Protein 6PHX (pdb70)

Sequence (721 aa):
HMGVRIENNLFYVESKNLSLIIENRNGYLLLKHLGKTIKNYKGSNSVYERDHAFSGNPTATNRTFSLDTQRQIFGQHGLGDFRKPTIQVQHSVTEVTDFRFVEAKILKGQNGPQGLPSPHSMDDTETLVLMLEDSKAQLSLTLYYTTFNNDATIASYSKLDNNSNQEVVIHKDFSFMADFPAADYEIVTLQGAYAREKTVRRQQVEQGIFSISSNRGASGHAQTPALLLCEQGVTEDAGNVFAIQLMYSGNFEAFVQKKNQLNEVRVAIGINPENFSWKLAPEEEYFETPVALVTHSDQGLTGISHESQNFVLKHIMLSEFSKKERPILINNWEATYFDFQREKLLELADEAKKVGIELFVLDDGWFGNRFDDNRALGDWVVNEEKLGGSLESLISAIHERGLQFGLWLEPEMISVDSDLYRQHPDWAIQVPGYEHTYSRNQLVLNLANPQVVEYLKSVLDQLLFYHDIDYIKWNMNRNITKLGNGLTYLETQMQSHQYMLGLYELVSYLTEKHSHILFESCSGGGGRNDLGMMRYFPQVWASDNTDAIARLPIQYGSSYLYPTISMGAHVSAVPNHQMGRMTPLETRGLVAMMGNLGYELDLTNLSDEEKATIANQVNLYKELRPVVQLGQQYRLINPDTVSNEAAVQFNYGNQTIVTYVRVLSVVETMETTLKLKDLDEEGLYKLQENGEVYSGAELMYAGLTVILSQGDFLSRQYIFRKL

Secondary structure (DSSP, 8-state):
--EEEEETTEEEEEETTEEEEEEEETTEEEEEEEES--SS---TTPPPP---TT---SSSS-SS--TTTS-BSS--SSSS--SPPSEEEEBTTB-----EEEEEEEEES----TTS------TT-EEEEEEEEETTTTEEEEEEEE--SSSSEEEEEEEEEE-SSS-EEEEEEEEEEEEEPSS-EEEEEEEEETTEEEEEEEEE--SEEEEEE--SSS--SS--SEEEEEETT--SSSB-EEEEEES--SSEEEEEEE-TTS-EEEEEEE-STT--EEE-TT-EEEPPPEEEEEESBHHHHHHHHHHHHHHHHTS-TTTTTSPPPPEEE-HHHHTT---HHHHHHHHHHHHHTT--EEEE-SSSBTT-SSSSS-TT---B-TTTTTS-HHHHHHHHHHTT-EEEEEE-TTEE-SSSHHHHH-GGGB---TTSPPP-BTTBEEB-TTSHHHHHHHHHHHHHHHHSS---EEEE-----------SSSHHHHHHHHHHHHHHHHHHHHHHHHHTTTSEEEE-BTTBTT-STTGGGT-SEEE--S---TTTHHHHHHHHTTSS-GGGEEEEEE-SS-TTT-----HHHHHHHHTTSEEEEES-GGGS-HHHHHHHHHHHHHHHHHHHHHHHSEEEEEE---SS-SEEEEEEEETTEEEEEEEESS--SS-PPPEE---S--TT-EEEETTT--EEEHHHHHHT-EEP---SSSSEEEEEEEEE-

CATH classification: 2.70.98.60 (+2 more: 3.20.20.70, 2.60.40.1180)

Radius of gyration: 26.65 Å; Cα contacts (8 Å, |Δi|>4): 1867; chains: 1; bounding box: 85×48×73 Å

Structure (mmCIF, N/CA/C/O backbone):
data_6PHX
#
_entry.id   6PHX
#
_cell.length_a   91.027
_cell.length_b   127.452
_cell.length_c   151.955
_cell.angle_alpha   90.000
_cell.angle_beta   90.000
_cell.angle_gamma   90.000
#
_symmetry.space_group_name_H-M   'I 2 2 2'
#
loop_
_entity.id
_entity.type
_entity.pdbx_description
1 polymer Alpha-galactosidase
2 branched beta-D-fructofuranose-(2-1)-alpha-D-glucopyranose-(1-6)-alpha-D-galactopyranose
3 non-polymer 'L(+)-TARTARIC ACID'
4 non-polymer 1,2-ETHANEDIOL
5 non-polymer 'ACETATE ION'
6 water water
#
loop_
_atom_site.group_PDB
_atom_site.id
_atom_site.type_symbol
_atom_site.label_atom_id
_atom_site.label_alt_id
_atom_site.label_comp_id
_atom_site.label_asym_id
_atom_site.label_entity_id
_atom_site.label_seq_id
_atom_site.pdbx_PDB_ins_code
_atom_site.Cartn_x
_atom_site.Cartn_y
_atom_site.Cartn_z
_atom_site.occupancy
_atom_site.B_iso_or_equiv
_atom_site.auth_seq_id
_atom_site.auth_comp_id
_atom_site.auth_asym_id
_atom_site.auth_atom_id
_atom_site.pdbx_PDB_model_num
ATOM 1 N N . HIS A 1 20 ? 4.855 -25.103 -17.733 1.00 44.10 0 HIS A N 1
ATOM 2 C CA . HIS A 1 20 ? 4.639 -24.869 -19.183 1.00 44.52 0 HIS A CA 1
ATOM 3 C C . HIS A 1 20 ? 4.462 -26.196 -19.927 1.00 42.31 0 HIS A C 1
ATOM 4 O O . HIS A 1 20 ? 5.226 -27.154 -19.744 1.00 35.20 0 HIS A O 1
ATOM 11 N N . MET A 1 21 ? 3.455 -26.221 -20.805 1.00 34.48 1 MET A N 1
ATOM 12 C CA . MET A 1 21 ? 3.012 -27.467 -21.407 1.00 35.59 1 MET A CA 1
ATOM 13 C C . MET A 1 21 ? 2.977 -27.329 -22.922 1.00 33.19 1 MET A C 1
ATOM 14 O O . MET A 1 21 ? 3.009 -26.214 -23.442 1.00 33.79 1 MET A O 1
ATOM 19 N N . GLY A 1 22 ? 2.948 -28.476 -23.609 1.00 30.38 2 GLY A N 1
ATOM 20 C CA . GLY A 1 22 ? 3.133 -28.519 -25.047 1.00 27.92 2 GLY A CA 1
ATOM 21 C C . GLY A 1 22 ? 4.352 -29.359 -25.411 1.00 28.63 2 GLY A C 1
ATOM 22 O O . GLY A 1 22 ? 4.778 -30.217 -24.627 1.00 28.45 2 GLY A O 1
ATOM 23 N N . VAL A 1 23 ? 4.901 -29.113 -26.604 1.00 25.07 3 VAL A N 1
ATOM 24 C CA . VAL A 1 23 ? 5.960 -29.955 -27.142 1.00 24.96 3 VAL A CA 1
ATOM 25 C C . VAL A 1 23 ? 7.227 -29.122 -27.326 1.00 30.12 3 VAL A C 1
ATOM 26 O O . VAL A 1 23 ? 7.178 -27.977 -27.785 1.00 28.92 3 VAL A O 1
ATOM 30 N N . ARG A 1 24 ? 8.370 -29.725 -26.990 1.00 26.45 4 ARG A N 1
ATOM 31 C CA . ARG A 1 24 ? 9.634 -29.024 -27.110 1.00 30.26 4 ARG A CA 1
ATOM 32 C C . ARG A 1 24 ? 10.662 -29.959 -27.747 1.00 28.72 4 ARG A C 1
ATOM 33 O O . ARG A 1 24 ? 10.680 -31.158 -27.462 1.00 30.71 4 ARG A O 1
ATOM 41 N N . ILE A 1 25 ? 11.495 -29.400 -28.635 1.00 30.79 5 ILE A N 1
ATOM 42 C CA . ILE A 1 25 ? 12.600 -30.103 -29.279 1.00 29.94 5 ILE A CA 1
ATOM 43 C C . ILE A 1 25 ? 13.892 -29.408 -28.852 1.00 35.42 5 ILE A C 1
ATOM 44 O O . ILE A 1 25 ? 14.054 -28.209 -29.066 1.00 33.80 5 ILE A O 1
ATOM 49 N N . GLU A 1 26 ? 14.768 -30.142 -28.157 1.00 33.64 6 GLU A N 1
ATOM 50 C CA . GLU A 1 26 ? 15.961 -29.542 -27.578 1.00 37.19 6 GLU A CA 1
ATOM 51 C C . GLU A 1 26 ? 17.136 -30.477 -27.826 1.00 38.07 6 GLU A C 1
ATOM 52 O O . GLU A 1 26 ? 17.280 -31.474 -27.123 1.00 33.37 6 GLU A O 1
ATOM 58 N N . ASN A 1 27 ? 17.962 -30.133 -28.824 1.00 40.26 7 ASN A N 1
ATOM 59 C CA . ASN A 1 27 ? 19.056 -30.979 -29.277 1.00 40.62 7 ASN A CA 1
ATOM 60 C C . ASN A 1 27 ? 18.466 -32.331 -29.657 1.00 38.41 7 ASN A C 1
ATOM 61 O O . ASN A 1 27 ? 17.644 -32.388 -30.561 1.00 41.00 7 ASN A O 1
ATOM 66 N N . ASN A 1 28 ? 18.844 -33.402 -28.952 1.00 35.72 8 ASN A N 1
ATOM 67 C CA . ASN A 1 28 ? 18.362 -34.710 -29.377 1.00 35.03 8 ASN A CA 1
ATOM 68 C C . ASN A 1 28 ? 17.288 -35.239 -28.435 1.00 30.11 8 ASN A C 1
ATOM 69 O O . ASN A 1 28 ? 17.022 -36.439 -28.426 1.00 32.28 8 ASN A O 1
ATOM 74 N N . LEU A 1 29 ? 16.689 -34.341 -27.650 1.00 28.97 9 LEU A N 1
ATOM 75 C CA . LEU A 1 29 ? 15.577 -34.692 -26.779 1.00 29.07 9 LEU A CA 1
ATOM 76 C C . LEU A 1 29 ? 14.293 -34.103 -27.337 1.00 28.33 9 LEU A C 1
ATOM 77 O O . LEU A 1 29 ? 14.286 -32.951 -27.783 1.00 29.42 9 LEU A O 1
ATOM 82 N N . PHE A 1 30 ? 13.220 -34.898 -27.267 1.00 26.01 10 PHE A N 1
ATOM 83 C CA . PHE A 1 30 ? 11.875 -34.392 -27.522 1.00 27.35 10 PHE A CA 1
ATOM 84 C C . PHE A 1 30 ? 11.094 -34.500 -26.215 1.00 26.78 10 PHE A C 1
ATOM 85 O O . PHE A 1 30 ? 11.175 -35.515 -25.521 1.00 24.86 10 PHE A O 1
ATOM 93 N N . TYR A 1 31 ? 10.425 -33.408 -25.838 1.00 27.36 11 TYR A N 1
ATOM 94 C CA . TYR A 1 31 ? 9.624 -33.378 -24.627 1.00 27.39 11 TYR A CA 1
ATOM 95 C C . TYR A 1 31 ? 8.164 -33.215 -25.036 1.00 27.97 11 TYR A C 1
ATOM 96 O O . TYR A 1 31 ? 7.817 -32.239 -25.707 1.00 27.26 11 TYR A O 1
ATOM 105 N N . VAL A 1 32 ? 7.335 -34.189 -24.644 1.00 25.38 12 VAL A N 1
ATOM 106 C CA . VAL A 1 32 ? 5.895 -34.110 -24.788 1.00 23.92 12 VAL A CA 1
ATOM 107 C C . VAL A 1 32 ? 5.307 -33.814 -23.415 1.00 25.32 12 VAL A C 1
ATOM 108 O O . VAL A 1 32 ? 5.320 -34.696 -22.565 1.00 22.21 12 VAL A O 1
ATOM 112 N N . GLU A 1 33 ? 4.779 -32.597 -23.217 1.00 25.43 13 GLU A N 1
ATOM 113 C CA . GLU A 1 33 ? 4.485 -32.111 -21.878 1.00 26.14 13 GLU A CA 1
ATOM 114 C C . GLU A 1 33 ? 2.999 -31.801 -21.709 1.00 27.83 13 GLU A C 1
ATOM 115 O O . GLU A 1 33 ? 2.540 -30.717 -22.073 1.00 25.87 13 GLU A O 1
ATOM 121 N N . SER A 1 34 ? 2.256 -32.774 -21.154 1.00 26.25 14 SER A N 1
ATOM 122 C CA . SER A 1 34 ? 0.901 -32.551 -20.663 1.00 27.13 14 SER A CA 1
ATOM 123 C C . SER A 1 34 ? 0.960 -32.088 -19.211 1.00 28.51 14 SER A C 1
ATOM 124 O O . SER A 1 34 ? 2.030 -32.050 -18.593 1.00 28.10 14 SER A O 1
ATOM 127 N N . LYS A 1 35 ? -0.211 -31.763 -18.670 1.00 28.11 15 LYS A N 1
ATOM 128 C CA . LYS A 1 35 ? -0.306 -31.389 -17.267 1.00 31.23 15 LYS A CA 1
ATOM 129 C C . LYS A 1 35 ? 0.183 -32.533 -16.376 1.00 32.17 15 LYS A C 1
ATOM 130 O O . LYS A 1 35 ? -0.426 -33.597 -16.342 1.00 33.31 15 LYS A O 1
ATOM 136 N N . ASN A 1 36 ? 1.296 -32.300 -15.661 1.00 30.82 16 ASN A N 1
ATOM 137 C CA . ASN A 1 36 ? 1.844 -33.237 -14.694 1.00 32.33 16 ASN A CA 1
ATOM 138 C C . ASN A 1 36 ? 2.267 -34.561 -15.328 1.00 31.56 16 ASN A C 1
ATOM 139 O O . ASN A 1 36 ? 2.436 -35.537 -14.605 1.00 31.21 16 ASN A O 1
ATOM 144 N N . LEU A 1 37 ? 2.442 -34.605 -16.654 1.00 29.59 17 LEU A N 1
ATOM 145 C CA . LEU A 1 37 ? 2.888 -35.837 -17.294 1.00 29.28 17 LEU A CA 1
ATOM 146 C C . LEU A 1 37 ? 3.741 -35.500 -18.513 1.00 30.44 17 LEU A C 1
ATOM 147 O O . LEU A 1 37 ? 3.307 -34.760 -19.408 1.00 30.02 17 LEU A O 1
ATOM 152 N N . SER A 1 38 ? 4.947 -36.075 -18.533 1.00 27.97 18 SER A N 1
ATOM 153 C CA . SER A 1 38 ? 5.906 -35.852 -19.598 1.00 28.16 18 SER A CA 1
ATOM 154 C C . SER A 1 38 ? 6.328 -37.186 -20.196 1.00 28.59 18 SER A C 1
ATOM 155 O O . SER A 1 38 ? 6.474 -38.163 -19.468 1.00 28.14 18 SER A O 1
ATOM 158 N N . LEU A 1 39 ? 6.511 -37.179 -21.523 1.00 28.08 19 LEU A N 1
ATOM 159 C CA . LEU A 1 39 ? 7.227 -38.213 -22.257 1.00 25.07 19 LEU A CA 1
ATOM 160 C C . LEU A 1 39 ? 8.434 -37.544 -22.906 1.00 25.22 19 LEU A C 1
ATOM 161 O O . LEU A 1 39 ? 8.292 -36.577 -23.663 1.00 23.97 19 LEU A O 1
ATOM 166 N N . ILE A 1 40 ? 9.616 -38.075 -22.589 1.00 26.06 20 ILE A N 1
ATOM 167 C CA . ILE A 1 40 ? 10.880 -37.502 -23.016 1.00 25.70 20 ILE A CA 1
ATOM 168 C C . ILE A 1 40 ? 11.576 -38.591 -23.822 1.00 26.48 20 ILE A C 1
ATOM 169 O O . ILE A 1 40 ? 11.780 -39.685 -23.304 1.00 23.52 20 ILE A O 1
ATOM 174 N N . ILE A 1 41 ? 11.855 -38.282 -25.099 1.00 24.40 21 ILE A N 1
ATOM 175 C CA . ILE A 1 41 ? 12.357 -39.241 -26.073 1.00 25.93 21 ILE A CA 1
ATOM 176 C C . ILE A 1 41 ? 13.695 -38.693 -26.564 1.00 26.68 21 ILE A C 1
ATOM 177 O O . ILE A 1 41 ? 13.848 -37.478 -26.712 1.00 25.17 21 ILE A O 1
ATOM 182 N N . GLU A 1 42 ? 14.662 -39.600 -26.767 1.00 26.24 22 GLU A N 1
ATOM 183 C CA . GLU A 1 42 ? 15.964 -39.230 -27.276 1.00 26.90 22 GLU A CA 1
ATOM 184 C C . GLU A 1 42 ? 16.127 -39.858 -28.651 1.00 28.24 22 GLU A C 1
ATOM 185 O O . GLU A 1 42 ? 15.799 -41.033 -28.841 1.00 25.13 22 GLU A O 1
ATOM 191 N N . ASN A 1 43 ? 16.590 -39.036 -29.599 1.00 26.66 23 ASN A N 1
ATOM 192 C CA . ASN A 1 43 ? 17.026 -39.532 -30.888 1.00 29.80 23 ASN A CA 1
ATOM 193 C C . ASN A 1 43 ? 18.502 -39.883 -30.772 1.00 30.49 23 ASN A C 1
ATOM 194 O O . ASN A 1 43 ? 19.349 -39.001 -30.577 1.00 28.09 23 ASN A O 1
ATOM 199 N N . ARG A 1 44 ? 18.782 -41.187 -30.856 1.00 30.23 24 ARG A N 1
ATOM 200 C CA . ARG A 1 44 ? 20.143 -41.690 -30.810 1.00 30.17 24 ARG A CA 1
ATOM 201 C C . ARG A 1 44 ? 20.454 -42.309 -32.167 1.00 31.34 24 ARG A C 1
ATOM 202 O O . ARG A 1 44 ? 20.113 -43.467 -32.422 1.00 28.42 24 ARG A O 1
ATOM 210 N N . ASN A 1 45 ? 21.041 -41.489 -33.053 1.00 31.52 25 ASN A N 1
ATOM 211 C CA . ASN A 1 45 ? 21.472 -41.939 -34.367 1.00 31.87 25 ASN A CA 1
ATOM 212 C C . ASN A 1 45 ? 20.329 -42.602 -35.145 1.00 28.30 25 ASN A C 1
ATOM 213 O O . ASN A 1 45 ? 20.541 -43.562 -35.884 1.00 29.27 25 ASN A O 1
ATOM 218 N N . GLY A 1 46 ? 19.117 -42.055 -35.031 1.00 29.19 26 GLY A N 1
ATOM 219 C CA . GLY A 1 46 ? 17.987 -42.594 -35.781 1.00 27.17 26 GLY A CA 1
ATOM 220 C C . GLY A 1 46 ? 17.113 -43.538 -34.946 1.00 28.37 26 GLY A C 1
ATOM 221 O O . GLY A 1 46 ? 15.962 -43.782 -35.305 1.00 28.84 26 GLY A O 1
ATOM 222 N N . TYR A 1 47 ? 17.651 -44.077 -33.839 1.00 27.65 27 TYR A N 1
ATOM 223 C CA . TYR A 1 47 ? 16.846 -44.898 -32.938 1.00 27.08 27 TYR A CA 1
ATOM 224 C C . TYR A 1 47 ? 16.193 -43.992 -31.898 1.00 26.69 27 TYR A C 1
ATOM 225 O O . TYR A 1 47 ? 16.829 -43.056 -31.426 1.00 26.17 27 TYR A O 1
ATOM 234 N N . LEU A 1 48 ? 14.923 -44.264 -31.558 1.00 25.90 28 LEU A N 1
ATOM 235 C CA . LEU A 1 48 ? 14.193 -43.457 -30.586 1.00 23.77 28 LEU A CA 1
ATOM 236 C C . LEU A 1 48 ? 14.157 -44.178 -29.232 1.00 24.63 28 LEU A C 1
ATOM 237 O O . LEU A 1 48 ? 13.692 -45.312 -29.122 1.00 26.80 28 LEU A O 1
ATOM 242 N N . LEU A 1 49 ? 14.679 -43.515 -28.193 1.00 25.77 29 LEU A N 1
ATOM 243 C CA . LEU A 1 49 ? 14.801 -44.123 -26.878 1.00 25.39 29 LEU A CA 1
ATOM 244 C C . LEU A 1 49 ? 13.823 -43.436 -25.922 1.00 26.39 29 LEU A C 1
ATOM 245 O O . LEU A 1 49 ? 13.673 -42.215 -25.928 1.00 27.86 29 LEU A O 1
ATOM 250 N N . LEU A 1 50 ? 13.118 -44.234 -25.120 1.00 26.82 30 LEU A N 1
ATOM 251 C CA . LEU A 1 50 ? 12.243 -43.674 -24.106 1.00 25.05 30 LEU A CA 1
ATOM 252 C C . LEU A 1 50 ? 13.118 -43.381 -22.893 1.00 25.41 30 LEU A C 1
ATOM 253 O O . LEU A 1 50 ? 13.644 -44.315 -22.287 1.00 27.73 30 LEU A O 1
ATOM 258 N N . LYS A 1 51 ? 13.298 -42.094 -22.587 1.00 23.73 31 LYS A N 1
ATOM 259 C CA . LYS A 1 51 ? 14.139 -41.669 -21.481 1.00 26.17 31 LYS A CA 1
ATOM 260 C C . LYS A 1 51 ? 13.307 -41.564 -20.202 1.00 26.30 31 LYS A C 1
ATOM 261 O O . LYS A 1 51 ? 13.761 -41.982 -19.150 1.00 26.61 31 LYS A O 1
ATOM 267 N N . HIS A 1 52 ? 12.098 -41.006 -20.299 1.00 23.53 32 HIS A N 1
ATOM 268 C CA . HIS A 1 52 ? 11.255 -40.839 -19.122 1.00 25.96 32 HIS A CA 1
ATOM 269 C C . HIS A 1 52 ? 9.798 -40.737 -19.549 1.00 23.35 32 HIS A C 1
ATOM 270 O O . HIS A 1 52 ? 9.482 -40.020 -20.497 1.00 23.94 32 HIS A O 1
ATOM 277 N N . LEU A 1 53 ? 8.932 -41.462 -18.830 1.00 23.48 33 LEU A N 1
ATOM 278 C CA . LEU A 1 53 ? 7.489 -41.274 -18.888 1.00 22.78 33 LEU A CA 1
ATOM 279 C C . LEU A 1 53 ? 6.989 -41.218 -17.451 1.00 23.35 33 LEU A C 1
ATOM 280 O O . LEU A 1 53 ? 7.200 -42.151 -16.673 1.00 24.71 33 LEU A O 1
ATOM 285 N N . GLY A 1 54 ? 6.388 -40.091 -17.085 1.00 25.04 34 GLY A N 1
ATOM 286 C CA . GLY A 1 54 ? 5.938 -39.877 -15.722 1.00 23.34 34 GLY A CA 1
ATOM 287 C C . GLY A 1 54 ? 5.852 -38.390 -15.403 1.00 24.96 34 GLY A C 1
ATOM 288 O O . GLY A 1 54 ? 5.589 -37.571 -16.277 1.00 24.37 34 GLY A O 1
ATOM 289 N N . LYS A 1 55 ? 6.098 -38.036 -14.140 1.00 24.71 35 LYS A N 1
ATOM 290 C CA . LYS A 1 55 ? 5.886 -36.671 -13.684 1.00 25.15 35 LYS A CA 1
ATOM 291 C C . LYS A 1 55 ? 6.860 -35.723 -14.391 1.00 26.93 35 LYS A C 1
ATOM 292 O O . LYS A 1 55 ? 7.915 -36.143 -14.874 1.00 27.79 35 LYS A O 1
ATOM 298 N N . THR A 1 56 ? 6.477 -34.440 -14.458 1.00 26.48 36 THR A N 1
ATOM 299 C CA . THR A 1 56 ? 7.201 -33.427 -15.214 1.00 25.62 36 THR A CA 1
ATOM 300 C C . THR A 1 56 ? 8.669 -33.344 -14.804 1.00 24.70 36 THR A C 1
ATOM 301 O O . THR A 1 56 ? 8.988 -33.177 -13.618 1.00 25.86 36 THR A O 1
ATOM 305 N N . ILE A 1 57 ? 9.560 -33.410 -15.805 1.00 24.71 37 ILE A N 1
ATOM 306 C CA . ILE A 1 57 ? 10.965 -33.064 -15.606 1.00 26.39 37 ILE A CA 1
ATOM 307 C C . ILE A 1 57 ? 11.384 -32.083 -16.701 1.00 30.06 37 ILE A C 1
ATOM 308 O O . ILE A 1 57 ? 11.238 -32.362 -17.891 1.00 28.38 37 ILE A O 1
ATOM 313 N N . LYS A 1 58 ? 11.906 -30.930 -16.285 1.00 29.69 38 LYS A N 1
ATOM 314 C CA . LYS A 1 58 ? 12.535 -30.006 -17.213 1.00 33.47 38 LYS A CA 1
ATOM 315 C C . LYS A 1 58 ? 14.052 -30.200 -17.113 1.00 31.88 38 LYS A C 1
ATOM 316 O O . LYS A 1 58 ? 14.573 -30.614 -16.076 1.00 36.83 38 LYS A O 1
ATOM 322 N N . ASN A 1 59 ? 14.773 -29.879 -18.180 1.00 31.99 39 ASN A N 1
ATOM 323 C CA . ASN A 1 59 ? 16.231 -29.882 -18.143 1.00 35.30 39 ASN A CA 1
ATOM 324 C C . ASN A 1 59 ? 16.720 -31.293 -17.813 1.00 31.74 39 ASN A C 1
ATOM 325 O O . ASN A 1 59 ? 17.603 -31.461 -16.985 1.00 30.10 39 ASN A O 1
ATOM 330 N N . TYR A 1 60 ? 16.126 -32.291 -18.472 1.00 30.69 40 TYR A N 1
ATOM 331 C CA . TYR A 1 60 ? 16.388 -33.693 -18.191 1.00 29.51 40 TYR A CA 1
ATOM 332 C C . TYR A 1 60 ? 17.840 -34.020 -18.550 1.00 29.32 40 TYR A C 1
ATOM 333 O O . TYR A 1 60 ? 18.278 -33.660 -19.633 1.00 29.55 40 TYR A O 1
ATOM 342 N N . LYS A 1 61 ? 18.582 -34.684 -17.649 1.00 27.64 41 LYS A N 1
ATOM 343 C CA . LYS A 1 61 ? 19.991 -34.954 -17.909 1.00 30.61 41 LYS A CA 1
ATOM 344 C C . LYS A 1 61 ? 20.235 -36.420 -18.242 1.00 30.45 41 LYS A C 1
ATOM 345 O O . LYS A 1 61 ? 21.127 -36.708 -19.038 1.00 34.32 41 LYS A O 1
ATOM 351 N N . GLY A 1 62 ? 19.447 -37.331 -17.661 1.00 27.17 42 GLY A N 1
ATOM 352 C CA . GLY A 1 62 ? 19.590 -38.749 -17.967 1.00 26.03 42 GLY A CA 1
ATOM 353 C C . GLY A 1 62 ? 20.042 -39.586 -16.772 1.00 25.48 42 GLY A C 1
ATOM 354 O O . GLY A 1 62 ? 20.753 -40.569 -16.943 1.00 29.16 42 GLY A O 1
ATOM 355 N N . SER A 1 63 ? 19.620 -39.214 -15.557 1.00 25.55 43 SER A N 1
ATOM 356 C CA . SER A 1 63 ? 20.017 -39.953 -14.363 1.00 25.98 43 SER A CA 1
ATOM 357 C C . SER A 1 63 ? 19.610 -41.427 -14.463 1.00 24.07 43 SER A C 1
ATOM 358 O O . SER A 1 63 ? 20.283 -42.292 -13.911 1.00 24.95 43 SER A O 1
ATOM 361 N N . ASN A 1 64 ? 18.508 -41.707 -15.165 1.00 23.86 44 ASN A N 1
ATOM 362 C CA . ASN A 1 64 ? 17.960 -43.055 -15.246 1.00 24.79 44 ASN A CA 1
ATOM 363 C C . ASN A 1 64 ? 18.206 -43.674 -16.623 1.00 23.32 44 ASN A C 1
ATOM 364 O O . ASN A 1 64 ? 17.443 -44.534 -17.071 1.00 25.53 44 ASN A O 1
ATOM 369 N N . SER A 1 65 ? 19.271 -43.245 -17.304 1.00 23.96 45 SER A N 1
ATOM 370 C CA . SER A 1 65 ? 19.624 -43.813 -18.598 1.00 25.59 45 SER A CA 1
ATOM 371 C C . SER A 1 65 ? 19.952 -45.288 -18.426 1.00 25.32 45 SER A C 1
ATOM 372 O O . SER A 1 65 ? 20.475 -45.699 -17.393 1.00 26.33 45 SER A O 1
ATOM 375 N N . VAL A 1 66 ? 19.685 -46.061 -19.475 1.00 26.11 46 VAL A N 1
ATOM 376 C CA . VAL A 1 66 ? 20.091 -47.452 -19.512 1.00 26.72 46 VAL A CA 1
ATOM 377 C C . VAL A 1 66 ? 21.614 -47.493 -19.479 1.00 25.83 46 VAL A C 1
ATOM 378 O O . VAL A 1 66 ? 22.255 -46.759 -20.221 1.00 24.19 46 VAL A O 1
ATOM 382 N N . TYR A 1 67 ? 22.170 -48.344 -18.615 1.00 25.14 47 TYR A N 1
ATOM 383 C CA . TYR A 1 67 ? 23.598 -48.607 -18.692 1.00 27.61 47 TYR A CA 1
ATOM 384 C C . TYR A 1 67 ? 23.875 -49.606 -19.815 1.00 29.28 47 TYR A C 1
ATOM 385 O O . TYR A 1 67 ? 23.371 -50.740 -19.797 1.00 28.55 47 TYR A O 1
ATOM 394 N N . GLU A 1 68 ? 24.688 -49.156 -20.780 1.00 27.39 48 GLU A N 1
ATOM 395 C CA . GLU A 1 68 ? 25.018 -49.923 -21.971 1.00 29.55 48 GLU A CA 1
ATOM 396 C C . GLU A 1 68 ? 26.120 -50.926 -21.663 1.00 30.22 48 GLU A C 1
ATOM 397 O O . GLU A 1 68 ? 27.235 -50.566 -21.297 1.00 29.62 48 GLU A O 1
ATOM 403 N N . ARG A 1 69 ? 25.747 -52.197 -21.792 1.00 30.11 49 ARG A N 1
ATOM 404 C CA . ARG A 1 69 ? 26.542 -53.337 -21.377 1.00 31.84 49 ARG A CA 1
ATOM 405 C C . ARG A 1 69 ? 26.441 -54.398 -22.466 1.00 28.26 49 ARG A C 1
ATOM 406 O O . ARG A 1 69 ? 25.431 -54.475 -23.160 1.00 26.59 49 ARG A O 1
ATOM 414 N N . ASP A 1 70 ? 27.463 -55.253 -22.553 1.00 28.55 50 ASP A N 1
ATOM 415 C CA . ASP A 1 70 ? 27.379 -56.438 -23.385 1.00 28.35 50 ASP A CA 1
ATOM 416 C C . ASP A 1 70 ? 26.472 -57.434 -22.681 1.00 27.91 50 ASP A C 1
ATOM 417 O O . ASP A 1 70 ? 26.874 -58.027 -21.691 1.00 28.56 50 ASP A O 1
ATOM 422 N N . HIS A 1 71 ? 25.270 -57.629 -23.217 1.00 27.13 51 HIS A N 1
ATOM 423 C CA . HIS A 1 71 ? 24.334 -58.600 -22.668 1.00 26.45 51 HIS A CA 1
ATOM 424 C C . HIS A 1 71 ? 24.305 -59.819 -23.594 1.00 27.18 51 HIS A C 1
ATOM 425 O O . HIS A 1 71 ? 24.092 -59.695 -24.815 1.00 25.56 51 HIS A O 1
ATOM 432 N N . ALA A 1 72 ? 24.553 -61.007 -23.024 1.00 25.94 52 ALA A N 1
ATOM 433 C CA . ALA A 1 72 ? 24.774 -62.157 -23.894 1.00 27.55 52 ALA A CA 1
ATOM 434 C C . ALA A 1 72 ? 23.526 -62.416 -24.741 1.00 26.88 52 ALA A C 1
ATO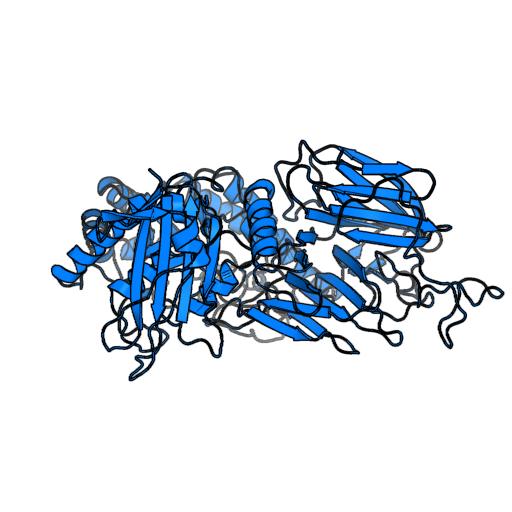M 435 O O . ALA A 1 72 ? 22.404 -62.317 -24.238 1.00 29.17 52 ALA A O 1
ATOM 437 N N . PHE A 1 73 ? 23.743 -62.700 -26.035 1.00 26.71 53 PHE A N 1
ATOM 438 C CA . PHE A 1 73 ? 22.689 -63.044 -26.991 1.00 25.73 53 PHE A CA 1
ATOM 439 C C . PHE A 1 73 ? 21.802 -61.835 -27.331 1.00 27.46 53 PHE A C 1
ATOM 440 O O . PHE A 1 73 ? 20.780 -61.971 -28.013 1.00 30.96 53 PHE A O 1
ATOM 448 N N . SER A 1 74 ? 22.198 -60.639 -26.889 1.00 26.43 54 SER A N 1
ATOM 449 C CA . SER A 1 74 ? 21.556 -59.407 -27.333 1.00 24.58 54 SER A CA 1
ATOM 450 C C . SER A 1 74 ? 22.435 -58.722 -28.379 1.00 27.35 54 SER A C 1
ATOM 451 O O . SER A 1 74 ? 23.450 -58.106 -28.050 1.00 25.58 54 SER A O 1
ATOM 454 N N . GLY A 1 75 ? 22.037 -58.868 -29.653 1.00 26.86 55 GLY A N 1
ATOM 455 C CA . GLY A 1 75 ? 22.837 -58.462 -30.795 1.00 27.17 55 GLY A CA 1
ATOM 456 C C . GLY A 1 75 ? 22.760 -56.966 -31.102 1.00 29.38 55 GLY A C 1
ATOM 457 O O . GLY A 1 75 ? 22.039 -56.210 -30.446 1.00 29.01 55 GLY A O 1
ATOM 458 N N . ASN A 1 76 ? 23.499 -56.562 -32.142 1.00 28.45 56 ASN A N 1
ATOM 459 C CA . ASN A 1 76 ? 23.904 -55.179 -32.330 1.00 26.98 56 ASN A CA 1
ATOM 460 C C . ASN A 1 76 ? 23.807 -54.787 -33.806 1.00 29.18 56 ASN A C 1
ATOM 461 O O . ASN A 1 76 ? 24.041 -55.613 -34.682 1.00 29.02 56 ASN A O 1
ATOM 466 N N . PRO A 1 77 ? 23.484 -53.509 -34.119 1.00 30.20 57 PRO A N 1
ATOM 467 C CA . PRO A 1 77 ? 23.435 -53.037 -35.505 1.00 31.90 57 PRO A CA 1
ATOM 468 C C . PRO A 1 77 ? 24.805 -52.871 -36.163 1.00 34.00 57 PRO A C 1
ATOM 469 O O . PRO A 1 77 ? 24.890 -52.786 -37.380 1.00 34.02 57 PRO A O 1
ATOM 473 N N . THR A 1 78 ? 25.875 -52.853 -35.363 1.00 33.79 58 THR A N 1
ATOM 474 C CA . THR A 1 78 ? 27.220 -52.816 -35.920 1.00 34.19 58 THR A CA 1
ATOM 475 C C . THR A 1 78 ? 28.035 -53.961 -35.315 1.00 35.32 58 THR A C 1
ATOM 476 O O . THR A 1 78 ? 27.735 -54.436 -34.219 1.00 39.16 58 THR A O 1
ATOM 480 N N . ALA A 1 79 ? 29.084 -54.380 -36.027 1.00 31.83 59 ALA A N 1
ATOM 481 C CA . ALA A 1 79 ? 29.895 -55.530 -35.654 1.00 32.02 59 ALA A CA 1
ATOM 482 C C . ALA A 1 79 ? 30.649 -55.281 -34.346 1.00 33.64 59 ALA A C 1
ATOM 483 O O . ALA A 1 79 ? 30.730 -56.180 -33.498 1.00 39.14 59 ALA A O 1
ATOM 485 N N . THR A 1 80 ? 31.180 -54.060 -34.182 1.00 32.01 60 THR A N 1
ATOM 486 C CA . THR A 1 80 ? 32.252 -53.829 -33.222 1.00 34.54 60 THR A CA 1
ATOM 487 C C . THR A 1 80 ? 31.742 -53.289 -31.886 1.00 34.58 60 THR A C 1
ATOM 488 O O . THR A 1 80 ? 32.512 -53.188 -30.939 1.00 37.92 60 THR A O 1
ATOM 492 N N . ASN A 1 81 ? 30.454 -52.952 -31.793 1.00 29.86 61 ASN A N 1
ATOM 493 C CA . ASN A 1 81 ? 29.951 -52.388 -30.548 1.00 31.68 61 ASN A CA 1
ATOM 494 C C . ASN A 1 81 ? 28.895 -53.319 -29.957 1.00 30.63 61 ASN A C 1
ATOM 495 O O . ASN A 1 81 ? 27.747 -53.312 -30.415 1.00 28.24 61 ASN A O 1
ATOM 500 N N . ARG A 1 82 ? 29.300 -54.117 -28.958 1.00 28.89 62 ARG A N 1
ATOM 501 C CA . ARG A 1 82 ? 28.442 -55.142 -28.374 1.00 29.51 62 ARG A CA 1
ATOM 502 C C . ARG A 1 82 ? 27.549 -54.589 -27.257 1.00 27.26 62 ARG A C 1
ATOM 503 O O . ARG A 1 82 ? 26.703 -55.316 -26.751 1.00 26.61 62 ARG A O 1
ATOM 511 N N . THR A 1 83 ? 27.717 -53.310 -26.885 1.00 26.80 63 THR A N 1
ATOM 512 C CA . THR A 1 83 ? 27.025 -52.744 -25.733 1.00 26.52 63 THR A CA 1
ATOM 513 C C . THR A 1 83 ? 25.758 -51.979 -26.130 1.00 28.39 63 THR A C 1
ATOM 514 O O . THR A 1 83 ? 24.907 -51.731 -25.267 1.00 26.95 63 THR A O 1
ATOM 518 N N . PHE A 1 84 ? 25.621 -51.641 -27.429 1.00 28.68 64 PHE A N 1
ATOM 519 C CA . PHE A 1 84 ? 24.377 -51.071 -27.939 1.00 27.00 64 PHE A CA 1
ATOM 520 C C . PHE A 1 84 ? 23.524 -52.157 -28.588 1.00 27.53 64 PHE A C 1
ATOM 521 O O . PHE A 1 84 ? 23.909 -52.733 -29.611 1.00 28.61 64 PHE A O 1
ATOM 529 N N . SER A 1 85 ? 22.339 -52.389 -28.010 1.00 25.11 65 SER A N 1
ATOM 530 C CA . SER A 1 85 ? 21.452 -53.424 -28.507 1.00 25.24 65 SER A CA 1
ATOM 531 C C . SER A 1 85 ? 20.001 -52.991 -28.347 1.00 25.59 65 SER A C 1
ATOM 532 O O . SER A 1 85 ? 19.616 -52.528 -27.273 1.00 25.14 65 SER A O 1
ATOM 535 N N . LEU A 1 86 ? 19.198 -53.198 -29.401 1.00 24.02 66 LEU A N 1
ATOM 536 C CA . LEU A 1 86 ? 17.780 -52.886 -29.325 1.00 24.44 66 LEU A CA 1
ATOM 537 C C . LEU A 1 86 ? 17.050 -53.913 -28.454 1.00 25.22 66 LEU A C 1
ATOM 538 O O . LEU A 1 86 ? 15.899 -53.711 -28.094 1.00 23.57 66 LEU A O 1
ATOM 543 N N . ASP A 1 87 ? 17.753 -54.990 -28.074 1.00 25.88 67 ASP A N 1
ATOM 544 C CA . ASP A 1 87 ? 17.239 -55.954 -27.114 1.00 26.39 67 ASP A CA 1
ATOM 545 C C . ASP A 1 87 ? 17.249 -55.361 -25.706 1.00 26.19 67 ASP A C 1
ATOM 546 O O . ASP A 1 87 ? 16.574 -55.908 -24.836 1.00 26.62 67 ASP A O 1
ATOM 551 N N . THR A 1 88 ? 18.048 -54.296 -25.480 1.00 24.48 68 THR A N 1
ATOM 552 C CA . THR A 1 88 ? 18.243 -53.786 -24.123 1.00 24.25 68 THR A CA 1
ATOM 553 C C . THR A 1 88 ? 17.895 -52.296 -23.961 1.00 24.66 68 THR A C 1
ATOM 554 O O . THR A 1 88 ? 17.876 -51.806 -22.836 1.00 25.45 68 THR A O 1
ATOM 558 N N . GLN A 1 89 ? 17.684 -51.560 -25.062 1.00 22.97 69 GLN A N 1
ATOM 559 C CA . GLN A 1 89 ? 17.312 -50.153 -24.988 1.00 23.30 69 GLN A CA 1
ATOM 560 C C . GLN A 1 89 ? 15.800 -50.041 -24.770 1.00 23.27 69 GLN A C 1
ATOM 561 O O . GLN A 1 89 ? 15.035 -50.857 -25.289 1.00 24.30 69 GLN A O 1
ATOM 567 N N . ARG A 1 90 ? 15.380 -49.044 -23.981 1.00 22.66 70 ARG A N 1
ATOM 568 C CA . ARG A 1 90 ? 13.967 -48.756 -23.748 1.00 24.43 70 ARG A CA 1
ATOM 569 C C . ARG A 1 90 ? 13.446 -47.907 -24.900 1.00 22.75 70 ARG A C 1
ATOM 570 O O . ARG A 1 90 ? 14.059 -46.905 -25.247 1.00 23.51 70 ARG A O 1
ATOM 578 N N . GLN A 1 91 ? 12.339 -48.339 -25.506 1.00 23.25 71 GLN A N 1
ATOM 579 C CA . GLN A 1 91 ? 11.886 -47.771 -26.766 1.00 23.09 71 GLN A CA 1
ATOM 580 C C . GLN A 1 91 ? 10.421 -47.346 -26.674 1.00 22.34 71 GLN A C 1
ATOM 581 O O . GLN A 1 91 ? 9.766 -47.576 -25.655 1.00 24.76 71 GLN A O 1
ATOM 587 N N . ILE A 1 92 ? 9.906 -46.751 -27.759 1.00 22.78 72 ILE A N 1
ATOM 588 C CA . ILE A 1 92 ? 8.520 -46.312 -27.824 1.00 24.67 72 ILE A CA 1
ATOM 589 C C . ILE A 1 92 ? 7.769 -47.023 -28.952 1.00 25.77 72 ILE A C 1
ATOM 590 O O . ILE A 1 92 ? 6.562 -46.845 -29.088 1.00 26.39 72 ILE A O 1
ATOM 595 N N . PHE A 1 93 ? 8.491 -47.764 -29.793 1.00 25.23 73 PHE A N 1
ATOM 596 C CA . PHE A 1 93 ? 7.869 -48.723 -30.695 1.00 25.17 73 PHE A CA 1
ATOM 597 C C . PHE A 1 93 ? 8.854 -49.866 -30.879 1.00 25.55 73 PHE A C 1
ATOM 598 O O . PHE A 1 93 ? 10.054 -49.636 -30.801 1.00 25.80 73 PHE A O 1
ATOM 606 N N . GLY A 1 94 ? 8.327 -51.057 -31.187 1.00 25.01 74 GLY A N 1
ATOM 607 C CA . GLY A 1 94 ? 9.084 -52.296 -31.204 1.00 25.94 74 GLY A CA 1
ATOM 608 C C . GLY A 1 94 ? 9.074 -52.936 -32.587 1.00 24.96 74 GLY A C 1
ATOM 609 O O . GLY A 1 94 ? 8.017 -53.040 -33.217 1.00 25.08 74 GLY A O 1
ATOM 610 N N . GLN A 1 95 ? 10.270 -53.314 -33.061 1.00 23.76 75 GLN A N 1
ATOM 611 C CA . GLN A 1 95 ? 10.430 -54.069 -34.291 1.00 23.34 75 GLN A CA 1
ATOM 612 C C . GLN A 1 95 ? 11.049 -55.430 -33.982 1.00 25.19 75 GLN A C 1
ATOM 613 O O . GLN A 1 95 ? 11.740 -55.610 -32.976 1.00 27.76 75 GLN A O 1
ATOM 619 N N . HIS A 1 96 ? 10.819 -56.374 -34.893 1.00 24.74 76 HIS A N 1
ATOM 620 C CA . HIS A 1 96 ? 11.403 -57.698 -34.828 1.00 25.43 76 HIS A CA 1
ATOM 621 C C . HIS A 1 96 ? 12.418 -57.865 -35.953 1.00 25.22 76 HIS A C 1
ATOM 622 O O . HIS A 1 96 ? 12.101 -57.570 -37.107 1.00 26.20 76 HIS A O 1
ATOM 629 N N . GLY A 1 97 ? 13.604 -58.392 -35.622 1.00 24.71 77 GLY A N 1
ATOM 630 C CA . GLY A 1 97 ? 14.573 -58.743 -36.656 1.00 26.96 77 GLY A CA 1
ATOM 631 C C . GLY A 1 97 ? 15.871 -57.935 -36.604 1.00 27.29 77 GLY A C 1
ATOM 632 O O . GLY A 1 97 ? 16.795 -58.221 -37.372 1.00 27.87 77 GLY A O 1
ATOM 633 N N . LEU A 1 98 ? 15.922 -56.929 -35.710 1.00 24.88 78 LEU A N 1
ATOM 634 C CA . LEU A 1 98 ? 17.051 -56.009 -35.602 1.00 25.01 78 LEU A CA 1
ATOM 635 C C . LEU A 1 98 ? 17.807 -56.271 -34.302 1.00 25.09 78 LEU A C 1
ATOM 636 O O . LEU A 1 98 ? 18.756 -55.544 -33.998 1.00 25.11 78 LEU A O 1
ATOM 641 N N . GLY A 1 99 ? 17.406 -57.326 -33.567 1.00 24.08 79 GLY A N 1
ATOM 642 C CA . GLY A 1 99 ? 18.082 -57.688 -32.327 1.00 25.84 79 GLY A CA 1
ATOM 643 C C . GLY A 1 99 ? 17.195 -57.579 -31.084 1.00 27.32 79 GLY A C 1
ATOM 644 O O . GLY A 1 99 ? 17.509 -58.168 -30.050 1.00 27.62 79 GLY A O 1
ATOM 645 N N . ASP A 1 100 ? 16.103 -56.816 -31.171 1.00 25.00 80 ASP A N 1
ATOM 646 C CA . ASP A 1 100 ? 15.126 -56.786 -30.089 1.00 24.48 80 ASP A CA 1
ATOM 647 C C . ASP A 1 100 ? 14.182 -57.977 -30.247 1.00 24.95 80 ASP A C 1
ATOM 648 O O . ASP A 1 100 ? 13.536 -58.119 -31.290 1.00 21.97 80 ASP A O 1
ATOM 653 N N . PHE A 1 101 ? 14.068 -58.798 -29.190 1.00 21.81 81 PHE A N 1
ATOM 654 C CA . PHE A 1 101 ? 13.230 -59.986 -29.237 1.00 22.10 81 PHE A CA 1
ATOM 655 C C . PHE A 1 101 ? 11.950 -59.831 -28.404 1.00 21.38 81 PHE A C 1
ATOM 656 O O . PHE A 1 101 ? 11.110 -60.724 -28.396 1.00 23.52 81 PHE A O 1
ATOM 664 N N . ARG A 1 102 ? 11.765 -58.690 -27.732 1.00 21.97 82 ARG A N 1
ATOM 665 C CA . ARG A 1 102 ? 10.483 -58.390 -27.119 1.00 22.79 82 ARG A CA 1
ATOM 666 C C . ARG A 1 102 ? 9.397 -58.281 -28.192 1.00 25.21 82 ARG A C 1
ATOM 667 O O . ARG A 1 102 ? 9.687 -57.986 -29.363 1.00 23.58 82 ARG A O 1
ATOM 675 N N . LYS A 1 103 ? 8.142 -58.474 -27.772 1.00 22.26 83 LYS A N 1
ATOM 676 C CA . LYS A 1 103 ? 7.021 -58.436 -28.701 1.00 24.15 83 LYS A CA 1
ATOM 677 C C . LYS A 1 103 ? 7.005 -57.128 -29.488 1.00 22.77 83 LYS A C 1
ATOM 678 O O . LYS A 1 103 ? 7.040 -56.038 -28.907 1.00 23.51 83 LYS A O 1
ATOM 684 N N . PRO A 1 104 ? 6.920 -57.204 -30.836 1.00 23.50 84 PRO A N 1
ATOM 685 C CA . PRO A 1 104 ? 6.925 -56.012 -31.690 1.00 25.10 84 PRO A CA 1
ATOM 686 C C . PRO A 1 104 ? 5.550 -55.366 -31.829 1.00 23.94 84 PRO A C 1
ATOM 687 O O . PRO A 1 104 ? 4.530 -56.018 -31.615 1.00 25.85 84 PRO A O 1
ATOM 691 N N . THR A 1 105 ? 5.544 -54.064 -32.128 1.00 23.69 85 THR A N 1
ATOM 692 C CA . THR A 1 105 ? 4.300 -53.326 -32.274 1.00 24.88 85 THR A CA 1
ATOM 693 C C . THR A 1 105 ? 4.115 -52.769 -33.695 1.00 25.79 85 THR A C 1
ATOM 694 O O . THR A 1 105 ? 3.066 -52.192 -33.990 1.00 26.83 85 THR A O 1
ATOM 698 N N . ILE A 1 106 ? 5.171 -52.834 -34.532 1.00 24.38 86 ILE A N 1
ATOM 699 C CA . ILE A 1 106 ? 5.074 -52.601 -35.965 1.00 24.69 86 ILE A CA 1
ATOM 700 C C . ILE A 1 106 ? 5.763 -53.745 -36.716 1.00 23.41 86 ILE A C 1
ATOM 701 O O . ILE A 1 106 ? 6.894 -54.137 -36.422 1.00 26.83 86 ILE A O 1
ATOM 706 N N . GLN A 1 107 ? 5.050 -54.317 -37.681 1.00 24.30 87 GLN A N 1
ATOM 707 C CA . GLN A 1 107 ? 5.608 -55.376 -38.505 1.00 25.87 87 GLN A CA 1
ATOM 708 C C . GLN A 1 107 ? 4.947 -55.320 -39.877 1.00 26.45 87 GLN A C 1
ATOM 709 O O . GLN A 1 107 ? 3.726 -55.473 -39.986 1.00 27.51 87 GLN A O 1
ATOM 715 N N . VAL A 1 108 ? 5.764 -55.086 -40.915 1.00 28.04 88 VAL A N 1
ATOM 716 C CA . VAL A 1 108 ? 5.230 -54.881 -42.255 1.00 26.06 88 VAL A CA 1
ATOM 717 C C . VAL A 1 108 ? 5.917 -55.837 -43.222 1.00 27.94 88 VAL A C 1
ATOM 718 O O . VAL A 1 108 ? 7.147 -55.894 -43.268 1.00 26.99 88 VAL A O 1
ATOM 722 N N . GLN A 1 109 ? 5.106 -56.576 -43.993 1.00 26.25 89 GLN A N 1
ATOM 723 C CA . GLN A 1 109 ? 5.634 -57.446 -45.033 1.00 26.94 89 GLN A CA 1
ATOM 724 C C . GLN A 1 109 ? 5.831 -56.617 -46.298 1.00 27.92 89 GLN A C 1
ATOM 725 O O . GLN A 1 109 ? 4.944 -55.854 -46.674 1.00 26.07 89 GLN A O 1
ATOM 731 N N . HIS A 1 110 ? 7.004 -56.784 -46.923 1.00 29.17 90 HIS A N 1
ATOM 732 C CA . HIS A 1 110 ? 7.375 -56.092 -48.146 1.00 28.86 90 HIS A CA 1
ATOM 733 C C . HIS A 1 110 ? 8.404 -56.946 -48.875 1.00 30.13 90 HIS A C 1
ATOM 734 O O . HIS A 1 110 ? 9.397 -57.360 -48.277 1.00 31.48 90 HIS A O 1
ATOM 741 N N . SER A 1 111 ? 8.146 -57.222 -50.158 1.00 30.54 91 SER A N 1
ATOM 742 C CA . SER A 1 111 ? 9.008 -58.121 -50.909 1.00 30.86 91 SER A CA 1
ATOM 743 C C . SER A 1 111 ? 9.091 -59.451 -50.153 1.00 31.19 91 SER A C 1
ATOM 744 O O . SER A 1 111 ? 8.060 -59.995 -49.750 1.00 28.25 91 SER A O 1
ATOM 747 N N . VAL A 1 112 ? 10.310 -59.945 -49.898 1.00 28.01 92 VAL A N 1
ATOM 748 C CA . VAL A 1 112 ? 10.504 -61.294 -49.376 1.00 27.65 92 VAL A CA 1
ATOM 749 C C . VAL A 1 112 ? 10.638 -61.302 -47.844 1.00 30.46 92 VAL A C 1
ATOM 750 O O . VAL A 1 112 ? 10.988 -62.334 -47.273 1.00 29.14 92 VAL A O 1
ATOM 754 N N . THR A 1 113 ? 10.339 -60.177 -47.166 1.00 29.35 93 THR A N 1
ATOM 755 C CA . THR A 1 113 ? 10.630 -60.064 -45.742 1.00 28.18 93 THR A CA 1
ATOM 756 C C . THR A 1 113 ? 9.522 -59.334 -44.981 1.00 28.24 93 THR A C 1
ATOM 757 O O . THR A 1 113 ? 8.712 -58.616 -45.565 1.00 27.72 93 THR A O 1
ATOM 761 N N . GLU A 1 114 ? 9.522 -59.489 -43.651 1.00 27.51 94 GLU A N 1
ATOM 762 C CA . GLU A 1 114 ? 8.744 -58.595 -42.807 1.00 26.75 94 GLU A CA 1
ATOM 763 C C . GLU A 1 114 ? 9.658 -57.899 -41.799 1.00 27.05 94 GLU A C 1
ATOM 764 O O . GLU A 1 114 ? 9.186 -57.339 -40.806 1.00 26.20 94 GLU A O 1
ATOM 770 N N . VAL A 1 115 ? 10.963 -57.860 -42.121 1.00 25.14 95 VAL A N 1
ATOM 771 C CA . VAL A 1 115 ? 11.901 -56.979 -41.439 1.00 27.47 95 VAL A CA 1
ATOM 772 C C . VAL A 1 115 ? 11.789 -55.548 -41.991 1.00 27.56 95 VAL A C 1
ATOM 773 O O . VAL A 1 115 ? 11.929 -55.321 -43.195 1.00 29.52 95 VAL A O 1
ATOM 777 N N . THR A 1 116 ? 11.509 -54.582 -41.108 1.00 27.33 96 THR A N 1
ATOM 778 C CA . THR A 1 116 ? 11.738 -53.177 -41.409 1.00 25.83 96 THR A CA 1
ATOM 779 C C . THR A 1 116 ? 12.816 -52.639 -40.480 1.00 27.33 96 THR A C 1
ATOM 780 O O . THR A 1 116 ? 13.131 -53.268 -39.473 1.00 25.51 96 THR A O 1
ATOM 784 N N . ASP A 1 117 ? 13.395 -51.486 -40.853 1.00 27.31 97 ASP A N 1
ATOM 785 C CA . ASP A 1 117 ? 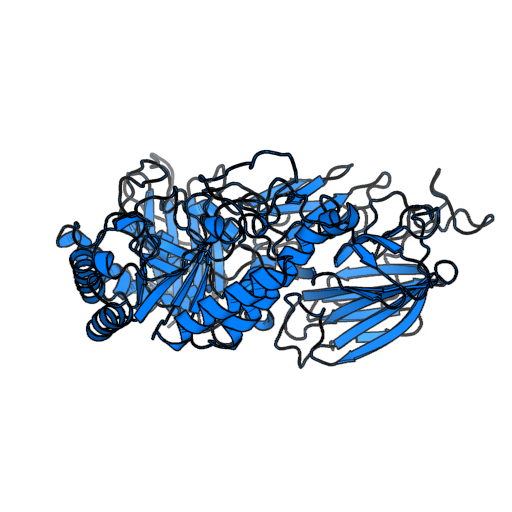14.279 -50.767 -39.956 1.00 29.76 97 ASP A CA 1
ATOM 786 C C . ASP A 1 117 ? 13.969 -49.281 -40.089 1.00 30.52 97 ASP A C 1
ATOM 787 O O . ASP A 1 117 ? 14.714 -48.562 -40.757 1.00 30.35 97 ASP A O 1
ATOM 792 N N . PHE A 1 118 ? 12.901 -48.837 -39.417 1.00 27.25 98 PHE A N 1
ATOM 793 C CA . PHE A 1 118 ? 12.519 -47.434 -39.431 1.00 27.95 98 PHE A CA 1
ATOM 794 C C . PHE A 1 118 ? 13.487 -46.604 -38.598 1.00 29.19 98 PHE A C 1
ATOM 795 O O . PHE A 1 118 ? 13.693 -46.905 -37.421 1.00 28.70 98 PHE A O 1
ATOM 803 N N . ARG A 1 119 ? 14.001 -45.525 -39.208 1.00 26.99 99 ARG A N 1
ATOM 804 C CA . ARG A 1 119 ? 14.950 -44.633 -38.566 1.00 26.03 99 ARG A CA 1
ATOM 805 C C . ARG A 1 119 ? 14.370 -43.229 -38.551 1.00 27.30 99 ARG A C 1
ATOM 806 O O . ARG A 1 119 ? 13.744 -42.783 -39.518 1.00 25.49 99 ARG A O 1
ATOM 814 N N . PHE A 1 120 ? 14.549 -42.563 -37.410 1.00 27.49 100 PHE A N 1
ATOM 815 C CA . PHE A 1 120 ? 14.092 -41.197 -37.271 1.00 27.85 100 PHE A CA 1
ATOM 816 C C . PHE A 1 120 ? 14.805 -40.315 -38.297 1.00 29.46 100 PHE A C 1
ATOM 817 O O . PHE A 1 120 ? 16.023 -40.385 -38.427 1.00 29.25 100 PHE A O 1
ATOM 825 N N . VAL A 1 121 ? 14.025 -39.458 -38.968 1.00 29.55 101 VAL A N 1
ATOM 826 C CA . VAL A 1 121 ? 14.532 -38.575 -40.003 1.00 32.19 101 VAL A CA 1
ATOM 827 C C . VAL A 1 121 ? 14.232 -37.118 -39.643 1.00 31.52 101 VAL A C 1
ATOM 828 O O . VAL A 1 121 ? 15.094 -36.256 -39.831 1.00 30.57 101 VAL A O 1
ATOM 832 N N . GLU A 1 122 ? 13.022 -36.825 -39.148 1.00 28.39 102 GLU A N 1
ATOM 833 C CA . GLU A 1 122 ? 12.621 -35.430 -38.960 1.00 28.51 102 GLU A CA 1
ATOM 834 C C . GLU A 1 122 ? 11.492 -35.314 -37.932 1.00 27.95 102 GLU A C 1
ATOM 835 O O . GLU A 1 122 ? 10.631 -36.190 -37.856 1.00 27.70 102 GLU A O 1
ATOM 841 N N . ALA A 1 123 ? 11.502 -34.228 -37.148 1.00 24.55 103 ALA A N 1
ATOM 842 C CA . ALA A 1 123 ? 10.434 -33.931 -36.207 1.00 27.30 103 ALA A CA 1
ATOM 843 C C . ALA A 1 123 ? 9.745 -32.615 -36.577 1.00 30.51 103 ALA A C 1
ATOM 844 O O . ALA A 1 123 ? 10.410 -31.656 -36.965 1.00 30.45 103 ALA A O 1
ATOM 846 N N . LYS A 1 124 ? 8.413 -32.568 -36.440 1.00 27.94 104 LYS A N 1
ATOM 847 C CA . LYS A 1 124 ? 7.692 -31.304 -36.469 1.00 31.41 104 LYS A CA 1
ATOM 848 C C . LYS A 1 124 ? 6.689 -31.256 -35.316 1.00 29.91 104 LYS A C 1
ATOM 849 O O . LYS A 1 124 ? 6.486 -32.255 -34.629 1.00 27.57 104 LYS A O 1
ATOM 855 N N . ILE A 1 125 ? 6.116 -30.069 -35.082 1.00 27.47 105 ILE A N 1
ATOM 856 C CA . ILE A 1 125 ? 5.150 -29.879 -34.010 1.00 28.24 105 ILE A CA 1
ATOM 857 C C . ILE A 1 125 ? 3.873 -29.308 -34.630 1.00 30.13 105 ILE A C 1
ATOM 858 O O . ILE A 1 125 ? 3.964 -28.338 -35.376 1.00 28.80 105 ILE A O 1
ATOM 863 N N . LEU A 1 126 ? 2.701 -29.880 -34.305 1.00 28.44 106 LEU A N 1
ATOM 864 C CA . LEU A 1 126 ? 1.414 -29.319 -34.709 1.00 31.76 106 LEU A CA 1
ATOM 865 C C . LEU A 1 126 ? 0.756 -28.649 -33.509 1.00 31.88 106 LEU A C 1
ATOM 866 O O . LEU A 1 126 ? 1.035 -29.010 -32.368 1.00 28.16 106 LEU A O 1
ATOM 871 N N . LYS A 1 127 ? -0.150 -27.701 -33.783 1.00 30.03 107 LYS A N 1
ATOM 872 C CA . LYS A 1 127 ? -0.989 -27.144 -32.738 1.00 31.12 107 LYS A CA 1
ATOM 873 C C . LYS A 1 127 ? -2.432 -27.507 -33.067 1.00 32.70 107 LYS A C 1
ATOM 874 O O . LYS A 1 127 ? -2.786 -27.575 -34.235 1.00 29.42 107 LYS A O 1
ATOM 880 N N . GLY A 1 128 ? -3.246 -27.770 -32.038 1.00 32.12 108 GLY A N 1
ATOM 881 C CA . GLY A 1 128 ? -4.685 -27.904 -32.206 1.00 29.73 108 GLY A CA 1
ATOM 882 C C . GLY A 1 128 ? -5.114 -29.237 -32.818 1.00 32.16 108 GLY A C 1
ATOM 883 O O . GLY A 1 128 ? -4.354 -30.205 -32.870 1.00 34.32 108 GLY A O 1
ATOM 884 N N . GLN A 1 129 ? -6.358 -29.245 -33.298 1.00 33.33 109 GLN A N 1
ATOM 885 C CA . GLN A 1 129 ? -7.119 -30.431 -33.645 1.00 35.48 109 GLN A CA 1
ATOM 886 C C . GLN A 1 129 ? -6.292 -31.348 -34.545 1.00 35.05 109 GLN A C 1
ATOM 887 O O . GLN A 1 129 ? -5.673 -30.903 -35.501 1.00 33.03 109 GLN A O 1
ATOM 893 N N . ASN A 1 130 ? -6.332 -32.651 -34.267 1.00 32.25 110 ASN A N 1
ATOM 894 C CA . ASN A 1 130 ? -5.436 -33.561 -34.953 1.00 35.08 110 ASN A CA 1
ATOM 895 C C . ASN A 1 130 ? -5.873 -34.986 -34.628 1.00 33.07 110 ASN A C 1
ATOM 896 O O . ASN A 1 130 ? -6.113 -35.285 -33.464 1.00 32.63 110 ASN A O 1
ATOM 901 N N . GLY A 1 131 ? -5.961 -35.866 -35.632 1.00 31.60 111 GLY A N 1
ATOM 902 C CA . GLY A 1 131 ? -6.242 -37.262 -35.329 1.00 30.37 111 GLY A CA 1
ATOM 903 C C . GLY A 1 131 ? -6.355 -38.144 -36.569 1.00 30.36 111 GLY A C 1
ATOM 904 O O . GLY A 1 131 ? -6.387 -37.653 -37.699 1.00 29.85 111 GLY A O 1
ATOM 905 N N . PRO A 1 132 ? -6.450 -39.480 -36.397 1.00 26.90 112 PRO A N 1
ATOM 906 C CA . PRO A 1 132 ? -6.581 -40.386 -37.533 1.00 27.21 112 PRO A CA 1
ATOM 907 C C . PRO A 1 132 ? -7.960 -40.207 -38.166 1.00 30.15 112 PRO A C 1
ATOM 908 O O . PRO A 1 132 ? -8.936 -39.969 -37.460 1.00 30.72 112 PRO A O 1
ATOM 912 N N . GLN A 1 133 ? -8.011 -40.285 -39.506 1.00 31.80 113 GLN A N 1
ATOM 913 C CA . GLN A 1 133 ? -9.251 -40.140 -40.255 1.00 30.47 113 GLN A CA 1
ATOM 914 C C . GLN A 1 133 ? -10.059 -41.426 -40.088 1.00 31.18 113 GLN A C 1
ATOM 915 O O . GLN A 1 133 ? -9.512 -42.522 -40.179 1.00 31.11 113 GLN A O 1
ATOM 917 N N . GLY A 1 134 ? -11.354 -41.269 -39.799 1.00 28.99 114 GLY A N 1
ATOM 918 C CA . GLY A 1 134 ? -12.317 -42.355 -39.795 1.00 28.22 114 GLY A CA 1
ATOM 919 C C . GLY A 1 134 ? -12.326 -43.144 -38.484 1.00 28.09 114 GLY A C 1
ATOM 920 O O . GLY A 1 134 ? -13.035 -44.133 -38.384 1.00 25.40 114 GLY A O 1
ATOM 921 N N . LEU A 1 135 ? -11.539 -42.701 -37.495 1.00 26.78 115 LEU A N 1
ATOM 922 C CA . LEU A 1 135 ? -11.452 -43.372 -36.205 1.00 27.19 115 LEU A CA 1
ATOM 923 C C . LEU A 1 135 ? -11.734 -42.356 -35.107 1.00 26.91 115 LEU A C 1
ATOM 924 O O . LEU A 1 135 ? -11.355 -41.195 -35.230 1.00 29.01 115 LEU A O 1
ATOM 929 N N . PRO A 1 136 ? -12.432 -42.752 -34.021 1.00 26.14 116 PRO A N 1
ATOM 930 C CA . PRO A 1 136 ? -12.773 -41.826 -32.941 1.00 24.63 116 PRO A CA 1
ATOM 931 C C . PRO A 1 136 ? -11.511 -41.276 -32.282 1.00 25.10 116 PRO A C 1
ATOM 932 O O . PRO A 1 136 ? -10.574 -42.028 -32.002 1.00 24.02 116 PRO A O 1
ATOM 936 N N . SER A 1 137 ? -11.484 -39.955 -32.060 1.00 23.85 117 SER A N 1
ATOM 937 C CA . SER A 1 137 ? -10.288 -39.339 -31.511 1.00 25.17 117 SER A CA 1
ATOM 938 C C . SER A 1 137 ? -10.679 -38.157 -30.628 1.00 26.60 117 SER A C 1
ATOM 939 O O . SER A 1 137 ? -11.824 -37.696 -30.679 1.00 28.08 117 SER A O 1
ATOM 942 N N . PRO A 1 138 ? -9.769 -37.650 -29.761 1.00 26.37 118 PRO A N 1
ATOM 943 C CA . PRO A 1 138 ? -10.112 -36.549 -28.857 1.00 26.41 118 PRO A CA 1
ATOM 944 C C . PRO A 1 138 ? -10.677 -35.302 -29.548 1.00 26.19 118 PRO A C 1
ATOM 945 O O . PRO A 1 138 ? -10.307 -34.974 -30.679 1.00 25.54 118 PRO A O 1
ATOM 949 N N . HIS A 1 139 ? -11.577 -34.608 -28.853 1.00 24.39 119 HIS A N 1
ATOM 950 C CA . HIS A 1 139 ? -12.065 -33.314 -29.307 1.00 25.32 119 HIS A CA 1
ATOM 951 C C . HIS A 1 139 ? -11.626 -32.254 -28.303 1.00 25.42 119 HIS A C 1
ATOM 952 O O . HIS A 1 139 ? -10.979 -32.585 -27.309 1.00 26.65 119 HIS A O 1
ATOM 959 N N . SER A 1 140 ? -11.997 -30.990 -28.562 1.00 26.71 120 SER A N 1
ATOM 960 C CA . SER A 1 140 ? -11.619 -29.870 -27.710 1.00 28.15 120 SER A CA 1
ATOM 961 C C . SER A 1 140 ? -10.103 -29.838 -27.566 1.00 28.08 120 SER A C 1
ATOM 962 O O . SER A 1 140 ? -9.560 -29.911 -26.454 1.00 27.16 120 SER A O 1
ATOM 965 N N . MET A 1 141 ? -9.447 -29.667 -28.716 1.00 29.52 121 MET A N 1
ATOM 966 C CA . MET A 1 141 ? -8.001 -29.788 -28.800 1.00 30.76 121 MET A CA 1
ATOM 967 C C . MET A 1 141 ? -7.285 -28.458 -29.040 1.00 32.66 121 MET A C 1
ATOM 968 O O . MET A 1 141 ? -6.103 -28.489 -29.368 1.00 30.65 121 MET A O 1
ATOM 973 N N . ASP A 1 142 ? -7.959 -27.319 -28.816 1.00 30.95 122 ASP A N 1
ATOM 974 C CA . ASP A 1 142 ? -7.357 -26.013 -29.055 1.00 33.07 122 ASP A CA 1
ATOM 975 C C . ASP A 1 142 ? -6.064 -25.818 -28.276 1.00 33.71 122 ASP A C 1
ATOM 976 O O . ASP A 1 142 ? -5.176 -25.101 -28.738 1.00 32.56 122 ASP A O 1
ATOM 981 N N . ASP A 1 143 ? -5.997 -26.390 -27.068 1.00 33.87 123 ASP A N 1
ATOM 982 C CA . ASP A 1 143 ? -4.857 -26.151 -26.185 1.00 35.05 123 ASP A CA 1
ATOM 983 C C . ASP A 1 143 ? -3.953 -27.371 -26.161 1.00 34.23 123 ASP A C 1
ATOM 984 O O . ASP A 1 143 ? -3.470 -27.776 -25.103 1.00 35.10 123 ASP A O 1
ATOM 989 N N . THR A 1 144 ? -3.740 -27.938 -27.352 1.00 29.57 124 THR A N 1
ATOM 990 C CA . THR A 1 144 ? -2.896 -29.106 -27.455 1.00 27.47 124 THR A CA 1
ATOM 991 C C . THR A 1 144 ? -1.781 -28.852 -28.467 1.00 27.98 124 THR A C 1
ATOM 992 O O . THR A 1 144 ? -1.920 -28.030 -29.385 1.00 26.41 124 THR A O 1
ATOM 996 N N . GLU A 1 145 ? -0.702 -29.623 -28.319 1.00 25.76 125 GLU A N 1
ATOM 997 C CA . GLU A 1 145 ? 0.356 -29.676 -29.311 1.00 26.72 125 GLU A CA 1
ATOM 998 C C . GLU A 1 145 ? 0.625 -31.144 -29.601 1.00 27.56 125 GLU A C 1
ATOM 999 O O . GLU A 1 145 ? 0.390 -31.994 -28.747 1.00 26.00 125 GLU A O 1
ATOM 1005 N N . THR A 1 146 ? 1.116 -31.421 -30.806 1.00 26.19 126 THR A N 1
ATOM 1006 C CA . THR A 1 146 ? 1.335 -32.789 -31.222 1.00 26.23 126 THR A CA 1
ATOM 1007 C C . THR A 1 146 ? 2.747 -32.883 -31.774 1.00 27.63 126 THR A C 1
ATOM 1008 O O . THR A 1 146 ? 3.086 -32.144 -32.704 1.00 26.84 126 THR A O 1
ATOM 1012 N N . LEU A 1 147 ? 3.550 -33.768 -31.172 1.00 25.29 127 LEU A N 1
ATOM 1013 C CA . LEU A 1 147 ? 4.873 -34.096 -31.684 1.00 25.63 127 LEU A CA 1
ATOM 1014 C C . LEU A 1 147 ? 4.729 -35.070 -32.849 1.00 26.68 127 LEU A C 1
ATOM 1015 O O . LEU A 1 147 ? 4.017 -36.066 -32.735 1.00 25.84 127 LEU A O 1
ATOM 1020 N N . VAL A 1 148 ? 5.395 -34.753 -33.973 1.00 24.62 128 VAL A N 1
ATOM 1021 C CA . VAL A 1 148 ? 5.296 -35.553 -35.179 1.00 26.38 128 VAL A CA 1
ATOM 1022 C C . VAL A 1 148 ? 6.690 -36.113 -35.457 1.00 28.88 128 VAL A C 1
ATOM 1023 O O . VAL A 1 148 ? 7.600 -35.356 -35.810 1.00 26.70 128 VAL A O 1
ATOM 1027 N N . LEU A 1 149 ? 6.866 -37.429 -35.237 1.00 26.96 129 LEU A N 1
ATOM 1028 C CA . LEU A 1 149 ? 8.172 -38.051 -35.419 1.00 26.27 129 LEU A CA 1
ATOM 1029 C C . LEU A 1 149 ? 8.161 -38.832 -36.726 1.00 28.20 129 LEU A C 1
ATOM 1030 O O . LEU A 1 149 ? 7.502 -39.874 -36.849 1.00 25.33 129 LEU A O 1
ATOM 1035 N N . MET A 1 150 ? 8.889 -38.299 -37.713 1.00 28.42 130 MET A N 1
ATOM 1036 C CA . MET A 1 150 ? 8.874 -38.918 -39.023 1.00 28.56 130 MET A CA 1
ATOM 1037 C C . MET A 1 150 ? 10.039 -39.904 -39.142 1.00 29.70 130 MET A C 1
ATOM 1038 O O . MET A 1 150 ? 11.205 -39.508 -39.061 1.00 29.46 130 MET A O 1
ATOM 1043 N N . LEU A 1 151 ? 9.693 -41.187 -39.343 1.00 29.08 131 LEU A N 1
ATOM 1044 C CA . LEU A 1 151 ? 10.640 -42.284 -39.502 1.00 29.08 131 LEU A CA 1
ATOM 1045 C C . LEU A 1 151 ? 10.565 -42.820 -40.931 1.00 27.55 131 LEU A C 1
ATOM 1046 O O . LEU A 1 151 ? 9.477 -42.882 -41.505 1.00 27.54 131 LEU A O 1
ATOM 1051 N N . GLU A 1 152 ? 11.701 -43.317 -41.444 1.00 24.43 132 GLU A N 1
ATOM 1052 C CA . GLU A 1 152 ? 11.757 -43.914 -42.772 1.00 26.26 132 GLU A CA 1
ATOM 1053 C C . GLU A 1 152 ? 12.588 -45.184 -42.757 1.00 25.10 132 GLU A C 1
ATOM 1054 O O . GLU A 1 152 ? 13.563 -45.295 -42.013 1.00 24.80 132 GLU A O 1
ATOM 1060 N N . ASP A 1 153 ? 12.158 -46.144 -43.569 1.00 26.75 133 ASP A N 1
ATOM 1061 C CA . ASP A 1 153 ? 12.984 -47.274 -43.943 1.00 25.89 133 ASP A CA 1
ATOM 1062 C C . ASP A 1 153 ? 13.367 -47.056 -45.401 1.00 28.45 133 ASP A C 1
ATOM 1063 O O . ASP A 1 153 ? 12.559 -47.273 -46.303 1.00 24.98 133 ASP A O 1
ATOM 1068 N N . SER A 1 154 ? 14.598 -46.596 -45.629 1.00 29.15 134 SER A N 1
ATOM 1069 C CA . SER A 1 154 ? 14.982 -46.203 -46.975 1.00 32.53 134 SER A CA 1
ATOM 1070 C C . SER A 1 154 ? 14.885 -47.383 -47.949 1.00 32.73 134 SER A C 1
ATOM 1071 O O . SER A 1 154 ? 14.389 -47.222 -49.059 1.00 33.19 134 SER A O 1
ATOM 1074 N N . LYS A 1 155 ? 15.296 -48.581 -47.512 1.00 32.36 135 LYS A N 1
ATOM 1075 C CA . LYS A 1 155 ? 15.335 -49.757 -48.371 1.00 32.56 135 LYS A CA 1
ATOM 1076 C C . LYS A 1 155 ? 13.926 -50.159 -48.800 1.00 33.44 135 LYS A C 1
ATOM 1077 O O . LYS A 1 155 ? 13.683 -50.421 -49.975 1.00 29.96 135 LYS A O 1
ATOM 1083 N N . ALA A 1 156 ? 13.004 -50.232 -47.834 1.00 32.62 136 ALA A N 1
ATOM 1084 C CA . ALA A 1 156 ? 11.649 -50.689 -48.100 1.00 32.09 136 ALA A CA 1
ATOM 1085 C C . ALA A 1 156 ? 10.793 -49.564 -48.679 1.00 31.65 136 ALA A C 1
ATOM 1086 O O . ALA A 1 156 ? 9.717 -49.831 -49.214 1.00 31.92 136 ALA A O 1
ATOM 1088 N N . GLN A 1 157 ? 11.270 -48.319 -48.559 1.00 31.40 137 GLN A N 1
ATOM 1089 C CA . GLN A 1 157 ? 10.576 -47.139 -49.068 1.00 31.77 137 GLN A CA 1
ATOM 1090 C C . GLN A 1 157 ? 9.209 -47.025 -48.393 1.00 31.07 137 GLN A C 1
ATOM 1091 O O . GLN A 1 157 ? 8.175 -46.776 -49.032 1.00 27.90 137 GLN A O 1
ATOM 1097 N N . LEU A 1 158 ? 9.257 -47.159 -47.068 1.00 30.14 138 LEU A N 1
ATOM 1098 C CA . LEU A 1 158 ? 8.104 -46.956 -46.212 1.00 28.75 138 LEU A CA 1
ATOM 1099 C C . LEU A 1 158 ? 8.434 -45.825 -45.248 1.00 28.79 138 LEU A C 1
ATOM 1100 O O . LEU A 1 158 ? 9.600 -45.628 -44.880 1.00 29.80 138 LEU A O 1
ATOM 1105 N N . SER A 1 159 ? 7.377 -45.101 -44.857 1.00 28.68 139 SER A N 1
ATOM 1106 C CA . SER A 1 159 ? 7.430 -44.093 -43.809 1.00 28.30 139 SER A CA 1
ATOM 1107 C C . SER A 1 159 ? 6.521 -44.534 -42.672 1.00 27.42 139 SER A C 1
ATOM 1108 O O . SER A 1 159 ? 5.422 -45.036 -42.924 1.00 27.10 139 SER A O 1
ATOM 1111 N N . LEU A 1 160 ? 6.992 -44.325 -41.438 1.00 28.30 140 LEU A N 1
ATOM 1112 C CA . LEU A 1 160 ? 6.163 -44.470 -40.243 1.00 28.61 140 LEU A CA 1
ATOM 1113 C C . LEU A 1 160 ? 6.262 -43.154 -39.479 1.00 28.60 140 LEU A C 1
ATOM 1114 O O . LEU A 1 160 ? 7.365 -42.683 -39.202 1.00 25.89 140 LEU A O 1
ATOM 1119 N N . THR A 1 161 ? 5.099 -42.557 -39.202 1.00 26.07 141 THR A N 1
ATOM 1120 C CA . THR A 1 161 ? 5.039 -41.282 -38.509 1.00 27.61 141 THR A CA 1
ATOM 1121 C C . THR A 1 161 ? 4.294 -41.485 -37.198 1.00 30.76 141 THR A C 1
ATOM 1122 O O . THR A 1 161 ? 3.149 -41.951 -37.218 1.00 29.63 141 THR A O 1
ATOM 1126 N N . LEU A 1 162 ? 4.968 -41.131 -36.090 1.00 28.80 142 LEU A N 1
ATOM 1127 C CA . LEU A 1 162 ? 4.410 -41.237 -34.749 1.00 25.65 142 LEU A CA 1
ATOM 1128 C C . LEU A 1 162 ? 3.929 -39.865 -34.310 1.00 26.17 142 LEU A C 1
ATOM 1129 O O . LEU A 1 162 ? 4.627 -38.865 -34.496 1.00 28.50 142 LEU A O 1
ATOM 1134 N N . TYR A 1 163 ? 2.749 -39.859 -33.686 1.00 26.84 143 TYR A N 1
ATOM 1135 C CA . TYR A 1 163 ? 2.119 -38.659 -33.159 1.00 26.00 143 TYR A CA 1
ATOM 1136 C C . TYR A 1 163 ? 1.932 -38.847 -31.656 1.00 26.23 143 TYR A C 1
ATOM 1137 O O . TYR A 1 163 ? 1.413 -39.889 -31.239 1.00 24.88 143 TYR A O 1
ATOM 1146 N N . TYR A 1 164 ? 2.362 -37.839 -30.876 1.00 24.19 144 TYR A N 1
ATOM 1147 C CA . TYR A 1 164 ? 2.102 -37.736 -29.449 1.00 25.11 144 TYR A CA 1
ATOM 1148 C C . TYR A 1 164 ? 1.533 -36.352 -29.146 1.00 25.84 144 TYR A C 1
ATOM 1149 O O . TYR A 1 164 ? 2.187 -35.353 -29.455 1.00 27.85 144 TYR A O 1
ATOM 1158 N N . THR A 1 165 ? 0.333 -36.312 -28.541 1.00 24.62 145 THR A N 1
ATOM 1159 C CA . THR A 1 165 ? -0.388 -35.072 -28.296 1.00 23.83 145 THR A CA 1
ATOM 1160 C C . THR A 1 165 ? -0.495 -34.784 -26.800 1.00 24.34 145 THR A C 1
ATOM 1161 O O . THR A 1 165 ? -0.852 -35.654 -26.004 1.00 24.06 145 THR A O 1
ATOM 1165 N N . THR A 1 166 ? -0.223 -33.535 -26.437 1.00 23.91 146 THR A N 1
ATOM 1166 C CA . THR A 1 166 ? -0.303 -33.046 -25.067 1.00 25.28 146 THR A CA 1
ATOM 1167 C C . THR A 1 166 ? -1.703 -32.518 -24.789 1.00 26.67 146 THR A C 1
ATOM 1168 O O . THR A 1 166 ? -2.390 -32.126 -25.720 1.00 30.35 146 THR A O 1
ATOM 1172 N N . PHE A 1 167 ? -2.090 -32.474 -23.501 1.00 27.06 147 PHE A N 1
ATOM 1173 C CA . PHE A 1 167 ? -3.326 -31.849 -23.047 1.00 27.42 147 PHE A CA 1
ATOM 1174 C C . PHE A 1 167 ? -2.984 -30.928 -21.878 1.00 28.36 147 PHE A C 1
ATOM 1175 O O . PHE A 1 167 ? -2.176 -31.280 -21.020 1.00 28.54 147 PHE A O 1
ATOM 1183 N N . ASN A 1 168 ? -3.588 -29.738 -21.842 1.00 28.75 148 ASN A N 1
ATOM 1184 C CA . ASN A 1 168 ? -3.093 -28.749 -20.902 1.00 33.04 148 ASN A CA 1
ATOM 1185 C C . ASN A 1 168 ? -3.839 -28.868 -19.575 1.00 34.73 148 ASN A C 1
ATOM 1186 O O . ASN A 1 168 ? -3.459 -28.229 -18.596 1.00 36.10 148 ASN A O 1
ATOM 1191 N N . ASN A 1 169 ? -4.884 -29.702 -19.547 1.00 32.94 149 ASN A N 1
ATOM 1192 C CA . ASN A 1 169 ? -5.825 -29.724 -18.432 1.00 33.97 149 ASN A CA 1
ATOM 1193 C C . ASN A 1 169 ? -5.950 -31.142 -17.855 1.00 35.61 149 ASN A C 1
ATOM 1194 O O . ASN A 1 169 ? -6.792 -31.390 -16.991 1.00 35.64 149 ASN A O 1
ATOM 1199 N N . ASP A 1 170 ? -5.129 -32.083 -18.341 1.00 29.98 150 ASP A N 1
ATOM 1200 C CA . ASP A 1 170 ? -5.239 -33.478 -17.937 1.00 29.88 150 ASP A CA 1
ATOM 1201 C C . ASP A 1 170 ? -3.878 -34.149 -18.068 1.00 28.16 150 ASP A C 1
ATOM 1202 O O . ASP A 1 170 ? -3.141 -33.861 -19.021 1.00 25.57 150 ASP A O 1
ATOM 1207 N N . ALA A 1 171 ? -3.577 -35.060 -17.126 1.00 24.58 151 ALA A N 1
ATOM 1208 C CA . ALA A 1 171 ? -2.349 -35.845 -17.189 1.00 23.92 151 ALA A CA 1
ATOM 1209 C C . ALA A 1 171 ? -2.534 -37.026 -18.142 1.00 23.83 151 ALA A C 1
ATOM 1210 O O . ALA A 1 171 ? -2.483 -38.181 -17.721 1.00 25.96 151 ALA A O 1
ATOM 1212 N N . THR A 1 172 ? -2.801 -36.731 -19.419 1.00 24.72 152 THR A N 1
ATOM 1213 C CA . THR A 1 172 ? -2.931 -37.721 -20.483 1.00 24.26 152 THR A CA 1
ATOM 1214 C C . THR A 1 172 ? -2.126 -37.249 -21.695 1.00 24.65 152 THR A C 1
ATOM 1215 O O . THR A 1 172 ? -2.046 -36.046 -21.961 1.00 25.56 152 THR A O 1
ATOM 1219 N N . ILE A 1 173 ? -1.483 -38.209 -22.370 1.00 23.93 153 ILE A N 1
ATOM 1220 C CA . ILE A 1 173 ? -0.893 -38.023 -23.684 1.00 25.08 153 ILE A CA 1
ATOM 1221 C C . ILE A 1 173 ? -1.611 -38.968 -24.647 1.00 23.12 153 ILE A C 1
ATOM 1222 O O . ILE A 1 173 ? -1.866 -40.105 -24.286 1.00 23.85 153 ILE A O 1
ATOM 1227 N N . ALA A 1 174 ? -1.985 -38.489 -25.843 1.00 24.34 154 ALA A N 1
ATOM 1228 C CA . ALA A 1 174 ? -2.613 -39.334 -26.853 1.00 23.71 154 ALA A CA 1
ATOM 1229 C C . ALA A 1 174 ? -1.593 -39.705 -27.931 1.00 25.61 154 ALA A C 1
ATOM 1230 O O . ALA A 1 174 ? -0.680 -38.925 -28.222 1.00 26.46 154 ALA A O 1
ATOM 1232 N N . SER A 1 175 ? -1.758 -40.893 -28.530 1.00 24.19 155 SER A N 1
ATOM 1233 C CA . SER A 1 175 ? -0.815 -41.341 -29.547 1.00 26.17 155 SER A CA 1
ATOM 1234 C C . SER A 1 175 ? -1.523 -42.137 -30.637 1.00 24.50 155 SER A C 1
ATOM 1235 O O . SER A 1 175 ? -2.573 -42.738 -30.404 1.00 27.19 155 SER A O 1
ATOM 1238 N N . TYR A 1 176 ? -0.929 -42.111 -31.837 1.00 26.67 156 TYR A N 1
ATOM 1239 C CA . TYR A 1 176 ? -1.300 -42.951 -32.964 1.00 24.57 156 TYR A CA 1
ATOM 1240 C C . TYR A 1 176 ? -0.186 -42.851 -33.998 1.00 24.40 156 TYR A C 1
ATOM 1241 O O . TYR A 1 176 ? 0.736 -42.071 -33.830 1.00 27.05 156 TYR A O 1
ATOM 1250 N N . SER A 1 177 ? -0.271 -43.647 -35.066 1.00 25.90 157 SER A N 1
ATOM 1251 C CA . SER A 1 177 ? 0.784 -43.603 -36.060 1.00 26.04 157 SER A CA 1
ATOM 1252 C C . SER A 1 177 ? 0.172 -43.640 -37.456 1.00 27.32 157 SER A C 1
ATOM 1253 O O . SER A 1 177 ? -0.977 -44.057 -37.626 1.00 26.23 157 SER A O 1
ATOM 1256 N N . LYS A 1 178 ? 0.961 -43.205 -38.451 1.00 28.57 158 LYS A N 1
ATOM 1257 C CA . LYS A 1 178 ? 0.572 -43.323 -39.847 1.00 28.13 158 LYS A CA 1
ATOM 1258 C C . LYS A 1 178 ? 1.707 -44.003 -40.601 1.00 29.78 158 LYS A C 1
ATOM 1259 O O . LYS A 1 178 ? 2.864 -43.607 -40.451 1.00 28.23 158 LYS A O 1
ATOM 1265 N N . LEU A 1 179 ? 1.352 -45.050 -41.365 1.00 27.79 159 LEU A N 1
ATOM 1266 C CA . LEU A 1 179 ? 2.301 -45.829 -42.144 1.00 29.04 159 LEU A CA 1
ATOM 1267 C C . LEU A 1 179 ? 2.019 -45.555 -43.618 1.00 27.43 159 LEU A C 1
ATOM 1268 O O . LEU A 1 179 ? 0.922 -45.845 -44.091 1.00 28.66 159 LEU A O 1
ATOM 1273 N N . ASP A 1 180 ? 3.013 -45.027 -44.337 1.00 27.82 160 ASP A N 1
ATOM 1274 C CA . ASP A 1 180 ? 2.842 -44.717 -45.748 1.00 29.77 160 ASP A CA 1
ATOM 1275 C C . ASP A 1 180 ? 3.641 -45.715 -46.585 1.00 30.77 160 ASP A C 1
ATOM 1276 O O . ASP A 1 180 ? 4.804 -45.964 -46.272 1.00 29.40 160 ASP A O 1
ATOM 1281 N N . ASN A 1 181 ? 3.035 -46.211 -47.680 1.00 29.19 161 ASN A N 1
ATOM 1282 C CA . ASN A 1 181 ? 3.749 -47.026 -48.655 1.00 29.76 161 ASN A CA 1
ATOM 1283 C C . ASN A 1 181 ? 4.282 -46.144 -49.791 1.00 30.70 161 ASN A C 1
ATOM 1284 O O . ASN A 1 181 ? 3.525 -45.664 -50.641 1.00 29.38 161 ASN A O 1
ATOM 1289 N N . ASN A 1 182 ? 5.598 -45.941 -49.819 1.00 31.14 162 ASN A N 1
ATOM 1290 C CA . ASN A 1 182 ? 6.182 -45.039 -50.800 1.00 32.12 162 ASN A CA 1
ATOM 1291 C C . ASN A 1 182 ? 6.904 -45.862 -51.856 1.00 32.14 162 ASN A C 1
ATOM 1292 O O . ASN A 1 182 ? 7.622 -45.299 -52.673 1.00 36.79 162 ASN A O 1
ATOM 1297 N N . SER A 1 183 ? 6.707 -47.184 -51.828 1.00 31.77 163 SER A N 1
ATOM 1298 C CA . SER A 1 183 ? 7.341 -48.093 -52.774 1.00 32.59 163 SER A CA 1
ATOM 1299 C C . SER A 1 183 ? 6.409 -48.298 -53.968 1.00 34.06 163 SER A C 1
ATOM 1300 O O . SER A 1 183 ? 5.285 -47.789 -54.008 1.00 32.93 163 SER A O 1
ATOM 1303 N N . ASN A 1 184 ? 6.845 -49.079 -54.950 1.00 36.74 164 ASN A N 1
ATOM 1304 C CA . ASN A 1 184 ? 5.881 -49.333 -56.007 1.00 42.63 164 ASN A CA 1
ATOM 1305 C C . ASN A 1 184 ? 5.503 -50.809 -56.036 1.00 42.46 164 ASN A C 1
ATOM 1306 O O . ASN A 1 184 ? 5.237 -51.359 -57.102 1.00 37.97 164 ASN A O 1
ATOM 1311 N N . GLN A 1 185 ? 5.453 -51.424 -54.847 1.00 36.81 165 GLN A N 1
ATOM 1312 C CA . GLN A 1 185 ? 4.834 -52.728 -54.687 1.00 34.12 165 GLN A CA 1
ATOM 1313 C C . GLN A 1 185 ? 3.835 -52.647 -53.532 1.00 34.83 165 GLN A C 1
ATOM 1314 O O . GLN A 1 185 ? 3.896 -51.749 -52.688 1.00 37.37 165 GLN A O 1
ATOM 1316 N N . GLU A 1 186 ? 2.877 -53.567 -53.551 1.00 35.14 166 GLU A N 1
ATOM 1317 C CA . GLU A 1 186 ? 1.964 -53.795 -52.445 1.00 35.03 166 GLU A CA 1
ATOM 1318 C C . GLU A 1 186 ? 2.755 -54.200 -51.198 1.00 33.05 166 GLU A C 1
ATOM 1319 O O . GLU A 1 186 ? 3.688 -54.996 -51.278 1.00 31.09 166 GLU A O 1
ATOM 1325 N N . VAL A 1 187 ? 2.368 -53.652 -50.044 1.00 30.11 167 VAL A N 1
ATOM 1326 C CA . VAL A 1 187 ? 2.924 -54.120 -48.787 1.00 30.21 167 VAL A CA 1
ATOM 1327 C C . VAL A 1 187 ? 1.770 -54.503 -47.860 1.00 29.10 167 VAL A C 1
ATOM 1328 O O . VAL A 1 187 ? 0.629 -54.111 -48.105 1.00 29.95 167 VAL A O 1
ATOM 1332 N N . VAL A 1 188 ? 2.070 -55.295 -46.819 1.00 27.12 168 VAL A N 1
ATOM 1333 C CA . VAL A 1 188 ? 1.016 -55.797 -45.943 1.00 26.91 168 VAL A CA 1
ATOM 1334 C C . VAL A 1 188 ? 1.421 -55.511 -44.503 1.00 26.89 168 VAL A C 1
ATOM 1335 O O . VAL A 1 188 ? 2.467 -55.970 -44.061 1.00 26.81 168 VAL A O 1
ATOM 1339 N N . ILE A 1 189 ? 0.582 -54.756 -43.782 1.00 28.32 169 ILE A N 1
ATOM 1340 C CA . ILE A 1 189 ? 0.782 -54.569 -42.346 1.00 27.35 169 ILE A CA 1
ATOM 1341 C C . ILE A 1 189 ? 0.262 -55.798 -41.605 1.00 26.78 169 ILE A C 1
ATOM 1342 O O . ILE A 1 189 ? -0.878 -56.230 -41.806 1.00 25.01 169 ILE A O 1
ATOM 1347 N N . HIS A 1 190 ? 1.102 -56.329 -40.714 1.00 26.10 170 HIS A N 1
ATOM 1348 C CA . HIS A 1 190 ? 0.743 -57.503 -39.925 1.00 26.11 170 HIS A CA 1
ATOM 1349 C C . HIS A 1 190 ? 0.488 -57.115 -38.465 1.00 25.73 170 HIS A C 1
ATOM 1350 O O . HIS A 1 190 ? -0.406 -57.664 -37.825 1.00 24.76 170 HIS A O 1
ATOM 1357 N N . LYS A 1 191 ? 1.294 -56.182 -37.939 1.00 26.25 171 LYS A N 1
ATOM 1358 C CA . LYS A 1 191 ? 1.124 -55.667 -36.585 1.00 24.22 171 LYS A CA 1
ATOM 1359 C C . LYS A 1 191 ? 1.267 -54.148 -36.596 1.00 27.26 171 LYS A C 1
ATOM 1360 O O . LYS A 1 191 ? 2.160 -53.628 -37.257 1.00 27.20 171 LYS A O 1
ATOM 1366 N N . ASP A 1 192 ? 0.399 -53.445 -35.848 1.00 25.29 172 ASP A N 1
ATOM 1367 C CA . ASP A 1 192 ? 0.482 -51.996 -35.770 1.00 25.73 172 ASP A CA 1
ATOM 1368 C C . ASP A 1 192 ? -0.313 -51.522 -34.558 1.00 25.51 172 ASP A C 1
ATOM 1369 O O . ASP A 1 192 ? -1.510 -51.242 -34.667 1.00 26.35 172 ASP A O 1
ATOM 1374 N N . PHE A 1 193 ? 0.373 -51.444 -33.414 1.00 25.15 173 PHE A N 1
ATOM 1375 C CA . PHE A 1 193 ? -0.229 -51.061 -32.148 1.00 25.56 173 PHE A CA 1
ATOM 1376 C C . PHE A 1 193 ? -0.268 -49.535 -32.079 1.00 27.16 173 PHE A C 1
ATOM 1377 O O . PHE A 1 193 ? 0.356 -48.860 -32.903 1.00 28.28 173 PHE A O 1
ATOM 1385 N N . SER A 1 194 ? -1.004 -48.999 -31.100 1.00 25.26 174 SER A N 1
ATOM 1386 C CA . SER A 1 194 ? -1.199 -47.557 -31.023 1.00 24.36 174 SER A CA 1
ATOM 1387 C C . SER A 1 194 ? -0.287 -46.896 -29.989 1.00 24.49 174 SER A C 1
ATOM 1388 O O . SER A 1 194 ? -0.093 -45.689 -30.033 1.00 25.94 174 SER A O 1
ATOM 1391 N N . PHE A 1 195 ? 0.213 -47.669 -29.020 1.00 25.96 175 PHE A N 1
ATOM 1392 C CA . PHE A 1 195 ? 1.134 -47.137 -28.020 1.00 26.71 175 PHE A CA 1
ATOM 1393 C C . PHE A 1 195 ? 1.945 -48.287 -27.430 1.00 26.61 175 PHE A C 1
ATOM 1394 O O . PHE A 1 195 ? 1.420 -49.393 -27.262 1.00 25.90 175 PHE A O 1
ATOM 1402 N N . MET A 1 196 ? 3.203 -47.982 -27.084 1.00 26.60 176 MET A N 1
ATOM 1403 C CA . MET A 1 196 ? 4.116 -48.917 -26.451 1.00 24.57 176 MET A CA 1
ATOM 1404 C C . MET A 1 196 ? 5.035 -48.141 -25.512 1.00 25.53 176 MET A C 1
ATOM 1405 O O . MET A 1 196 ? 5.462 -47.034 -25.837 1.00 26.34 176 MET A O 1
ATOM 1410 N N . ALA A 1 197 ? 5.354 -48.729 -24.352 1.00 22.42 177 ALA A N 1
ATOM 1411 C CA . ALA A 1 197 ? 6.404 -48.151 -23.525 1.00 24.44 177 ALA A CA 1
ATOM 1412 C C . ALA A 1 197 ? 7.203 -49.248 -22.825 1.00 25.92 177 ALA A C 1
ATOM 1413 O O . ALA A 1 197 ? 6.618 -50.183 -22.268 1.00 24.18 177 ALA A O 1
ATOM 1415 N N . ASP A 1 198 ? 8.540 -49.090 -22.847 1.00 27.51 178 ASP A N 1
ATOM 1416 C CA . ASP A 1 198 ? 9.451 -49.888 -22.040 1.00 25.18 178 ASP A CA 1
ATOM 1417 C C . ASP A 1 198 ? 9.719 -49.187 -20.707 1.00 24.59 178 ASP A C 1
ATOM 1418 O O . ASP A 1 198 ? 10.278 -48.083 -20.688 1.00 23.44 178 ASP A O 1
ATOM 1423 N N . PHE A 1 199 ? 9.335 -49.854 -19.601 1.00 26.14 179 PHE A N 1
ATOM 1424 C CA . PHE A 1 199 ? 9.518 -49.344 -18.245 1.00 24.68 179 PHE A CA 1
ATOM 1425 C C . PHE A 1 199 ? 10.683 -50.056 -17.575 1.00 25.97 179 PHE A C 1
ATOM 1426 O O . PHE A 1 199 ? 10.945 -51.228 -17.832 1.00 25.72 179 PHE A O 1
ATOM 1434 N N . PRO A 1 200 ? 11.435 -49.357 -16.695 1.00 28.12 180 PRO A N 1
ATOM 1435 C CA . PRO A 1 200 ? 12.622 -49.938 -16.076 1.00 25.63 180 PRO A CA 1
ATOM 1436 C C . PRO A 1 200 ? 12.194 -51.083 -15.163 1.00 26.86 180 PRO A C 1
ATOM 1437 O O . PRO A 1 200 ? 11.104 -51.037 -14.584 1.00 24.28 180 PRO A O 1
ATOM 1441 N N . ALA A 1 201 ? 13.055 -52.107 -15.077 1.00 25.62 181 ALA A N 1
ATOM 1442 C CA . ALA A 1 201 ? 12.917 -53.186 -14.120 1.00 25.68 181 ALA A CA 1
ATOM 1443 C C . ALA A 1 201 ? 12.620 -52.608 -12.736 1.00 25.38 181 ALA A C 1
ATOM 1444 O O . ALA A 1 201 ? 13.322 -51.724 -12.238 1.00 23.47 181 ALA A O 1
ATOM 1446 N N . ALA A 1 202 ? 11.533 -53.113 -12.151 1.00 24.52 182 ALA A N 1
ATOM 1447 C CA . ALA A 1 202 ? 11.052 -52.776 -10.821 1.00 23.93 182 ALA A CA 1
ATOM 1448 C C . ALA A 1 202 ? 9.919 -53.751 -10.551 1.00 24.76 182 ALA A C 1
ATOM 1449 O O . ALA A 1 202 ? 9.532 -54.488 -11.462 1.00 27.51 182 ALA A O 1
ATOM 1451 N N . ASP A 1 203 ? 9.374 -53.745 -9.331 1.00 25.15 183 ASP A N 1
ATOM 1452 C CA . ASP A 1 203 ? 8.207 -54.572 -9.075 1.00 27.29 183 ASP A CA 1
ATOM 1453 C C . ASP A 1 203 ? 6.986 -53.789 -9.528 1.00 26.17 183 ASP A C 1
ATOM 1454 O O . ASP A 1 203 ? 6.888 -52.595 -9.245 1.00 25.38 183 ASP A O 1
ATOM 1459 N N . TYR A 1 204 ? 6.086 -54.464 -10.257 1.00 25.38 184 TYR A N 1
ATOM 1460 C CA . TYR A 1 204 ? 4.868 -53.820 -10.724 1.00 24.93 184 TYR A CA 1
ATOM 1461 C C . TYR A 1 204 ? 3.677 -54.748 -10.516 1.00 23.57 184 TYR A C 1
ATOM 1462 O O . TYR A 1 204 ? 3.803 -55.975 -10.501 1.00 22.60 184 TYR A O 1
ATOM 1471 N N . GLU A 1 205 ? 2.511 -54.128 -10.360 1.00 22.78 185 GLU A N 1
ATOM 1472 C CA . GLU A 1 205 ? 1.268 -54.865 -10.434 1.00 22.76 185 GLU A CA 1
ATOM 1473 C C . GLU A 1 205 ? 0.481 -54.314 -11.620 1.00 25.73 185 GLU A C 1
ATOM 1474 O O . GLU A 1 205 ? 0.805 -53.240 -12.145 1.00 25.29 185 GLU A O 1
ATOM 1480 N N . ILE A 1 206 ? -0.496 -55.092 -12.090 1.00 24.11 186 ILE A N 1
ATOM 1481 C CA . ILE A 1 206 ? -1.355 -54.594 -13.154 1.00 26.03 186 ILE A CA 1
ATOM 1482 C C . ILE A 1 206 ? -2.810 -54.695 -12.714 1.00 26.11 186 ILE A C 1
ATOM 1483 O O . ILE A 1 206 ? -3.205 -55.641 -12.034 1.00 24.61 186 ILE A O 1
ATOM 1488 N N . VAL A 1 207 ? -3.593 -53.690 -13.114 1.00 25.02 187 VAL A N 1
ATOM 1489 C CA . VAL A 1 207 ? -5.034 -53.749 -12.942 1.00 22.48 187 VAL A CA 1
ATOM 1490 C C . VAL A 1 207 ? -5.677 -53.735 -14.331 1.00 23.86 187 VAL A C 1
ATOM 1491 O O . VAL A 1 207 ? -5.271 -52.944 -15.190 1.00 21.26 187 VAL A O 1
ATOM 1495 N N . THR A 1 208 ? -6.633 -54.659 -14.552 1.00 22.97 188 THR A N 1
ATOM 1496 C CA . THR A 1 208 ? -7.428 -54.698 -15.768 1.00 22.57 188 THR A CA 1
ATOM 1497 C C . THR A 1 208 ? -8.904 -54.859 -15.393 1.00 23.84 188 THR A C 1
ATOM 1498 O O . THR A 1 208 ? -9.246 -55.189 -14.255 1.00 24.17 188 THR A O 1
ATOM 1502 N N . LEU A 1 209 ? -9.778 -54.637 -16.374 1.00 23.56 189 LEU A N 1
ATOM 1503 C CA . LEU A 1 209 ? -11.205 -54.858 -16.223 1.00 23.39 189 LEU A CA 1
ATOM 1504 C C . LEU A 1 209 ? -11.563 -55.949 -17.223 1.00 23.75 189 LEU A C 1
ATOM 1505 O O . LEU A 1 209 ? -11.396 -55.797 -18.441 1.00 23.26 189 LEU A O 1
ATOM 1510 N N . GLN A 1 210 ? -12.011 -57.074 -16.673 1.00 23.83 190 GLN A N 1
ATOM 1511 C CA . GLN A 1 210 ? -12.343 -58.242 -17.464 1.00 21.39 190 GLN A CA 1
ATOM 1512 C C . GLN A 1 210 ? -13.778 -58.654 -17.144 1.00 21.58 190 GLN A C 1
ATOM 1513 O O . GLN A 1 210 ? -14.729 -57.874 -17.322 1.00 22.82 190 GLN A O 1
ATOM 1519 N N . GLY A 1 211 ? -13.943 -59.893 -16.675 1.00 19.93 191 GLY A N 1
ATOM 1520 C CA . GLY A 1 211 ? -15.280 -60.344 -16.327 1.00 20.97 191 GLY A CA 1
ATOM 1521 C C . GLY A 1 211 ? -15.950 -61.176 -17.416 1.00 22.59 191 GLY A C 1
ATOM 1522 O O . GLY A 1 211 ? -15.307 -62.034 -18.038 1.00 20.29 191 GLY A O 1
ATOM 1523 N N . ALA A 1 212 ? -17.271 -60.964 -17.563 1.00 21.51 192 ALA A N 1
ATOM 1524 C CA . ALA A 1 212 ? -18.104 -61.728 -18.481 1.00 23.48 192 ALA A CA 1
ATOM 1525 C C . ALA A 1 212 ? -19.416 -60.998 -18.705 1.00 23.75 192 ALA A C 1
ATOM 1526 O O . ALA A 1 212 ? -19.737 -60.056 -17.993 1.00 24.41 192 ALA A O 1
ATOM 1528 N N . TYR A 1 213 ? -20.189 -61.474 -19.686 1.00 24.30 193 TYR A N 1
ATOM 1529 C CA . TYR A 1 213 ? -21.575 -61.066 -19.782 1.00 24.81 193 TYR A CA 1
ATOM 1530 C C . TYR A 1 213 ? -22.228 -61.249 -18.415 1.00 24.64 193 TYR A C 1
ATOM 1531 O O . TYR A 1 213 ? -21.979 -62.267 -17.766 1.00 25.15 193 TYR A O 1
ATOM 1540 N N . ALA A 1 214 ? -23.054 -60.260 -18.012 1.00 22.90 194 ALA A N 1
ATOM 1541 C CA . ALA A 1 214 ? -23.745 -60.190 -16.727 1.00 23.35 194 ALA A CA 1
ATOM 1542 C C . ALA A 1 214 ? -22.773 -60.094 -15.540 1.00 23.74 194 ALA A C 1
ATOM 1543 O O . ALA A 1 214 ? -23.227 -60.127 -14.399 1.00 20.75 194 ALA A O 1
ATOM 1545 N N . ARG A 1 215 ? -21.459 -59.953 -15.829 1.00 22.68 195 ARG A N 1
ATOM 1546 C CA . ARG A 1 215 ? -20.395 -59.726 -14.853 1.00 23.62 195 ARG A CA 1
ATOM 1547 C C . ARG A 1 215 ? -19.356 -58.761 -15.447 1.00 24.13 195 ARG A C 1
ATOM 1548 O O . ARG A 1 215 ? -18.158 -59.006 -15.361 1.00 23.79 195 ARG A O 1
ATOM 1556 N N . GLU A 1 216 ? -19.813 -57.677 -16.087 1.00 22.16 196 GLU A N 1
ATOM 1557 C CA . GLU A 1 216 ? -18.928 -56.841 -16.887 1.00 22.53 196 GLU A CA 1
ATOM 1558 C C . GLU A 1 216 ? -17.936 -56.111 -15.981 1.00 23.35 196 GLU A C 1
ATOM 1559 O O . GLU A 1 216 ? -18.253 -55.783 -14.829 1.00 23.24 196 GLU A O 1
ATOM 1565 N N . LYS A 1 217 ? -16.730 -55.915 -16.538 1.00 22.75 197 LYS A N 1
ATOM 1566 C CA . LYS A 1 217 ? -15.702 -54.979 -16.104 1.00 22.55 197 LYS A CA 1
ATOM 1567 C C . LYS A 1 217 ? -15.190 -55.395 -14.727 1.00 24.08 197 LYS A C 1
ATOM 1568 O O . LYS A 1 217 ? -14.909 -54.536 -13.895 1.00 23.97 197 LYS A O 1
ATOM 1574 N N . THR A 1 218 ? -15.089 -56.710 -14.484 1.00 21.15 198 THR A N 1
ATOM 1575 C CA . THR A 1 218 ? -14.594 -57.187 -13.200 1.00 22.32 198 THR A CA 1
ATOM 1576 C C . THR A 1 218 ? -13.159 -56.722 -13.016 1.00 22.75 198 THR A C 1
ATOM 1577 O O . THR A 1 218 ? -12.300 -57.022 -13.842 1.00 24.83 198 THR A O 1
ATOM 1581 N N . VAL A 1 219 ? -12.917 -56.031 -11.906 1.00 23.33 199 VAL A N 1
ATOM 1582 C CA . VAL A 1 219 ? -11.610 -55.459 -11.638 1.00 23.59 199 VAL A CA 1
ATOM 1583 C C . VAL A 1 219 ? -10.659 -56.594 -11.253 1.00 26.02 199 VAL A C 1
ATOM 1584 O O . VAL A 1 219 ? -10.916 -57.272 -10.274 1.00 24.55 199 VAL A O 1
ATOM 1588 N N . ARG A 1 220 ? -9.549 -56.761 -11.996 1.00 24.48 200 ARG A N 1
ATOM 1589 C CA . ARG A 1 220 ? -8.563 -57.800 -11.731 1.00 23.48 200 ARG A CA 1
ATOM 1590 C C . ARG A 1 220 ? -7.227 -57.137 -11.394 1.00 24.41 200 ARG A C 1
ATOM 1591 O O . ARG A 1 220 ? -6.814 -56.194 -12.076 1.00 27.06 200 ARG A O 1
ATOM 1599 N N . ARG A 1 221 ? -6.561 -57.626 -10.338 1.00 22.50 201 ARG A N 1
ATOM 1600 C CA . ARG A 1 221 ? -5.245 -57.126 -9.961 1.00 22.93 201 ARG A CA 1
ATOM 1601 C C . ARG A 1 221 ? -4.290 -58.305 -9.802 1.00 23.46 201 ARG A C 1
ATOM 1602 O O . ARG A 1 221 ? -4.625 -59.300 -9.156 1.00 22.75 201 ARG A O 1
ATOM 1610 N N . GLN A 1 222 ? -3.090 -58.188 -10.370 1.00 22.52 202 GLN A N 1
ATOM 1611 C CA . GLN A 1 222 ? -2.095 -59.239 -10.199 1.00 22.38 202 GLN A CA 1
ATOM 1612 C C . GLN A 1 222 ? -0.688 -58.662 -10.298 1.00 23.16 202 GLN A C 1
ATOM 1613 O O . GLN A 1 222 ? -0.486 -57.570 -10.830 1.00 22.59 202 GLN A O 1
ATOM 1619 N N . GLN A 1 223 ? 0.274 -59.465 -9.831 1.00 22.83 203 GLN A N 1
ATOM 1620 C CA . GLN A 1 223 ? 1.698 -59.179 -9.890 1.00 24.48 203 GLN A CA 1
ATOM 1621 C C . GLN A 1 223 ? 2.174 -59.340 -11.336 1.00 22.62 203 GLN A C 1
ATOM 1622 O O . GLN A 1 223 ? 1.775 -60.274 -12.023 1.00 24.94 203 GLN A O 1
ATOM 1628 N N . VAL A 1 224 ? 3.046 -58.445 -11.797 1.00 22.74 204 VAL A N 1
ATOM 1629 C CA . VAL A 1 224 ? 3.732 -58.654 -13.065 1.00 23.30 204 VAL A CA 1
ATOM 1630 C C . VAL A 1 224 ? 4.776 -59.762 -12.886 1.00 25.32 204 VAL A C 1
ATOM 1631 O O . VAL A 1 224 ? 5.597 -59.675 -11.969 1.00 24.61 204 VAL A O 1
ATOM 1635 N N . GLU A 1 225 ? 4.720 -60.803 -13.748 1.00 24.30 205 GLU A N 1
ATOM 1636 C CA . GLU A 1 225 ? 5.604 -61.966 -13.670 1.00 26.03 205 GLU A CA 1
ATOM 1637 C C . GLU A 1 225 ? 6.390 -62.118 -14.967 1.00 25.46 205 GLU A C 1
ATOM 1638 O O . GLU A 1 225 ? 5.933 -61.700 -16.036 1.00 22.23 205 GLU A O 1
ATOM 1644 N N . GLN A 1 226 ? 7.557 -62.769 -14.864 1.00 25.96 206 GLN A N 1
ATOM 1645 C CA . GLN A 1 226 ? 8.327 -63.051 -16.061 1.00 24.07 206 GLN A CA 1
ATOM 1646 C C . GLN A 1 226 ? 7.451 -63.778 -17.087 1.00 24.95 206 GLN A C 1
ATOM 1647 O O . GLN A 1 226 ? 6.730 -64.722 -16.753 1.00 24.78 206 GLN A O 1
ATOM 1653 N N . GLY A 1 227 ? 7.557 -63.335 -18.346 1.00 23.58 207 GLY A N 1
ATOM 1654 C CA . GLY A 1 227 ? 6.753 -63.872 -19.434 1.00 21.59 207 GLY A CA 1
ATOM 1655 C C . GLY A 1 227 ? 5.799 -62.796 -19.938 1.00 21.29 207 GLY A C 1
ATOM 1656 O O . GLY A 1 227 ? 6.041 -61.616 -19.709 1.00 20.17 207 GLY A O 1
ATOM 1657 N N . ILE A 1 228 ? 4.700 -63.220 -20.567 1.00 21.67 208 ILE A N 1
ATOM 1658 C CA . ILE A 1 228 ? 3.789 -62.304 -21.233 1.00 22.22 208 ILE A CA 1
ATOM 1659 C C . ILE A 1 228 ? 2.398 -62.513 -20.649 1.00 22.19 208 ILE A C 1
ATOM 1660 O O . ILE A 1 228 ? 1.889 -63.630 -20.657 1.00 23.28 208 ILE A O 1
ATOM 1665 N N . PHE A 1 229 ? 1.779 -61.421 -20.192 1.00 22.58 209 PHE A N 1
ATOM 1666 C CA . PHE A 1 229 ? 0.364 -61.436 -19.858 1.00 22.50 209 PHE A CA 1
ATOM 1667 C C . PHE A 1 229 ? -0.383 -60.600 -20.891 1.00 23.99 209 PHE A C 1
ATOM 1668 O O . PHE A 1 229 ? 0.098 -59.539 -21.288 1.00 24.96 209 PHE A O 1
ATOM 1676 N N . SER A 1 230 ? -1.557 -61.075 -21.328 1.00 23.57 210 SER A N 1
ATOM 1677 C CA . SER A 1 230 ? -2.330 -60.267 -22.252 1.00 24.43 210 SER A CA 1
ATOM 1678 C C . SER A 1 230 ? -3.831 -60.420 -22.026 1.00 24.59 210 SER A C 1
ATOM 1679 O O . SER A 1 230 ? -4.293 -61.434 -21.533 1.00 25.94 210 SER A O 1
ATOM 1682 N N . ILE A 1 231 ? -4.579 -59.361 -22.365 1.00 24.81 211 ILE A N 1
ATOM 1683 C CA . ILE A 1 231 ? -6.011 -59.444 -22.598 1.00 23.20 211 ILE A CA 1
ATOM 1684 C C . ILE A 1 231 ? -6.247 -59.031 -24.044 1.00 24.57 211 ILE A C 1
ATOM 1685 O O . ILE A 1 231 ? -5.517 -58.202 -24.588 1.00 24.36 211 ILE A O 1
ATOM 1690 N N . SER A 1 232 ? -7.245 -59.653 -24.672 1.00 24.26 212 SER A N 1
ATOM 1691 C CA . SER A 1 232 ? -7.485 -59.390 -26.074 1.00 26.63 212 SER A CA 1
ATOM 1692 C C . SER A 1 232 ? -8.912 -59.792 -26.403 1.00 27.71 212 SER A C 1
ATOM 1693 O O . SER A 1 232 ? -9.518 -60.600 -25.689 1.00 29.16 212 SER A O 1
ATOM 1696 N N . SER A 1 233 ? -9.441 -59.161 -27.455 1.00 25.06 213 SER A N 1
ATOM 1697 C CA . SER A 1 233 ? -10.674 -59.617 -28.071 1.00 24.44 213 SER A CA 1
ATOM 1698 C C . SER A 1 233 ? -10.381 -60.015 -29.511 1.00 23.58 213 SER A C 1
ATOM 1699 O O . SER A 1 233 ? -9.692 -59.289 -30.223 1.00 22.47 213 SER A O 1
ATOM 1702 N N . ASN A 1 234 ? -10.908 -61.172 -29.913 1.00 25.41 214 ASN A N 1
ATOM 1703 C CA . ASN A 1 234 ? -10.931 -61.578 -31.310 1.00 25.99 214 ASN A CA 1
ATOM 1704 C C . ASN A 1 234 ? -12.382 -61.747 -31.758 1.00 25.53 214 ASN A C 1
ATOM 1705 O O . ASN A 1 234 ? -12.654 -62.548 -32.652 1.00 26.01 214 ASN A O 1
ATOM 1710 N N . ARG A 1 235 ? -13.305 -61.002 -31.123 1.00 25.90 215 ARG A N 1
ATOM 1711 C CA . ARG A 1 235 ? -14.738 -61.167 -31.341 1.00 24.73 215 ARG A CA 1
ATOM 1712 C C . ARG A 1 235 ? -15.275 -60.121 -32.315 1.00 24.43 215 ARG A C 1
ATOM 1713 O O . ARG A 1 235 ? -16.453 -60.156 -32.645 1.00 27.85 215 ARG A O 1
ATOM 1721 N N . GLY A 1 236 ? -14.423 -59.183 -32.747 1.00 25.42 216 GLY A N 1
ATOM 1722 C CA . GLY A 1 236 ? -14.830 -58.131 -33.670 1.00 25.55 216 GLY A CA 1
ATOM 1723 C C . GLY A 1 236 ? -15.497 -56.947 -32.963 1.00 26.89 216 GLY A C 1
ATOM 1724 O O . GLY A 1 236 ? -15.797 -55.942 -33.607 1.00 26.33 216 GLY A O 1
ATOM 1725 N N . ALA A 1 237 ? -15.757 -57.116 -31.649 1.00 25.98 217 ALA A N 1
ATOM 1726 C CA . ALA A 1 237 ? -16.133 -56.091 -30.682 1.00 24.16 217 ALA A CA 1
ATOM 1727 C C . ALA A 1 237 ? -15.200 -56.211 -29.475 1.00 23.70 217 ALA A C 1
ATOM 1728 O O . ALA A 1 237 ? -14.704 -57.293 -29.165 1.00 21.85 217 ALA A O 1
ATOM 1730 N N . SER A 1 238 ? -14.986 -55.110 -28.763 1.00 23.12 218 SER A N 1
ATOM 1731 C CA . SER A 1 238 ? -14.118 -55.161 -27.597 1.00 23.47 218 SER A CA 1
ATOM 1732 C C . SER A 1 238 ? -14.572 -56.233 -26.597 1.00 23.81 218 SER A C 1
ATOM 1733 O O . SER A 1 238 ? -13.739 -56.978 -26.091 1.00 22.23 218 SER A O 1
ATOM 1736 N N . GLY A 1 239 ? -15.893 -56.366 -26.342 1.00 24.20 219 GLY A N 1
ATOM 1737 C CA . GLY A 1 239 ? -16.363 -57.571 -25.665 1.00 24.87 219 GLY A CA 1
ATOM 1738 C C . GLY A 1 239 ? -16.700 -57.364 -24.190 1.00 25.14 219 GLY A C 1
ATOM 1739 O O . GLY A 1 239 ? -16.247 -56.410 -23.568 1.00 23.84 219 GLY A O 1
ATOM 1740 N N . HIS A 1 240 ? -17.533 -58.271 -23.653 1.00 25.20 220 HIS A N 1
ATOM 1741 C CA . HIS A 1 240 ? -17.948 -58.244 -22.260 1.00 22.80 220 HIS A CA 1
ATOM 1742 C C . HIS A 1 240 ? -16.786 -58.547 -21.311 1.00 23.10 220 HIS A C 1
ATOM 1743 O O . HIS A 1 240 ? -16.786 -58.060 -20.183 1.00 22.40 220 HIS A O 1
ATOM 1750 N N . ALA A 1 241 ? -15.832 -59.375 -21.765 1.00 22.35 221 ALA A N 1
ATOM 1751 C CA . ALA A 1 241 ? -14.889 -60.056 -20.887 1.00 22.54 221 ALA A CA 1
ATOM 1752 C C . ALA A 1 241 ? -13.525 -59.364 -20.838 1.00 22.24 221 ALA A C 1
ATOM 1753 O O . ALA A 1 241 ? -12.638 -59.789 -20.092 1.00 22.12 221 ALA A O 1
ATOM 1755 N N . GLN A 1 242 ? -13.337 -58.321 -21.657 1.00 22.21 222 GLN A N 1
ATOM 1756 C CA . GLN A 1 242 ? -12.122 -57.526 -21.562 1.00 22.71 222 GLN A CA 1
ATOM 1757 C C . GLN A 1 242 ? -12.407 -56.114 -22.062 1.00 23.96 222 GLN A C 1
ATOM 1758 O O . GLN A 1 242 ? -13.125 -55.946 -23.044 1.00 25.18 222 GLN A O 1
ATOM 1764 N N . THR A 1 243 ? -11.824 -55.123 -21.376 1.00 23.26 223 THR A N 1
ATOM 1765 C CA . THR A 1 243 ? -11.896 -53.712 -21.715 1.00 22.48 223 THR A CA 1
ATOM 1766 C C . THR A 1 243 ? -10.536 -53.282 -22.285 1.00 22.60 223 THR A C 1
ATOM 1767 O O . THR A 1 243 ? -9.500 -53.785 -21.851 1.00 22.81 223 THR A O 1
ATOM 1771 N N . PRO A 1 244 ? -10.484 -52.355 -23.277 1.00 22.33 224 PRO A N 1
ATOM 1772 C CA . PRO A 1 244 ? -9.214 -51.846 -23.803 1.00 21.87 224 PRO A CA 1
ATOM 1773 C C . PRO A 1 244 ? -8.534 -50.886 -22.813 1.00 22.26 224 PRO A C 1
ATOM 1774 O O . PRO A 1 244 ? -8.539 -49.668 -22.969 1.00 21.76 224 PRO A O 1
ATOM 1778 N N . ALA A 1 245 ? -7.970 -51.474 -21.754 1.00 22.86 225 ALA A N 1
ATOM 1779 C CA . ALA A 1 245 ? -7.298 -50.730 -20.709 1.00 22.70 225 ALA A CA 1
ATOM 1780 C C . ALA A 1 245 ? -6.309 -51.646 -20.012 1.00 25.24 225 ALA A C 1
ATOM 1781 O O . ALA A 1 245 ? -6.597 -52.822 -19.774 1.00 26.85 225 ALA A O 1
ATOM 1783 N N . LEU A 1 246 ? -5.169 -51.065 -19.636 1.00 23.90 226 LEU A N 1
ATOM 1784 C CA . LEU A 1 246 ? -4.230 -51.773 -18.789 1.00 24.67 226 LEU A CA 1
ATOM 1785 C C . LEU A 1 246 ? -3.521 -50.743 -17.913 1.00 24.60 226 LEU A C 1
ATOM 1786 O O . LEU A 1 246 ? -2.995 -49.767 -18.429 1.00 21.40 226 LEU A O 1
ATOM 1791 N N . LEU A 1 247 ? -3.500 -50.997 -16.593 1.00 24.67 227 LEU A N 1
ATOM 1792 C CA . LEU A 1 247 ? -2.938 -50.072 -15.619 1.00 23.22 227 LEU A CA 1
ATOM 1793 C C . LEU A 1 247 ? -1.678 -50.710 -15.067 1.00 23.85 227 LEU A C 1
ATOM 1794 O O . LEU A 1 247 ? -1.758 -51.781 -14.472 1.00 21.09 227 LEU A O 1
ATOM 1799 N N . LEU A 1 248 ? -0.525 -50.094 -15.344 1.00 22.90 228 LEU A N 1
ATOM 1800 C CA . LEU A 1 248 ? 0.720 -50.579 -14.763 1.00 23.18 228 LEU A CA 1
ATOM 1801 C C . LEU A 1 248 ? 0.972 -49.762 -13.511 1.00 22.76 228 LEU A C 1
ATOM 1802 O O . LEU A 1 248 ? 1.081 -48.549 -13.613 1.00 23.81 228 LEU A O 1
ATOM 1807 N N . CYS A 1 249 ? 1.055 -50.444 -12.360 1.00 23.36 229 CYS A N 1
ATOM 1808 C CA . CYS A 1 249 ? 1.025 -49.802 -11.055 1.00 23.58 229 CYS A CA 1
ATOM 1809 C C . CYS A 1 249 ? 2.317 -50.092 -10.291 1.00 25.10 229 CYS A C 1
ATOM 1810 O O . CYS A 1 249 ? 2.843 -51.208 -10.328 1.00 25.60 229 CYS A O 1
ATOM 1813 N N . GLU A 1 250 ? 2.767 -49.089 -9.535 1.00 25.27 230 GLU A N 1
ATOM 1814 C CA . GLU A 1 250 ? 3.803 -49.244 -8.525 1.00 28.56 230 GLU A CA 1
ATOM 1815 C C . GLU A 1 250 ? 3.372 -50.352 -7.561 1.00 27.67 230 GLU A C 1
ATOM 1816 O O . GLU A 1 250 ? 2.199 -50.419 -7.170 1.00 24.79 230 GLU A O 1
ATOM 1822 N N . GLN A 1 251 ? 4.327 -51.216 -7.178 1.00 28.12 231 GLN A N 1
ATOM 1823 C CA . GLN A 1 251 ? 4.058 -52.239 -6.173 1.00 28.65 231 GLN A CA 1
ATOM 1824 C C . GLN A 1 251 ? 3.380 -51.591 -4.965 1.00 25.79 231 GLN A C 1
ATOM 1825 O O . GLN A 1 251 ? 3.872 -50.587 -4.458 1.00 25.19 231 GLN A O 1
ATOM 1831 N N . GLY A 1 252 ? 2.266 -52.172 -4.505 1.00 27.11 232 GLY A N 1
ATOM 1832 C CA . GLY A 1 252 ? 1.646 -51.737 -3.257 1.00 26.77 232 GLY A CA 1
ATOM 1833 C C . GLY A 1 252 ? 0.722 -50.525 -3.417 1.00 26.65 232 GLY A C 1
ATOM 1834 O O . GLY A 1 252 ? 0.334 -49.891 -2.426 1.00 23.56 232 GLY A O 1
ATOM 1835 N N . VAL A 1 253 ? 0.327 -50.230 -4.660 1.00 26.52 233 VAL A N 1
ATOM 1836 C CA . VAL A 1 253 ? -0.595 -49.128 -4.914 1.00 25.84 233 VAL A CA 1
ATOM 1837 C C . VAL A 1 253 ? -1.873 -49.323 -4.092 1.00 25.79 233 VAL A C 1
ATOM 1838 O O . VAL A 1 253 ? -2.321 -50.454 -3.880 1.00 25.46 233 VAL A O 1
ATOM 1842 N N . THR A 1 254 ? -2.425 -48.206 -3.604 1.00 23.52 234 THR A N 1
ATOM 1843 C CA . THR A 1 254 ? -3.709 -48.209 -2.917 1.00 26.01 234 THR A CA 1
ATOM 1844 C C . THR A 1 254 ? -4.707 -47.306 -3.659 1.00 25.38 234 THR A C 1
ATOM 1845 O O . THR A 1 254 ? -4.397 -46.734 -4.697 1.00 24.86 234 THR A O 1
ATOM 1849 N N . GLU A 1 255 ? -5.939 -47.221 -3.151 1.00 24.79 235 GLU A N 1
ATOM 1850 C CA . GLU A 1 255 ? -6.893 -46.242 -3.644 1.00 25.31 235 GLU A CA 1
ATOM 1851 C C . GLU A 1 255 ? -6.325 -44.828 -3.500 1.00 25.92 235 GLU A C 1
ATOM 1852 O O . GLU A 1 255 ? -6.579 -43.986 -4.360 1.00 26.06 235 GLU A O 1
ATOM 1858 N N . ASP A 1 256 ? -5.545 -44.571 -2.436 1.00 24.32 236 ASP A N 1
ATOM 1859 C CA . ASP A 1 256 ? -5.124 -43.210 -2.131 1.00 25.48 236 ASP A CA 1
ATOM 1860 C C . ASP A 1 256 ? -3.685 -42.886 -2.547 1.00 26.98 236 ASP A C 1
ATOM 1861 O O . ASP A 1 256 ? -3.342 -41.696 -2.602 1.00 25.22 236 ASP A O 1
ATOM 1866 N N . ALA A 1 257 ? -2.836 -43.899 -2.798 1.00 23.68 237 ALA A N 1
ATOM 1867 C CA . ALA A 1 257 ? -1.420 -43.589 -2.986 1.00 26.58 237 ALA A CA 1
ATOM 1868 C C . ALA A 1 257 ? -0.725 -44.542 -3.955 1.00 25.74 237 ALA A C 1
ATOM 1869 O O . ALA A 1 257 ? -1.070 -45.727 -4.035 1.00 25.06 237 ALA A O 1
ATOM 1871 N N . GLY A 1 258 ? 0.336 -44.019 -4.593 1.00 24.56 238 GLY A N 1
ATOM 1872 C CA . GLY A 1 258 ? 1.210 -44.777 -5.485 1.00 24.48 238 GLY A CA 1
ATOM 1873 C C . GLY A 1 258 ? 1.023 -44.383 -6.952 1.00 25.52 238 GLY A C 1
ATOM 1874 O O . GLY A 1 258 ? -0.018 -43.836 -7.326 1.00 26.46 238 GLY A O 1
ATOM 1875 N N . ASN A 1 259 ? 2.025 -44.671 -7.784 1.00 24.49 239 ASN A N 1
ATOM 1876 C CA . ASN A 1 259 ? 1.967 -44.304 -9.192 1.00 25.23 239 ASN A CA 1
ATOM 1877 C C . ASN A 1 259 ? 1.197 -45.345 -10.006 1.00 24.26 239 ASN A C 1
ATOM 1878 O O . ASN A 1 259 ? 1.372 -46.561 -9.813 1.00 23.66 239 ASN A O 1
ATOM 1883 N N . VAL A 1 260 ? 0.387 -44.846 -10.951 1.00 21.40 240 VAL A N 1
ATOM 1884 C CA . VAL A 1 260 ? -0.366 -45.663 -11.889 1.00 22.87 240 VAL A CA 1
ATOM 1885 C C . VAL A 1 260 ? -0.228 -45.062 -13.285 1.00 24.28 240 VAL A C 1
ATOM 1886 O O . VAL A 1 260 ? -0.431 -43.863 -13.479 1.00 25.70 240 VAL A O 1
ATOM 1890 N N . PHE A 1 261 ? 0.076 -45.913 -14.263 1.00 26.29 241 PHE A N 1
ATOM 1891 C CA . PHE A 1 261 ? -0.008 -45.503 -15.655 1.00 25.12 241 PHE A CA 1
ATOM 1892 C C . PHE A 1 261 ? -1.094 -46.334 -16.318 1.00 25.31 241 PHE A C 1
ATOM 1893 O O . PHE A 1 261 ? -0.958 -47.553 -16.392 1.00 27.39 241 PHE A O 1
ATOM 1901 N N . ALA A 1 262 ? -2.153 -45.661 -16.787 1.00 24.75 242 ALA A N 1
ATOM 1902 C CA . ALA A 1 262 ? -3.225 -46.311 -17.519 1.00 23.78 242 ALA A CA 1
ATOM 1903 C C . ALA A 1 262 ? -3.038 -46.116 -19.028 1.00 25.43 242 ALA A C 1
ATOM 1904 O O . ALA A 1 262 ? -2.962 -44.982 -19.516 1.00 26.57 242 ALA A O 1
ATOM 1906 N N . ILE A 1 263 ? -2.988 -47.239 -19.763 1.00 24.32 243 ILE A N 1
ATOM 1907 C CA . ILE A 1 263 ? -3.003 -47.183 -21.214 1.00 23.86 243 ILE A CA 1
ATOM 1908 C C . ILE A 1 263 ? -4.355 -47.712 -21.684 1.00 23.42 243 ILE A C 1
ATOM 1909 O O . ILE A 1 263 ? -4.846 -48.736 -21.216 1.00 24.19 243 ILE A O 1
ATOM 1914 N N . GLN A 1 264 ? -4.990 -46.956 -22.576 1.00 25.24 244 GLN A N 1
ATOM 1915 C CA . GLN A 1 264 ? -6.323 -47.287 -23.053 1.00 24.96 244 GLN A CA 1
ATOM 1916 C C . GLN A 1 264 ? -6.380 -47.030 -24.558 1.00 27.03 244 GLN A C 1
ATOM 1917 O O . GLN A 1 264 ? -5.525 -46.301 -25.078 1.00 24.99 244 GLN A O 1
ATOM 1923 N N . LEU A 1 265 ? -7.401 -47.615 -25.227 1.00 26.44 245 LEU A N 1
ATOM 1924 C CA . LEU A 1 265 ? -7.565 -47.516 -26.677 1.00 24.59 245 LEU A CA 1
ATOM 1925 C C . LEU A 1 265 ? -8.975 -47.032 -27.022 1.00 24.34 245 LEU A C 1
ATOM 1926 O O . LEU A 1 265 ? -9.969 -47.584 -26.535 1.00 21.19 245 LEU A O 1
ATOM 1931 N N . MET A 1 266 ? -9.031 -46.014 -27.894 1.00 22.73 246 MET A N 1
ATOM 1932 C CA . MET A 1 266 ? -10.276 -45.499 -28.445 1.00 24.93 246 MET A CA 1
ATOM 1933 C C . MET A 1 266 ? -10.626 -46.335 -29.673 1.00 24.85 246 MET A C 1
ATOM 1934 O O . MET A 1 266 ? -10.424 -45.907 -30.806 1.00 24.45 246 MET A O 1
ATOM 1939 N N . TYR A 1 267 ? -11.074 -47.565 -29.425 1.00 23.07 247 TYR A N 1
ATOM 1940 C CA . TYR A 1 267 ? -11.390 -48.495 -30.494 1.00 23.91 247 TYR A CA 1
ATOM 1941 C C . TYR A 1 267 ? -12.349 -49.524 -29.919 1.00 23.54 247 TYR A C 1
ATOM 1942 O O . TYR A 1 267 ? -12.245 -49.845 -28.734 1.00 23.92 247 TYR A O 1
ATOM 1951 N N . SER A 1 268 ? -13.224 -50.065 -30.771 1.00 22.65 248 SER A N 1
ATOM 1952 C CA . SER A 1 268 ? -14.351 -50.863 -30.301 1.00 23.66 248 SER A CA 1
ATOM 1953 C C . SER A 1 268 ? -14.345 -52.248 -30.932 1.00 24.43 248 SER A C 1
ATOM 1954 O O . SER A 1 268 ? -15.285 -53.004 -30.711 1.00 23.23 248 SER A O 1
ATOM 1957 N N . GLY A 1 269 ? -13.320 -52.543 -31.746 1.00 24.92 249 GLY A N 1
ATOM 1958 C CA . GLY A 1 269 ? -13.182 -53.833 -32.406 1.00 24.96 249 GLY A CA 1
ATOM 1959 C C . GLY A 1 269 ? -12.175 -54.751 -31.708 1.00 25.50 249 GLY A C 1
ATOM 1960 O O . GLY A 1 269 ? -12.111 -54.790 -30.477 1.00 27.40 249 GLY A O 1
ATOM 1961 N N . ASN A 1 270 ? -11.396 -55.501 -32.500 1.00 23.94 250 ASN A N 1
ATOM 1962 C CA . ASN A 1 270 ? -10.424 -56.428 -31.928 1.00 26.01 250 ASN A CA 1
ATOM 1963 C C . ASN A 1 270 ? -9.219 -55.660 -31.392 1.00 27.07 250 ASN A C 1
ATOM 1964 O O . ASN A 1 270 ? -8.635 -54.845 -32.105 1.00 27.18 250 ASN A O 1
ATOM 1969 N N . PHE A 1 271 ? -8.830 -55.949 -30.144 1.00 25.35 251 PHE A N 1
ATOM 1970 C CA . PHE A 1 271 ? -7.685 -55.254 -29.577 1.00 25.15 251 PHE A CA 1
ATOM 1971 C C . PHE A 1 271 ? -6.845 -56.238 -28.772 1.00 25.20 251 PHE A C 1
ATOM 1972 O O . PHE A 1 271 ? -7.286 -57.343 -28.491 1.00 26.12 251 PHE A O 1
ATOM 1980 N N . GLU A 1 272 ? -5.629 -55.804 -28.430 1.00 25.43 252 GLU A N 1
ATOM 1981 C CA . GLU A 1 272 ? -4.800 -56.475 -27.444 1.00 26.67 252 GLU A CA 1
ATOM 1982 C C . GLU A 1 272 ? -4.120 -55.430 -26.558 1.00 27.18 252 GLU A C 1
ATOM 1983 O O . GLU A 1 272 ? -3.643 -54.410 -27.053 1.00 25.53 252 GLU A O 1
ATOM 1989 N N . ALA A 1 273 ? -4.083 -55.702 -25.243 1.00 25.80 253 ALA A N 1
ATOM 1990 C CA . ALA A 1 273 ? -3.168 -55.036 -24.326 1.00 26.04 253 ALA A CA 1
ATOM 1991 C C . ALA A 1 273 ? -2.249 -56.103 -23.722 1.00 25.28 253 ALA A C 1
ATOM 1992 O O . ALA A 1 273 ? -2.728 -57.167 -23.340 1.00 23.28 253 ALA A O 1
ATOM 1994 N N . PHE A 1 274 ? -0.936 -55.841 -23.654 1.00 25.08 254 PHE A N 1
ATOM 1995 C CA . PHE A 1 274 ? -0.023 -56.833 -23.090 1.00 24.96 254 PHE A CA 1
ATOM 1996 C C . PHE A 1 274 ? 1.022 -56.193 -22.174 1.00 26.01 254 PHE A C 1
ATOM 1997 O O . PHE A 1 274 ? 1.346 -55.010 -22.296 1.00 24.06 254 PHE A O 1
ATOM 2005 N N . VAL A 1 275 ? 1.535 -57.007 -21.244 1.00 23.37 255 VAL A N 1
ATOM 2006 C CA . VAL A 1 275 ? 2.683 -56.656 -20.424 1.00 24.88 255 VAL A CA 1
ATOM 2007 C C . VAL A 1 275 ? 3.655 -57.810 -20.569 1.00 23.42 255 VAL A C 1
ATOM 2008 O O . VAL A 1 275 ? 3.299 -58.940 -20.241 1.00 23.89 255 VAL A O 1
ATOM 2012 N N . GLN A 1 276 ? 4.877 -57.496 -20.988 1.00 24.17 256 GLN A N 1
ATOM 2013 C CA . GLN A 1 276 ? 5.909 -58.512 -21.124 1.00 23.53 256 GLN A CA 1
ATOM 2014 C C . GLN A 1 276 ? 7.054 -58.146 -20.190 1.00 23.37 256 GLN A C 1
ATOM 2015 O O . GLN A 1 276 ? 7.569 -57.023 -20.240 1.00 23.02 256 GLN A O 1
ATOM 2021 N N A LYS A 1 277 ? 7.419 -59.107 -19.335 0.50 23.21 257 LYS A N 1
ATOM 2022 N N B LYS A 1 277 ? 7.435 -59.106 -19.339 0.50 23.49 257 LYS A N 1
ATOM 2023 C CA A LYS A 1 277 ? 8.612 -59.008 -18.514 0.50 21.96 257 LYS A CA 1
ATOM 2024 C CA B LYS A 1 277 ? 8.622 -58.965 -18.515 0.50 22.36 257 LYS A CA 1
ATOM 2025 C C A LYS A 1 277 ? 9.666 -59.930 -19.115 0.50 22.79 257 LYS A C 1
ATOM 2026 C C B LYS A 1 277 ? 9.690 -59.916 -19.046 0.50 23.12 257 LYS A C 1
ATOM 2027 O O A LYS A 1 277 ? 9.485 -61.145 -19.128 0.50 22.22 257 LYS A O 1
ATOM 2028 O O B LYS A 1 277 ? 9.548 -61.132 -18.944 0.50 22.50 257 LYS A O 1
ATOM 2039 N N . ASN A 1 278 ? 10.756 -59.331 -19.610 1.00 22.54 258 ASN A N 1
ATOM 2040 C CA . ASN A 1 278 ? 11.766 -60.059 -20.364 1.00 23.35 258 ASN A CA 1
ATOM 2041 C C . ASN A 1 278 ? 12.838 -60.639 -19.431 1.00 23.55 258 ASN A C 1
ATOM 2042 O O . ASN A 1 278 ? 12.707 -60.599 -18.209 1.00 24.61 258 ASN A O 1
ATOM 2047 N N . GLN A 1 279 ? 13.919 -61.139 -20.034 1.00 24.08 259 GLN A N 1
ATOM 2048 C CA . GLN A 1 279 ? 14.956 -61.899 -19.346 1.00 26.09 259 GLN A CA 1
ATOM 2049 C C . GLN A 1 279 ? 15.774 -61.026 -18.391 1.00 25.05 259 GLN A C 1
ATOM 2050 O O . GLN A 1 279 ? 16.470 -61.581 -17.545 1.00 24.90 259 GLN A O 1
ATOM 2056 N N . LEU A 1 280 ? 15.726 -59.692 -18.560 1.00 23.48 260 LEU A N 1
ATOM 2057 C CA . LEU A 1 280 ? 16.499 -58.781 -17.718 1.00 25.16 260 LEU A CA 1
ATOM 2058 C C . LEU A 1 280 ? 15.625 -58.161 -16.636 1.00 23.65 260 LEU A C 1
ATOM 2059 O O . LEU A 1 280 ? 16.125 -57.329 -15.883 1.00 22.58 260 LEU A O 1
ATOM 2064 N N . ASN A 1 281 ? 14.334 -58.539 -16.597 1.00 23.85 261 ASN A N 1
ATOM 2065 C CA . ASN A 1 281 ? 13.342 -57.994 -15.675 1.00 23.30 261 ASN A CA 1
ATOM 2066 C C . ASN A 1 281 ? 12.725 -56.691 -16.191 1.00 23.87 261 ASN A C 1
ATOM 2067 O O . ASN A 1 281 ? 11.884 -56.110 -15.514 1.00 23.29 261 ASN A O 1
ATOM 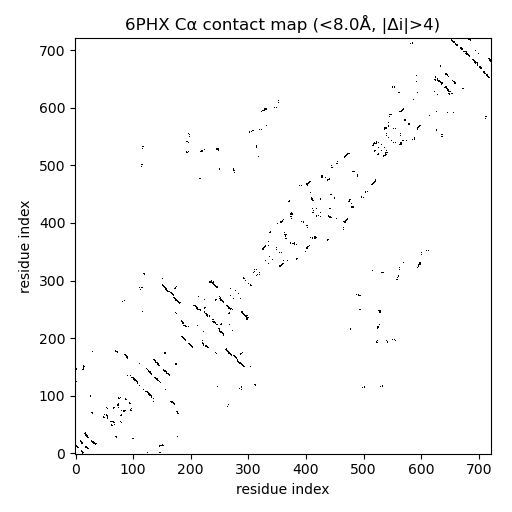2072 N N . GLU A 1 282 ? 13.132 -56.240 -17.379 1.00 22.46 262 GLU A N 1
ATOM 2073 C CA . GLU A 1 282 ? 12.520 -55.080 -18.014 1.00 23.29 262 GLU A CA 1
ATOM 2074 C C . GLU A 1 282 ? 11.063 -55.394 -18.358 1.00 24.68 262 GLU A C 1
ATOM 2075 O O . GLU A 1 282 ? 10.716 -56.567 -18.547 1.00 22.55 262 GLU A O 1
ATOM 2081 N N . VAL A 1 283 ? 10.249 -54.328 -18.504 1.00 23.46 263 VAL A N 1
ATOM 2082 C CA . VAL A 1 283 ? 8.808 -54.462 -18.685 1.00 22.77 263 VAL A CA 1
ATOM 2083 C C . VAL A 1 283 ? 8.335 -53.669 -19.904 1.00 22.77 263 VAL A C 1
ATOM 2084 O O . VAL A 1 283 ? 8.507 -52.452 -19.966 1.00 23.68 263 VAL A O 1
ATOM 2088 N N . ARG A 1 284 ? 7.692 -54.364 -20.860 1.00 22.91 264 ARG A N 1
ATOM 2089 C CA . ARG A 1 284 ? 7.068 -53.676 -21.985 1.00 23.01 264 ARG A CA 1
ATOM 2090 C C . ARG A 1 284 ? 5.543 -53.685 -21.862 1.00 22.20 264 ARG A C 1
ATOM 2091 O O . ARG A 1 284 ? 4.939 -54.715 -21.595 1.00 22.26 264 ARG A O 1
ATOM 2099 N N . VAL A 1 285 ? 4.901 -52.554 -22.140 1.00 23.01 265 VAL A N 1
ATOM 2100 C CA . VAL A 1 285 ? 3.444 -52.568 -22.222 1.00 22.39 265 VAL A CA 1
ATOM 2101 C C . VAL A 1 285 ? 3.035 -52.019 -23.586 1.00 22.63 265 VAL A C 1
ATOM 2102 O O . VAL A 1 285 ? 3.727 -51.169 -24.126 1.00 25.03 265 VAL A O 1
ATOM 2106 N N . ALA A 1 286 ? 1.918 -52.498 -24.148 1.00 23.56 266 ALA A N 1
ATOM 2107 C CA . ALA A 1 286 ? 1.403 -51.927 -25.392 1.00 22.60 266 ALA A CA 1
ATOM 2108 C C . ALA A 1 286 ? -0.101 -52.180 -25.489 1.00 23.52 266 ALA A C 1
ATOM 2109 O O . ALA A 1 286 ? -0.607 -53.124 -24.881 1.00 22.32 266 ALA A O 1
ATOM 2111 N N . ILE A 1 287 ? -0.789 -51.346 -26.288 1.00 21.97 267 ILE A N 1
ATOM 2112 C CA . ILE A 1 287 ? -2.183 -51.569 -26.637 1.00 21.86 267 ILE A CA 1
ATOM 2113 C C . ILE A 1 287 ? -2.422 -51.160 -28.097 1.00 23.77 267 ILE A C 1
ATOM 2114 O O . ILE A 1 287 ? -1.748 -50.269 -28.633 1.00 22.31 267 ILE A O 1
ATOM 2119 N N . GLY A 1 288 ? -3.351 -51.864 -28.754 1.00 23.60 268 GLY A N 1
ATOM 2120 C CA . GLY A 1 288 ? -3.703 -51.545 -30.125 1.00 24.82 268 GLY A CA 1
ATOM 2121 C C . GLY A 1 288 ? -4.669 -52.563 -30.736 1.00 25.87 268 GLY A C 1
ATOM 2122 O O . GLY A 1 288 ? -5.187 -53.442 -30.052 1.00 26.17 268 GLY A O 1
ATOM 2123 N N . ILE A 1 289 ? -4.841 -52.466 -32.061 1.00 24.63 269 ILE A N 1
ATOM 2124 C CA . ILE A 1 289 ? -5.534 -53.465 -32.848 1.00 24.53 269 ILE A CA 1
ATOM 2125 C C . ILE A 1 289 ? -4.873 -54.827 -32.623 1.00 25.04 269 ILE A C 1
ATOM 2126 O O . ILE A 1 289 ? -3.646 -54.957 -32.642 1.00 24.86 269 ILE A O 1
ATOM 2131 N N . ASN A 1 290 ? -5.711 -55.838 -32.406 1.00 22.46 270 ASN A N 1
ATOM 2132 C CA . ASN A 1 290 ? -5.265 -57.201 -32.224 1.00 23.94 270 ASN A CA 1
ATOM 2133 C C . ASN A 1 290 ? -4.606 -57.657 -33.522 1.00 25.45 270 ASN A C 1
ATOM 2134 O O . ASN A 1 290 ? -5.201 -57.535 -34.594 1.00 25.21 270 ASN A O 1
ATOM 2139 N N . PRO A 1 291 ? -3.368 -58.202 -33.486 1.00 24.81 271 PRO A N 1
ATOM 2140 C CA . PRO A 1 291 ? -2.834 -58.916 -34.643 1.00 23.80 271 PRO A CA 1
ATOM 2141 C C . PRO A 1 291 ? -3.745 -60.034 -35.152 1.00 26.15 271 PRO A C 1
ATOM 2142 O O . PRO A 1 291 ? -3.753 -60.296 -36.351 1.00 25.14 271 PRO A O 1
ATOM 2146 N N . GLU A 1 292 ? -4.511 -60.687 -34.264 1.00 24.44 272 GLU A N 1
ATOM 2147 C CA . GLU A 1 292 ? -5.440 -61.728 -34.697 1.00 26.17 272 GLU A CA 1
ATOM 2148 C C . GLU A 1 292 ? -6.563 -61.114 -35.540 1.00 26.41 272 GLU A C 1
ATOM 2149 O O . GLU A 1 292 ? -7.119 -60.076 -35.166 1.00 25.80 272 GLU A O 1
ATOM 2155 N N . ASN A 1 293 ? -6.887 -61.766 -36.668 1.00 23.77 273 ASN A N 1
ATOM 2156 C CA . ASN A 1 293 ? -7.958 -61.318 -37.549 1.00 25.79 273 ASN A CA 1
ATOM 2157 C C . ASN A 1 293 ? -7.628 -60.001 -38.258 1.00 28.44 273 ASN A C 1
ATOM 2158 O O . ASN A 1 293 ? -8.537 -59.337 -38.777 1.00 26.07 273 ASN A O 1
ATOM 2163 N N . PHE A 1 294 ? -6.334 -59.655 -38.320 1.00 26.15 274 PHE A N 1
ATOM 2164 C CA . PHE A 1 294 ? -5.906 -58.400 -38.921 1.00 27.18 274 PHE A CA 1
ATOM 2165 C C . PHE A 1 294 ? -4.690 -58.571 -39.834 1.00 27.76 274 PHE A C 1
ATOM 2166 O O . PHE A 1 294 ? -3.660 -59.119 -39.442 1.00 23.89 274 PHE A O 1
ATOM 2174 N N . SER A 1 295 ? -4.834 -58.050 -41.055 1.00 29.43 275 SER A N 1
ATOM 2175 C CA . SER A 1 295 ? -3.745 -57.752 -41.976 1.00 28.88 275 SER A CA 1
ATOM 2176 C C . SER A 1 295 ? -4.201 -56.532 -42.759 1.00 31.15 275 SER A C 1
ATOM 2177 O O . SER A 1 295 ? -5.402 -56.358 -42.934 1.00 27.82 275 SER A O 1
ATOM 2180 N N . TRP A 1 296 ? -3.270 -55.713 -43.257 1.00 30.56 276 TRP A N 1
ATOM 2181 C CA . TRP A 1 296 ? -3.737 -54.573 -44.026 1.00 30.46 276 TRP A CA 1
ATOM 2182 C C . TRP A 1 296 ? -2.844 -54.338 -45.239 1.00 30.58 276 TRP A C 1
ATOM 2183 O O . TRP A 1 296 ? -1.698 -53.931 -45.082 1.00 28.83 276 TRP A O 1
ATOM 2194 N N . LYS A 1 297 ? -3.418 -54.538 -46.434 1.00 31.91 277 LYS A N 1
ATOM 2195 C CA . LYS A 1 297 ? -2.769 -54.280 -47.713 1.00 33.76 277 LYS A CA 1
ATOM 2196 C C . LYS A 1 297 ? -2.667 -52.772 -47.965 1.00 32.43 277 LYS A C 1
ATOM 2197 O O . LYS A 1 297 ? -3.627 -52.024 -47.763 1.00 31.50 277 LYS A O 1
ATOM 2203 N N . LEU A 1 298 ? -1.485 -52.329 -48.411 1.00 29.02 278 LEU A N 1
ATOM 2204 C CA . LEU A 1 298 ? -1.306 -50.952 -48.835 1.00 30.43 278 LEU A CA 1
ATOM 2205 C C . LEU A 1 298 ? -0.743 -50.983 -50.249 1.00 32.81 278 LEU A C 1
ATOM 2206 O O . LEU A 1 298 ? 0.343 -51.509 -50.487 1.00 33.68 278 LEU A O 1
ATOM 2211 N N . ALA A 1 299 ? -1.508 -50.433 -51.189 1.00 33.37 279 ALA A N 1
ATOM 2212 C CA . ALA A 1 299 ? -0.993 -50.289 -52.534 1.00 33.39 279 ALA A CA 1
ATOM 2213 C C . ALA A 1 299 ? -0.094 -49.057 -52.544 1.00 33.51 279 ALA A C 1
ATOM 2214 O O . ALA A 1 299 ? -0.138 -48.255 -51.602 1.00 30.37 279 ALA A O 1
ATOM 2216 N N . PRO A 1 300 ? 0.763 -48.872 -53.581 1.00 33.15 280 PRO A N 1
ATOM 2217 C CA . PRO A 1 300 ? 1.627 -47.696 -53.648 1.00 31.08 280 PRO A CA 1
ATOM 2218 C C . PRO A 1 300 ? 0.848 -46.424 -53.341 1.00 31.31 280 PRO A C 1
ATOM 2219 O O . PRO A 1 300 ? -0.246 -46.223 -53.859 1.00 29.80 280 PRO A O 1
ATOM 2223 N N A GLU A 1 301 ? 1.435 -45.568 -52.499 0.50 30.38 281 GLU A N 1
ATOM 2224 N N B GLU A 1 301 ? 1.423 -45.618 -52.443 0.50 31.16 281 GLU A N 1
ATOM 2225 C CA A GLU A 1 301 ? 0.891 -44.266 -52.133 0.50 31.59 281 GLU A CA 1
ATOM 2226 C CA B GLU A 1 301 ? 0.943 -44.294 -52.075 0.50 32.67 281 GLU A CA 1
ATOM 2227 C C A GLU A 1 301 ? -0.139 -44.374 -51.005 0.50 30.41 281 GLU A C 1
ATOM 2228 C C B GLU A 1 301 ? -0.287 -44.371 -51.169 0.50 31.84 281 GLU A C 1
ATOM 2229 O O A GLU A 1 301 ? -0.476 -43.361 -50.403 0.50 29.42 281 GLU A O 1
ATOM 2230 O O B GLU A 1 301 ? -0.893 -43.342 -50.879 0.50 32.20 281 GLU A O 1
ATOM 2241 N N . GLU A 1 302 ? -0.650 -45.581 -50.720 1.00 30.56 282 GLU A N 1
ATOM 2242 C CA . GLU A 1 302 ? -1.692 -45.712 -49.699 1.00 29.21 282 GLU A CA 1
ATOM 2243 C C . GLU A 1 302 ? -1.086 -45.607 -48.297 1.00 29.53 282 GLU A C 1
ATOM 2244 O O . GLU A 1 302 ? 0.106 -45.816 -48.112 1.00 27.06 282 GLU A O 1
ATOM 2250 N N . TYR A 1 303 ? -1.910 -45.263 -47.306 1.00 31.64 283 TYR A N 1
ATOM 2251 C CA . TYR A 1 303 ? -1.414 -45.186 -45.940 1.00 31.90 283 TYR A CA 1
ATOM 2252 C C . TYR A 1 303 ? -2.420 -45.839 -44.993 1.00 33.10 283 TYR A C 1
ATOM 2253 O O . TYR A 1 303 ? -3.580 -46.076 -45.374 1.00 29.09 283 TYR A O 1
ATOM 2262 N N . PHE A 1 304 ? -1.946 -46.136 -43.772 1.00 28.16 284 PHE A N 1
ATOM 2263 C CA . PHE A 1 304 ? -2.792 -46.682 -42.716 1.00 27.37 284 PHE A CA 1
ATOM 2264 C C . PHE A 1 304 ? -2.547 -45.919 -41.413 1.00 27.82 284 PHE A C 1
ATOM 2265 O O . PHE A 1 304 ? -1.404 -45.757 -40.986 1.00 27.19 284 PHE A O 1
ATOM 2273 N N . GLU A 1 305 ? -3.630 -45.454 -40.778 1.00 28.25 285 GLU A N 1
ATOM 2274 C CA . GLU A 1 305 ? -3.527 -44.821 -39.468 1.00 27.27 285 GLU A CA 1
ATOM 2275 C C . GLU A 1 305 ? -4.185 -45.702 -38.410 1.00 28.71 285 GLU A C 1
ATOM 2276 O O . GLU A 1 305 ? -5.232 -46.312 -38.654 1.00 26.67 285 GLU A O 1
ATOM 2282 N N . THR A 1 306 ? -3.526 -45.781 -37.244 1.00 26.71 286 THR A N 1
ATOM 2283 C CA . THR A 1 306 ? -3.991 -46.614 -36.148 1.00 25.90 286 THR A CA 1
ATOM 2284 C C . THR A 1 306 ? -5.002 -45.820 -35.323 1.00 25.12 286 THR A C 1
ATOM 2285 O O . THR A 1 306 ? -5.040 -44.592 -35.381 1.00 23.83 286 THR A O 1
ATOM 2289 N N . PRO A 1 307 ? -5.858 -46.505 -34.533 1.00 23.56 287 PRO A N 1
ATOM 2290 C CA . PRO A 1 307 ? -6.684 -45.816 -33.542 1.00 26.16 287 PRO A CA 1
ATOM 2291 C C . PRO A 1 307 ? -5.824 -45.128 -32.476 1.00 26.31 287 PRO A C 1
ATOM 2292 O O . PRO A 1 307 ? -4.639 -45.451 -32.298 1.00 26.23 287 PRO A O 1
ATOM 2296 N N . VAL A 1 308 ? -6.453 -44.183 -31.772 1.00 23.93 288 VAL A N 1
ATOM 2297 C CA . VAL A 1 308 ? -5.799 -43.367 -30.767 1.00 23.34 288 VAL A CA 1
ATOM 2298 C C . VAL A 1 308 ? -5.683 -44.177 -29.478 1.00 24.74 288 VAL A C 1
ATOM 2299 O O . VAL A 1 308 ? -6.677 -44.727 -29.005 1.00 24.39 288 VAL A O 1
ATOM 2303 N N . ALA A 1 309 ? -4.460 -44.236 -28.937 1.00 24.38 289 ALA A N 1
ATOM 2304 C CA . ALA A 1 309 ? -4.215 -44.741 -27.601 1.00 23.89 289 ALA A CA 1
ATOM 2305 C C . ALA A 1 309 ? -4.038 -43.561 -26.657 1.00 25.46 289 ALA A C 1
ATOM 2306 O O . ALA A 1 309 ? -3.666 -42.468 -27.082 1.00 24.57 289 ALA A O 1
ATOM 2308 N N . LEU A 1 310 ? -4.281 -43.816 -25.366 1.00 24.25 290 LEU A N 1
ATOM 2309 C CA . LEU A 1 310 ? -4.088 -42.803 -24.347 1.00 23.68 290 LEU A CA 1
ATOM 2310 C C . LEU A 1 310 ? -3.178 -43.380 -23.270 1.00 25.21 290 LEU A C 1
ATOM 2311 O O . LEU A 1 310 ? -3.319 -44.550 -22.899 1.00 24.62 290 LEU A O 1
ATOM 2316 N N . VAL A 1 311 ? -2.238 -42.558 -22.797 1.00 24.03 291 VAL A N 1
ATOM 2317 C CA . VAL A 1 311 ? -1.517 -42.875 -21.576 1.00 23.56 291 VAL A CA 1
ATOM 2318 C C . VAL A 1 311 ? -1.801 -41.784 -20.545 1.00 24.38 291 VAL A C 1
ATOM 2319 O O . VAL A 1 311 ? -1.597 -40.592 -20.803 1.00 21.76 291 VAL A O 1
ATOM 2323 N N . THR A 1 312 ? -2.320 -42.230 -19.393 1.00 22.98 292 THR A N 1
ATOM 2324 C CA . THR A 1 312 ? -2.752 -41.378 -18.300 1.00 21.22 292 THR A CA 1
ATOM 2325 C C . THR A 1 312 ? -1.965 -41.742 -17.035 1.00 22.81 292 THR A C 1
ATOM 2326 O O . THR A 1 312 ? -1.676 -42.913 -16.788 1.00 24.93 292 THR A O 1
ATOM 2330 N N . HIS A 1 313 ? -1.682 -40.741 -16.192 1.00 21.36 293 HIS A N 1
ATOM 2331 C CA . HIS A 1 313 ? -0.830 -40.943 -15.037 1.00 21.68 293 HIS A CA 1
ATOM 2332 C C . HIS A 1 313 ? -1.453 -40.300 -13.808 1.00 23.15 293 HIS A C 1
ATOM 2333 O O . HIS A 1 313 ? -2.042 -39.219 -13.894 1.00 21.36 293 HIS A O 1
ATOM 2340 N N . SER A 1 314 ? -1.326 -41.003 -12.675 1.00 24.65 294 SER A N 1
ATOM 2341 C CA . SER A 1 314 ? -1.560 -40.381 -11.386 1.00 24.11 294 SER A CA 1
ATOM 2342 C C . SER A 1 314 ? -0.530 -40.881 -10.382 1.00 24.86 294 SER A C 1
ATOM 2343 O O . SER A 1 314 ? -0.081 -42.019 -10.468 1.00 25.88 294 SER A O 1
ATOM 2346 N N . ASP A 1 315 ? -0.158 -40.023 -9.432 1.00 26.15 295 ASP A N 1
ATOM 2347 C CA . ASP A 1 315 ? 0.596 -40.487 -8.278 1.00 28.90 295 ASP A CA 1
ATOM 2348 C C . ASP A 1 315 ? -0.315 -40.518 -7.047 1.00 29.23 295 ASP A C 1
ATOM 2349 O O . ASP A 1 315 ? 0.168 -40.552 -5.914 1.00 30.59 295 ASP A O 1
ATOM 2354 N N . GLN A 1 316 ? -1.636 -40.553 -7.269 1.00 28.15 296 GLN A N 1
ATOM 2355 C CA . GLN A 1 316 ? -2.584 -40.528 -6.159 1.00 26.43 296 GLN A CA 1
ATOM 2356 C C . GLN A 1 316 ? -3.391 -41.824 -6.134 1.00 24.03 296 GLN A C 1
ATOM 2357 O O . GLN A 1 316 ? -4.588 -41.807 -5.850 1.00 25.50 296 GLN A O 1
ATOM 2363 N N . GLY A 1 317 ? -2.734 -42.946 -6.441 1.00 22.84 297 GLY A N 1
ATOM 2364 C CA . GLY A 1 317 ? -3.351 -44.254 -6.324 1.00 23.88 297 GLY A CA 1
ATOM 2365 C C . GLY A 1 317 ? -4.457 -44.473 -7.358 1.00 25.83 297 GLY A C 1
ATOM 2366 O O . GLY A 1 317 ? -4.533 -43.774 -8.365 1.00 24.08 297 GLY A O 1
ATOM 2367 N N . LEU A 1 318 ? -5.301 -45.476 -7.095 1.00 24.57 298 LEU A N 1
ATOM 2368 C CA . LEU A 1 318 ? -6.305 -45.931 -8.039 1.00 23.30 298 LEU A CA 1
ATOM 2369 C C . LEU A 1 318 ? -7.460 -44.933 -8.132 1.00 23.04 298 LEU A C 1
ATOM 2370 O O . LEU A 1 318 ? -8.048 -44.792 -9.205 1.00 25.11 298 LEU A O 1
ATOM 2375 N N . THR A 1 319 ? -7.751 -44.206 -7.042 1.00 22.08 299 THR A N 1
ATOM 2376 C CA . THR A 1 319 ? -8.718 -43.111 -7.120 1.00 22.72 299 THR A CA 1
ATOM 2377 C C . THR A 1 319 ? -8.151 -41.959 -7.948 1.00 22.53 299 THR A C 1
ATOM 2378 O O . THR A 1 319 ? -8.870 -41.339 -8.719 1.00 21.14 299 THR A O 1
ATOM 2382 N N . GLY A 1 320 ? -6.848 -41.694 -7.809 1.00 22.10 300 GLY A N 1
ATOM 2383 C CA . GLY A 1 320 ? -6.196 -40.724 -8.668 1.00 21.97 300 GLY A CA 1
ATOM 2384 C C . GLY A 1 320 ? -6.362 -41.064 -10.151 1.00 24.40 300 GLY A C 1
ATOM 2385 O O . GLY A 1 320 ? -6.666 -40.186 -10.969 1.00 24.69 300 GLY A O 1
ATOM 2386 N N . ILE A 1 321 ? -6.154 -42.337 -10.514 1.00 22.31 301 ILE A N 1
ATOM 2387 C CA . ILE A 1 321 ? -6.219 -42.689 -11.927 1.00 21.86 301 ILE A CA 1
ATOM 2388 C C . ILE A 1 321 ? -7.676 -42.661 -12.396 1.00 23.30 301 ILE A C 1
ATOM 2389 O O . ILE A 1 321 ? -7.945 -42.251 -13.529 1.00 23.98 301 ILE A O 1
ATOM 2394 N N . SER A 1 322 ? -8.614 -43.052 -11.522 1.00 23.42 302 SER A N 1
ATOM 2395 C CA . SER A 1 322 ? -10.030 -42.978 -11.866 1.00 23.98 302 SER A CA 1
ATOM 2396 C C . SER A 1 322 ? -10.390 -41.545 -12.241 1.00 24.17 302 SER A C 1
ATOM 2397 O O . SER A 1 322 ? -11.025 -41.318 -13.276 1.00 26.83 302 SER A O 1
ATOM 2400 N N . HIS A 1 323 ? -9.978 -40.589 -11.399 1.00 21.60 303 HIS A N 1
ATOM 2401 C CA . HIS A 1 323 ? -10.339 -39.195 -11.624 1.00 22.99 303 HIS A CA 1
ATOM 2402 C C . HIS A 1 323 ? -9.702 -38.664 -12.909 1.00 23.98 303 HIS A C 1
ATOM 2403 O O . HIS A 1 323 ? -10.373 -37.972 -13.681 1.00 22.76 303 HIS A O 1
ATOM 2410 N N . GLU A 1 324 ? -8.412 -38.966 -13.115 1.00 22.88 304 GLU A N 1
ATOM 2411 C CA . GLU A 1 324 ? -7.702 -38.512 -14.303 1.00 25.84 304 GLU A CA 1
ATOM 2412 C C . GLU A 1 324 ? -8.372 -39.037 -15.567 1.00 25.70 304 GLU A C 1
ATOM 2413 O O . GLU A 1 324 ? -8.550 -38.294 -16.548 1.00 23.73 304 GLU A O 1
ATOM 2419 N N . SER A 1 325 ? -8.702 -40.334 -15.540 1.00 24.14 305 SER A N 1
ATOM 2420 C CA . SER A 1 325 ? -9.298 -40.986 -16.694 1.00 24.10 305 SER A CA 1
ATOM 2421 C C . SER A 1 325 ? -10.709 -40.447 -16.929 1.00 24.55 305 SER A C 1
ATOM 2422 O O . SER A 1 325 ? -11.079 -40.124 -18.071 1.00 23.42 305 SER A O 1
ATOM 2425 N N . GLN A 1 326 ? -11.484 -40.314 -15.844 1.00 24.47 306 GLN A N 1
ATOM 2426 C CA . GLN A 1 326 ? -12.845 -39.809 -15.986 1.00 24.56 306 GLN A CA 1
ATOM 2427 C C . GLN A 1 326 ? -12.850 -38.380 -16.532 1.00 24.94 306 GLN A C 1
ATOM 2428 O O . GLN A 1 326 ? -13.648 -38.050 -17.420 1.00 27.56 306 GLN A O 1
ATOM 2434 N N . ASN A 1 327 ? -11.983 -37.532 -15.977 1.00 23.79 307 ASN A N 1
ATOM 2435 C CA . ASN A 1 327 ? -11.937 -36.137 -16.398 1.00 28.32 307 ASN A CA 1
ATOM 2436 C C . ASN A 1 327 ? -11.577 -36.047 -17.876 1.00 26.26 307 ASN A C 1
ATOM 2437 O O . ASN A 1 327 ? -12.169 -35.248 -18.612 1.00 30.02 307 ASN A O 1
ATOM 2442 N N . PHE A 1 328 ? -10.590 -36.849 -18.308 1.00 26.82 308 PHE A N 1
ATOM 2443 C CA . PHE A 1 328 ? -10.158 -36.759 -19.695 1.00 26.22 308 PHE A CA 1
ATOM 2444 C C . PHE A 1 328 ? -11.295 -37.188 -20.625 1.00 28.06 308 PHE A C 1
ATOM 2445 O O . PHE A 1 328 ? -11.543 -36.567 -21.668 1.00 26.17 308 PHE A O 1
ATOM 2453 N N . VAL A 1 329 ? -11.968 -38.281 -20.246 1.00 25.73 309 VAL A N 1
ATOM 2454 C CA . VAL A 1 329 ? -13.117 -38.750 -21.002 1.00 24.99 309 VAL A CA 1
ATOM 2455 C C . VAL A 1 329 ? -14.174 -37.645 -21.064 1.00 24.17 309 VAL A C 1
ATOM 2456 O O . VAL A 1 329 ? -14.736 -37.407 -22.127 1.00 26.32 309 VAL A O 1
ATOM 2460 N N . LEU A 1 330 ? -14.474 -37.000 -19.930 1.00 24.31 310 LEU A N 1
ATOM 2461 C CA . LEU A 1 330 ? -15.566 -36.030 -19.922 1.00 27.07 310 LEU A CA 1
ATOM 2462 C C . LEU A 1 330 ? -15.234 -34.832 -20.820 1.00 30.75 310 LEU A C 1
ATOM 2463 O O . LEU A 1 330 ? -16.117 -34.289 -21.484 1.00 29.78 310 LEU A O 1
ATOM 2468 N N . LYS A 1 331 ? -13.963 -34.414 -20.812 1.00 28.30 311 LYS A N 1
ATOM 2469 C CA . LYS A 1 331 ? -13.555 -33.179 -21.468 1.00 30.62 311 LYS A CA 1
ATOM 2470 C C . LYS A 1 331 ? -13.192 -33.393 -22.936 1.00 28.68 311 LYS A C 1
ATOM 2471 O O . LYS A 1 331 ? -13.317 -32.460 -23.717 1.00 26.52 311 LYS A O 1
ATOM 2477 N N . HIS A 1 332 ? -12.710 -34.582 -23.316 1.00 25.63 312 HIS A N 1
ATOM 2478 C CA . HIS A 1 332 ? -12.087 -34.697 -24.630 1.00 25.01 312 HIS A CA 1
ATOM 2479 C C . HIS A 1 332 ? -12.618 -35.886 -25.419 1.00 24.45 312 HIS A C 1
ATOM 2480 O O . HIS A 1 332 ? -12.243 -36.053 -26.569 1.00 25.81 312 HIS A O 1
ATOM 2487 N N . ILE A 1 333 ? -13.486 -36.703 -24.819 1.00 24.72 313 ILE A N 1
ATOM 2488 C CA . ILE A 1 333 ? -14.020 -37.827 -25.574 1.00 24.39 313 ILE A CA 1
ATOM 2489 C C . ILE A 1 333 ? -15.532 -37.699 -25.669 1.00 26.36 313 ILE A C 1
ATOM 2490 O O . ILE A 1 333 ? -16.072 -37.588 -26.761 1.00 27.11 313 ILE A O 1
ATOM 2495 N N . MET A 1 334 ? -16.208 -37.742 -24.520 1.00 26.36 314 MET A N 1
ATOM 2496 C CA . MET A 1 334 ? -17.660 -37.721 -24.523 1.00 26.26 314 MET A CA 1
ATOM 2497 C C . MET A 1 334 ? -18.131 -36.427 -25.198 1.00 27.31 314 MET A C 1
ATOM 2498 O O . MET A 1 334 ? -17.514 -35.373 -25.025 1.00 25.99 314 MET A O 1
ATOM 2503 N N . LEU A 1 335 ? -19.227 -36.514 -25.968 1.00 28.76 315 LEU A N 1
ATOM 2504 C CA . LEU A 1 335 ? -19.744 -35.365 -26.712 1.00 29.22 315 LEU A CA 1
ATOM 2505 C C . LEU A 1 335 ? -20.009 -34.202 -25.759 1.00 30.17 315 LEU A C 1
ATOM 2506 O O . LEU A 1 335 ? -20.647 -34.373 -24.714 1.00 28.31 315 LEU A O 1
ATOM 2511 N N . SER A 1 336 ? -19.520 -33.016 -26.146 1.00 29.95 316 SER A N 1
ATOM 2512 C CA . SER A 1 336 ? -19.697 -31.780 -25.400 1.00 29.46 316 SER A CA 1
ATOM 2513 C C . SER A 1 336 ? -21.167 -31.508 -25.128 1.00 30.19 316 SER A C 1
ATOM 2514 O O . SER A 1 336 ? -21.484 -30.944 -24.095 1.00 34.20 316 SER A O 1
ATOM 2517 N N . GLU A 1 337 ? -22.042 -31.871 -26.073 1.00 31.46 317 GLU A N 1
ATOM 2518 C CA . GLU A 1 337 ? -23.470 -31.600 -25.959 1.00 33.84 317 GLU A CA 1
ATOM 2519 C C . GLU A 1 337 ? -24.071 -32.308 -24.740 1.00 32.43 317 GLU A C 1
ATOM 2520 O O . GLU A 1 337 ? -25.152 -31.937 -24.279 1.00 29.88 317 GLU A O 1
ATOM 2526 N N . PHE A 1 338 ? -23.379 -33.330 -24.215 1.00 29.60 318 PHE A N 1
ATOM 2527 C CA . PHE A 1 338 ? -24.004 -34.198 -23.220 1.00 30.10 318 PHE A CA 1
ATOM 2528 C C . PHE A 1 338 ? -23.120 -34.434 -21.995 1.00 29.73 318 PHE A C 1
ATOM 2529 O O . PHE A 1 338 ? -23.648 -34.825 -20.949 1.00 30.16 318 PHE A O 1
ATOM 2537 N N . SER A 1 339 ? -21.808 -34.147 -22.110 1.00 30.60 319 SER A N 1
ATOM 2538 C CA . SER A 1 339 ? -20.827 -34.474 -21.072 1.00 30.71 319 SER A CA 1
ATOM 2539 C C . SER A 1 339 ? -21.148 -33.823 -19.727 1.00 30.04 319 SER A C 1
ATOM 2540 O O . SER A 1 339 ? -20.758 -34.356 -18.691 1.00 28.70 319 SER A O 1
ATOM 2543 N N . LYS A 1 340 ? -21.834 -32.666 -19.733 1.00 31.46 320 LYS A N 1
ATOM 2544 C CA . LYS A 1 340 ? -22.208 -32.043 -18.473 1.00 32.80 320 LYS A CA 1
ATOM 2545 C C . LYS A 1 340 ? -23.712 -31.822 -18.404 1.00 31.03 320 LYS A C 1
ATOM 2546 O O . LYS A 1 340 ? -24.160 -30.948 -17.667 1.00 31.31 320 LYS A O 1
ATOM 2552 N N . LYS A 1 341 ? -24.487 -32.608 -19.156 1.00 30.20 321 LYS A N 1
ATOM 2553 C CA . LYS A 1 341 ? -25.929 -32.440 -19.194 1.00 30.12 321 LYS A CA 1
ATOM 2554 C C . LYS A 1 341 ? -26.585 -33.564 -18.392 1.00 29.67 321 LYS A C 1
ATOM 2555 O O . LYS A 1 341 ? -26.346 -34.733 -18.669 1.00 27.88 321 LYS A O 1
ATOM 2561 N N . GLU A 1 342 ? -27.457 -33.210 -17.438 1.00 28.48 322 GLU A N 1
ATOM 2562 C CA . GLU A 1 342 ? -28.150 -34.215 -16.649 1.00 27.58 322 GLU A CA 1
ATOM 2563 C C . GLU A 1 342 ? -28.949 -35.120 -17.588 1.00 27.74 322 GLU A C 1
ATOM 2564 O O . GLU A 1 342 ? -29.538 -34.634 -18.553 1.00 24.49 322 GLU A O 1
ATOM 2570 N N . ARG A 1 343 ? -28.917 -36.439 -17.335 1.00 23.65 323 ARG A N 1
ATOM 2571 C CA . ARG A 1 343 ? -29.538 -37.385 -18.248 1.00 22.72 323 ARG A CA 1
ATOM 2572 C C . ARG A 1 343 ? -30.939 -37.711 -17.748 1.00 24.23 323 ARG A C 1
ATOM 2573 O O . ARG A 1 343 ? -31.179 -37.763 -16.546 1.00 25.13 323 ARG A O 1
ATOM 2581 N N . PRO A 1 344 ? -31.925 -37.909 -18.648 1.00 26.39 324 PRO A N 1
ATOM 2582 C CA . PRO A 1 344 ? -33.290 -38.179 -18.213 1.00 24.96 324 PRO A CA 1
ATOM 2583 C C . PRO A 1 344 ? -33.471 -39.530 -17.514 1.00 25.86 324 PRO A C 1
ATOM 2584 O O . PRO A 1 344 ? -32.878 -40.537 -17.893 1.00 24.66 324 PRO A O 1
ATOM 2588 N N . ILE A 1 345 ? -34.300 -39.526 -16.463 1.00 24.65 325 ILE A N 1
ATOM 2589 C CA . ILE A 1 345 ? -34.714 -40.752 -15.807 1.00 25.25 325 ILE A CA 1
ATOM 2590 C C . ILE A 1 345 ? -35.701 -41.436 -16.741 1.00 26.22 325 ILE A C 1
ATOM 2591 O O . ILE A 1 345 ? -36.694 -40.835 -17.170 1.00 27.94 325 ILE A O 1
ATOM 2596 N N . LEU A 1 346 ? -35.387 -42.674 -17.117 1.00 24.63 326 LEU A N 1
ATOM 2597 C CA . LEU A 1 346 ? -36.180 -43.284 -18.168 1.00 25.33 326 LEU A CA 1
ATOM 2598 C C . LEU A 1 346 ? -36.954 -44.487 -17.629 1.00 25.34 326 LEU A C 1
ATOM 2599 O O . LEU A 1 346 ? -36.715 -44.928 -16.507 1.00 25.07 326 LEU A O 1
ATOM 2604 N N . ILE A 1 347 ? -37.966 -44.910 -18.396 1.00 25.21 327 ILE A N 1
ATOM 2605 C CA . ILE A 1 347 ? -38.580 -46.223 -18.289 1.00 25.00 327 ILE A CA 1
ATOM 2606 C C . ILE A 1 347 ? -38.266 -46.943 -19.587 1.00 26.49 327 ILE A C 1
ATOM 2607 O O . ILE A 1 347 ? -38.432 -46.373 -20.654 1.00 27.10 327 ILE A O 1
ATOM 2612 N N . ASN A 1 348 ? -37.829 -48.198 -19.464 1.00 27.08 328 ASN A N 1
ATOM 2613 C CA . ASN A 1 348 ? -37.620 -49.072 -20.594 1.00 27.75 328 ASN A CA 1
ATOM 2614 C C . ASN A 1 348 ? -38.534 -50.277 -20.391 1.00 27.69 328 ASN A C 1
ATOM 2615 O O . ASN A 1 348 ? -38.626 -50.785 -19.281 1.00 28.27 328 ASN A O 1
ATOM 2620 N N . ASN A 1 349 ? -39.213 -50.716 -21.453 1.00 27.80 329 ASN A N 1
ATOM 2621 C CA . ASN A 1 349 ? -40.232 -51.748 -21.312 1.00 30.48 329 ASN A CA 1
ATOM 2622 C C . ASN A 1 349 ? -39.666 -53.170 -21.459 1.00 28.15 329 ASN A C 1
ATOM 2623 O O . ASN A 1 349 ? -40.424 -54.138 -21.349 1.00 29.86 329 ASN A O 1
ATOM 2628 N N . TRP A 1 350 ? -38.355 -53.316 -21.709 1.00 26.95 330 TRP A N 1
ATOM 2629 C CA . TRP A 1 350 ? -37.807 -54.611 -22.118 1.00 27.54 330 TRP A CA 1
ATOM 2630 C C . TRP A 1 350 ? -38.079 -55.701 -21.082 1.00 29.38 330 TRP A C 1
ATOM 2631 O O . TRP A 1 350 ? -38.763 -56.670 -21.401 1.00 28.39 330 TRP A O 1
ATOM 2642 N N . GLU A 1 351 ? -37.545 -55.548 -19.856 1.00 27.14 331 GLU A N 1
ATOM 2643 C CA . GLU A 1 351 ? -37.778 -56.572 -18.839 1.00 29.97 331 GLU A CA 1
ATOM 2644 C C . GLU A 1 351 ? -39.260 -56.556 -18.459 1.00 30.25 331 GLU A C 1
ATOM 2645 O O . GLU A 1 351 ? -39.764 -57.529 -17.913 1.00 31.36 331 GLU A O 1
ATOM 2651 N N . ALA A 1 352 ? -39.933 -55.439 -18.773 1.00 29.24 332 ALA A N 1
ATOM 2652 C CA . ALA A 1 352 ? -41.311 -55.210 -18.383 1.00 30.87 332 ALA A CA 1
ATOM 2653 C C . ALA A 1 352 ? -42.237 -56.098 -19.210 1.00 30.85 332 ALA A C 1
ATOM 2654 O O . ALA A 1 352 ? -43.140 -56.701 -18.636 1.00 29.42 332 ALA A O 1
ATOM 2656 N N . THR A 1 353 ? -41.992 -56.212 -20.528 1.00 27.66 333 THR A N 1
ATOM 2657 C CA . THR A 1 353 ? -42.946 -56.906 -21.382 1.00 29.05 333 THR A CA 1
ATOM 2658 C C . THR A 1 353 ? -42.260 -57.889 -22.332 1.00 29.93 333 THR A C 1
ATOM 2659 O O . THR A 1 353 ? -42.940 -58.698 -22.956 1.00 31.04 333 THR A O 1
ATOM 2663 N N . TYR A 1 354 ? -40.935 -57.766 -22.507 1.00 28.97 334 TYR A N 1
ATOM 2664 C CA . TYR A 1 354 ? -40.252 -58.421 -23.618 1.00 30.02 334 TYR A CA 1
ATOM 2665 C C . TYR A 1 354 ? -40.989 -58.060 -24.906 1.00 31.09 334 TYR A C 1
ATOM 2666 O O . TYR A 1 354 ? -41.389 -56.900 -25.081 1.00 29.96 334 TYR A O 1
ATOM 2675 N N . PHE A 1 355 ? -41.221 -59.064 -25.758 1.00 29.27 335 PHE A N 1
ATOM 2676 C CA . PHE A 1 355 ? -41.811 -58.832 -27.070 1.00 30.82 335 PHE A CA 1
ATOM 2677 C C . PHE A 1 355 ? -43.326 -58.644 -26.995 1.00 30.25 335 PHE A C 1
ATOM 2678 O O . PHE A 1 355 ? -43.917 -58.177 -27.964 1.00 28.43 335 PHE A O 1
ATOM 2686 N N . ASP A 1 356 ? -43.936 -58.987 -25.853 1.00 28.81 336 ASP A N 1
ATOM 2687 C CA . ASP A 1 356 ? -45.390 -59.061 -25.753 1.00 33.42 336 ASP A CA 1
ATOM 2688 C C . ASP A 1 356 ? -45.990 -57.728 -25.290 1.00 32.40 336 ASP A C 1
ATOM 2689 O O . ASP A 1 356 ? -46.203 -57.516 -24.095 1.00 31.98 336 ASP A O 1
ATOM 2694 N N . PHE A 1 357 ? -46.255 -56.832 -26.248 1.00 29.85 337 PHE A N 1
ATOM 2695 C CA . PHE A 1 357 ? -46.825 -55.528 -25.944 1.00 31.85 337 PHE A CA 1
ATOM 2696 C C . PHE A 1 357 ? -47.639 -55.069 -27.152 1.00 34.90 337 PHE A C 1
ATOM 2697 O O . PHE A 1 357 ? -47.457 -55.614 -28.241 1.00 31.42 337 PHE A O 1
ATOM 2705 N N . GLN A 1 358 ? -48.537 -54.090 -26.937 1.00 36.56 338 GLN A N 1
ATOM 2706 C CA . GLN A 1 358 ? -49.163 -53.310 -28.002 1.00 38.26 338 GLN A CA 1
ATOM 2707 C C . GLN A 1 358 ? -49.467 -51.896 -27.493 1.00 40.06 338 GLN A C 1
ATOM 2708 O O . GLN A 1 358 ? -49.052 -51.526 -26.392 1.00 41.13 338 GLN A O 1
ATOM 2714 N N . ARG A 1 359 ? -50.199 -51.104 -28.294 1.00 34.41 339 ARG A N 1
ATOM 2715 C CA . ARG A 1 359 ? -50.316 -49.688 -27.991 1.00 37.00 339 ARG A CA 1
ATOM 2716 C C . ARG A 1 359 ? -50.933 -49.490 -26.610 1.00 35.24 339 ARG A C 1
ATOM 2717 O O . ARG A 1 359 ? -50.409 -48.716 -25.819 1.00 36.68 339 ARG A O 1
ATOM 2725 N N . GLU A 1 360 ? -52.032 -50.190 -26.312 1.00 36.95 340 GLU A N 1
ATOM 2726 C CA . GLU A 1 360 ? -52.694 -49.996 -25.027 1.00 35.44 340 GLU A CA 1
ATOM 2727 C C . GLU A 1 360 ? -51.690 -50.165 -23.877 1.00 35.60 340 GLU A C 1
ATOM 2728 O O . GLU A 1 360 ? -51.548 -49.285 -23.026 1.00 34.27 340 GLU A O 1
ATOM 2730 N N . LYS A 1 361 ? -50.964 -51.289 -23.863 1.00 35.62 341 LYS A N 1
ATOM 2731 C CA . LYS A 1 361 ? -49.993 -51.569 -22.812 1.00 34.37 341 LYS A CA 1
ATOM 2732 C C . LYS A 1 361 ? -48.937 -50.456 -22.721 1.00 35.59 341 LYS A C 1
ATOM 2733 O O . LYS A 1 361 ? -48.544 -50.058 -21.621 1.00 37.76 341 LYS A O 1
ATOM 2739 N N . LEU A 1 362 ? -48.451 -49.971 -23.876 1.00 32.61 342 LEU A N 1
ATOM 2740 C CA . LEU A 1 362 ? -47.412 -48.946 -23.914 1.00 31.28 342 LEU A CA 1
ATOM 2741 C C . LEU A 1 362 ? -47.897 -47.652 -23.247 1.00 31.31 342 LEU A C 1
ATOM 2742 O O . LEU A 1 362 ? -47.194 -47.092 -22.410 1.00 31.93 342 LEU A O 1
ATOM 2747 N N . LEU A 1 363 ? -49.110 -47.187 -23.590 1.00 29.86 343 LEU A N 1
ATOM 2748 C CA . LEU A 1 363 ? -49.602 -45.918 -23.068 1.00 30.05 343 LEU A CA 1
ATOM 2749 C C . LEU A 1 363 ? -49.962 -46.014 -21.586 1.00 32.46 343 LEU A C 1
ATOM 2750 O O . LEU A 1 363 ? -49.811 -45.031 -20.852 1.00 33.66 343 LEU A O 1
ATOM 2755 N N . GLU A 1 364 ? -50.434 -47.191 -21.153 1.00 32.91 344 GLU A N 1
ATOM 2756 C CA . GLU A 1 364 ? -50.693 -47.470 -19.745 1.00 36.68 344 GLU A CA 1
ATOM 2757 C C . GLU A 1 364 ? -49.389 -47.370 -18.963 1.00 33.91 344 GLU A C 1
ATOM 2758 O O . GLU A 1 364 ? -49.320 -46.754 -17.904 1.00 34.92 344 GLU A O 1
ATOM 2764 N N . LEU A 1 365 ? -48.348 -48.008 -19.496 1.00 32.63 345 LEU A N 1
ATOM 2765 C CA . LEU A 1 365 ? -47.035 -47.900 -18.888 1.00 33.65 345 LEU A CA 1
ATOM 2766 C C . LEU A 1 365 ? -46.582 -46.437 -18.886 1.00 31.28 345 LEU A C 1
ATOM 2767 O O . LEU A 1 365 ? -46.118 -45.941 -17.858 1.00 33.59 345 LEU A O 1
ATOM 2772 N N . ALA A 1 366 ? -46.768 -45.724 -20.007 1.00 30.96 346 ALA A N 1
ATOM 2773 C CA . ALA A 1 366 ? -46.426 -44.303 -20.053 1.00 32.21 346 ALA A CA 1
ATOM 2774 C C . ALA A 1 366 ? -47.197 -43.522 -18.987 1.00 31.65 346 ALA A C 1
ATOM 2775 O O . ALA A 1 366 ? -46.624 -42.689 -18.281 1.00 29.56 346 ALA A O 1
ATOM 2777 N N . ASP A 1 367 ? -48.505 -43.788 -18.872 1.00 32.80 347 ASP A N 1
ATOM 2778 C CA . ASP A 1 367 ? -49.310 -43.093 -17.873 1.00 31.22 347 ASP A CA 1
ATOM 2779 C C . ASP A 1 367 ? -48.679 -43.241 -16.487 1.00 29.44 347 ASP A C 1
ATOM 2780 O O . ASP A 1 367 ? -48.540 -42.266 -15.743 1.00 26.99 347 ASP A O 1
ATOM 2785 N N . GLU A 1 368 ? -48.296 -44.478 -16.140 1.00 31.43 348 GLU A N 1
ATOM 2786 C CA . GLU A 1 368 ? -47.765 -44.767 -14.816 1.00 32.06 348 GLU A CA 1
ATOM 2787 C C . GLU A 1 368 ? -46.379 -44.142 -14.659 1.00 31.59 348 GLU A C 1
ATOM 2788 O O . GLU A 1 368 ? -46.026 -43.669 -13.572 1.00 29.53 348 GLU A O 1
ATOM 2794 N N . ALA A 1 369 ? -45.597 -44.142 -15.747 1.00 28.47 349 ALA A N 1
ATOM 2795 C CA . ALA A 1 369 ? -44.277 -43.543 -15.682 1.00 29.25 349 ALA A CA 1
ATOM 2796 C C . ALA A 1 369 ? -44.421 -42.048 -15.413 1.00 28.71 349 ALA A C 1
ATOM 2797 O O . ALA A 1 369 ? -43.683 -41.488 -14.616 1.00 28.46 349 ALA A O 1
ATOM 2799 N N . LYS A 1 370 ? -45.418 -41.418 -16.045 1.00 29.78 350 LYS A N 1
ATOM 2800 C CA . LYS A 1 370 ? -45.609 -39.991 -15.856 1.00 31.60 350 LYS A CA 1
ATOM 2801 C C . LYS A 1 370 ? -45.983 -39.672 -14.406 1.00 31.21 350 LYS A C 1
ATOM 2802 O O . LYS A 1 370 ? -45.519 -38.670 -13.868 1.00 29.40 350 LYS A O 1
ATOM 2808 N N . LYS A 1 371 ? -46.823 -40.516 -13.788 1.00 31.24 351 LYS A N 1
ATOM 2809 C CA . LYS A 1 371 ? -47.302 -40.279 -12.432 1.00 30.54 351 LYS A CA 1
ATOM 2810 C C . LYS A 1 371 ? -46.146 -40.354 -11.446 1.00 31.69 351 LYS A C 1
ATOM 2811 O O . LYS A 1 371 ? -46.171 -39.667 -10.427 1.00 29.36 351 LYS A O 1
ATOM 2817 N N . VAL A 1 372 ? -45.130 -41.180 -11.742 1.00 29.89 352 VAL A N 1
ATOM 2818 C CA . VAL A 1 372 ? -44.045 -41.299 -10.781 1.00 28.19 352 VAL A CA 1
ATOM 2819 C C . VAL A 1 372 ? -42.925 -40.327 -11.126 1.00 27.79 352 VAL A C 1
ATOM 2820 O O . VAL A 1 372 ? -41.896 -40.349 -10.472 1.00 31.34 352 VAL A O 1
ATOM 2824 N N . GLY A 1 373 ? -43.109 -39.512 -12.173 1.00 29.38 353 GLY A N 1
ATOM 2825 C CA . GLY A 1 373 ? -42.178 -38.424 -12.457 1.00 29.14 353 GLY A CA 1
ATOM 2826 C C . GLY A 1 373 ? -41.017 -38.809 -13.379 1.00 30.22 353 GLY A C 1
ATOM 2827 O O . GLY A 1 373 ? -40.053 -38.057 -13.515 1.00 28.78 353 GLY A O 1
ATOM 2828 N N . ILE A 1 374 ? -41.129 -39.963 -14.047 1.00 30.18 354 ILE A N 1
ATOM 2829 C CA . ILE A 1 374 ? -40.145 -40.397 -15.032 1.00 28.68 354 ILE A CA 1
ATOM 2830 C C . ILE A 1 374 ? -40.191 -39.421 -16.212 1.00 28.92 354 ILE A C 1
ATOM 2831 O O . ILE A 1 374 ? -41.223 -38.779 -16.429 1.00 26.78 354 ILE A O 1
ATOM 2836 N N . GLU A 1 375 ? -39.079 -39.291 -16.960 1.00 26.81 355 GLU A N 1
ATOM 2837 C CA . GLU A 1 375 ? -38.948 -38.169 -17.882 1.00 26.06 355 GLU A CA 1
ATOM 2838 C C . GLU A 1 375 ? -38.961 -38.636 -19.330 1.00 27.16 355 GLU A C 1
ATOM 2839 O O . GLU A 1 375 ? -39.311 -37.879 -20.228 1.00 26.33 355 GLU A O 1
ATOM 2845 N N . LEU A 1 376 ? -38.551 -39.886 -19.549 1.00 27.11 356 LEU A N 1
ATOM 2846 C CA . LEU A 1 376 ? -38.329 -40.396 -20.886 1.00 26.67 356 LEU A CA 1
ATOM 2847 C C . LEU A 1 376 ? -38.868 -41.826 -20.943 1.00 26.65 356 LEU A C 1
ATOM 2848 O O . LEU A 1 376 ? -38.660 -42.594 -20.003 1.00 25.57 356 LEU A O 1
ATOM 2853 N N . PHE A 1 377 ? -39.558 -42.147 -22.043 1.00 25.46 357 PHE A N 1
ATOM 2854 C CA . PHE A 1 377 ? -40.128 -43.464 -22.284 1.00 26.59 357 PHE A CA 1
ATOM 2855 C C . PHE A 1 377 ? -39.402 -44.096 -23.467 1.00 27.31 357 PHE A C 1
ATOM 2856 O O . PHE A 1 377 ? -39.446 -43.554 -24.578 1.00 30.11 357 PHE A O 1
ATOM 2864 N N . VAL A 1 378 ? -38.734 -45.232 -23.222 1.00 26.20 358 VAL A N 1
ATOM 2865 C CA . VAL A 1 378 ? -38.001 -45.949 -24.258 1.00 26.04 358 VAL A CA 1
ATOM 2866 C C . VAL A 1 378 ? -38.793 -47.191 -24.671 1.00 27.77 358 VAL A C 1
ATOM 2867 O O . VAL A 1 378 ? -39.078 -48.064 -23.849 1.00 25.99 358 VAL A O 1
ATOM 2871 N N . LEU A 1 379 ? -39.143 -47.229 -25.961 1.00 25.20 359 LEU A N 1
ATOM 2872 C CA . LEU A 1 379 ? -39.686 -48.393 -26.636 1.00 26.06 359 LEU A CA 1
ATOM 2873 C C . LEU A 1 379 ? -38.542 -49.292 -27.103 1.00 28.94 359 LEU A C 1
ATOM 2874 O O . LEU A 1 379 ? -37.746 -48.901 -27.962 1.00 28.81 359 LEU A O 1
ATOM 2879 N N . ASP A 1 380 ? -38.501 -50.513 -26.540 1.00 27.68 360 ASP A N 1
ATOM 2880 C CA . ASP A 1 380 ? -37.394 -51.432 -26.745 1.00 28.70 360 ASP A CA 1
ATOM 2881 C C . ASP A 1 380 ? -37.723 -52.362 -27.913 1.00 28.75 360 ASP A C 1
ATOM 2882 O O . ASP A 1 380 ? -38.515 -51.999 -28.781 1.00 27.36 360 ASP A O 1
ATOM 2887 N N . ASP A 1 381 ? -37.078 -53.545 -27.952 1.00 29.49 361 ASP A N 1
ATOM 2888 C CA . ASP A 1 381 ? -37.106 -54.463 -29.090 1.00 27.51 361 ASP A CA 1
ATOM 2889 C C . ASP A 1 381 ? -38.550 -54.897 -29.350 1.00 27.75 361 ASP A C 1
ATOM 2890 O O . ASP A 1 381 ? -39.350 -54.967 -28.420 1.00 29.64 361 ASP A O 1
ATOM 2895 N N . GLY A 1 382 ? -38.881 -55.180 -30.615 1.00 27.09 362 GLY A N 1
ATOM 2896 C CA . GLY A 1 382 ? -40.157 -55.787 -30.981 1.00 27.95 362 GLY A CA 1
ATOM 2897 C C . GLY A 1 382 ? -41.128 -54.884 -31.757 1.00 27.53 362 GLY A C 1
ATOM 2898 O O . GLY A 1 382 ? -42.247 -55.316 -32.032 1.00 31.44 362 GLY A O 1
ATOM 2899 N N . TRP A 1 383 ? -40.738 -53.641 -32.090 1.00 28.94 363 TRP A N 1
ATOM 2900 C CA . TRP A 1 383 ? -41.652 -52.689 -32.725 1.00 27.89 363 TRP A CA 1
ATOM 2901 C C . TRP A 1 383 ? -41.597 -52.748 -34.258 1.00 29.59 363 TRP A C 1
ATOM 2902 O O . TRP A 1 383 ? -42.387 -52.077 -34.937 1.00 30.94 363 TRP A O 1
ATOM 2913 N N . PHE A 1 384 ? -40.656 -53.522 -34.817 1.00 28.55 364 PHE A N 1
ATOM 2914 C CA . PHE A 1 384 ? -40.352 -53.473 -36.244 1.00 28.00 364 PHE A CA 1
ATOM 2915 C C . PHE A 1 384 ? -40.607 -54.838 -36.887 1.00 28.71 364 PHE A C 1
ATOM 2916 O O . PHE A 1 384 ? -40.656 -55.853 -36.187 1.00 31.64 364 PHE A O 1
ATOM 2924 N N . GLY A 1 385 ? -40.749 -54.857 -38.225 1.00 30.08 365 GLY A N 1
ATOM 2925 C CA . GLY A 1 385 ? -40.875 -56.098 -38.991 1.00 30.12 365 GLY A CA 1
ATOM 2926 C C . GLY A 1 385 ? -41.889 -57.043 -38.349 1.00 30.00 365 GLY A C 1
ATOM 2927 O O . GLY A 1 385 ? -42.916 -56.601 -37.842 1.00 28.93 365 GLY A O 1
ATOM 2928 N N . ASN A 1 386 ? -41.593 -58.343 -38.349 1.00 32.63 366 ASN A N 1
ATOM 2929 C CA . ASN A 1 386 ? -42.437 -59.295 -37.640 1.00 34.15 366 ASN A CA 1
ATOM 2930 C C . ASN A 1 386 ? -41.680 -59.798 -36.411 1.00 31.84 366 ASN A C 1
ATOM 2931 O O . ASN A 1 386 ? -41.587 -60.999 -36.190 1.00 29.86 366 ASN A O 1
ATOM 2936 N N . ARG A 1 387 ? -41.179 -58.855 -35.598 1.00 31.22 367 ARG A N 1
ATOM 2937 C CA . ARG A 1 387 ? -40.308 -59.170 -34.472 1.00 28.58 367 ARG A CA 1
ATOM 2938 C C . ARG A 1 387 ? -41.143 -59.511 -33.236 1.00 28.35 367 ARG A C 1
ATOM 2939 O O . ARG A 1 387 ? -41.252 -58.705 -32.317 1.00 27.26 367 ARG A O 1
ATOM 2947 N N . PHE A 1 388 ? -41.710 -60.727 -33.221 1.00 29.92 368 PHE A N 1
ATOM 2948 C CA . PHE A 1 388 ? -42.552 -61.173 -32.120 1.00 31.26 368 PHE A CA 1
ATOM 2949 C C . PHE A 1 388 ? -41.729 -62.002 -31.135 1.00 30.87 368 PHE A C 1
ATOM 2950 O O . PHE A 1 388 ? -42.203 -62.287 -30.032 1.00 30.13 368 PHE A O 1
ATOM 2958 N N . ASP A 1 389 ? -40.503 -62.357 -31.551 1.00 29.68 369 ASP A N 1
ATOM 2959 C CA . ASP A 1 389 ? -39.513 -63.033 -30.717 1.00 30.71 369 ASP A CA 1
ATOM 2960 C C . ASP A 1 389 ? -38.123 -62.657 -31.233 1.00 32.74 369 ASP A C 1
ATOM 2961 O O . ASP A 1 389 ? -37.982 -61.708 -32.011 1.00 31.80 369 ASP A O 1
ATOM 2966 N N . ASP A 1 390 ? -37.093 -63.404 -30.820 1.00 29.84 370 ASP A N 1
ATOM 2967 C CA . ASP A 1 390 ? -35.741 -63.012 -31.186 1.00 30.01 370 ASP A CA 1
ATOM 2968 C C . ASP A 1 390 ? -35.174 -63.955 -32.245 1.00 29.23 370 ASP A C 1
ATOM 2969 O O . ASP A 1 390 ? -33.961 -64.160 -32.294 1.00 29.82 370 ASP A O 1
ATOM 2974 N N . ASN A 1 391 ? -36.066 -64.491 -33.094 1.00 27.29 371 ASN A N 1
ATOM 2975 C CA . ASN A 1 391 ? -35.714 -65.470 -34.106 1.00 27.20 371 ASN A CA 1
ATOM 2976 C C . ASN A 1 391 ? -35.916 -64.912 -35.514 1.00 28.64 371 ASN A C 1
ATOM 2977 O O . ASN A 1 391 ? -35.736 -65.636 -36.498 1.00 28.12 371 ASN A O 1
ATOM 2982 N N . ARG A 1 392 ? -36.279 -63.628 -35.626 1.00 27.05 372 ARG A N 1
ATOM 2983 C CA . ARG A 1 392 ? -36.517 -63.105 -36.967 1.00 28.04 372 ARG A CA 1
ATOM 2984 C C . ARG A 1 392 ? -36.457 -61.582 -36.965 1.00 25.76 372 ARG A C 1
ATOM 2985 O O . ARG A 1 392 ? -36.332 -60.982 -35.902 1.00 26.73 372 ARG A O 1
ATOM 2993 N N . ALA A 1 393 ? -36.523 -61.001 -38.180 1.00 26.68 373 ALA A N 1
ATOM 2994 C CA . ALA A 1 393 ? -36.899 -59.613 -38.455 1.00 27.37 373 ALA A CA 1
ATOM 2995 C C . ALA A 1 393 ? -35.767 -58.579 -38.320 1.00 28.72 373 ALA A C 1
ATOM 2996 O O . ALA A 1 393 ? -35.967 -57.433 -38.744 1.00 28.74 373 ALA A O 1
ATOM 2998 N N . LEU A 1 394 ? -34.587 -58.936 -37.754 1.00 27.89 374 LEU A N 1
ATOM 2999 C CA . LEU A 1 394 ? -33.497 -57.961 -37.710 1.00 25.94 374 LEU A CA 1
ATOM 3000 C C . LEU A 1 394 ? -33.088 -57.609 -39.139 1.00 26.73 374 LEU A C 1
ATOM 3001 O O . LEU A 1 394 ? -32.896 -58.489 -39.979 1.00 27.22 374 LEU A O 1
ATOM 3006 N N . GLY A 1 395 ? -32.952 -56.314 -39.420 1.00 25.21 375 GLY A N 1
ATOM 3007 C CA . GLY A 1 395 ? -32.687 -55.910 -40.791 1.00 27.19 375 GLY A CA 1
ATOM 3008 C C . GLY A 1 395 ? -33.897 -55.226 -41.427 1.00 29.83 375 GLY A C 1
ATOM 3009 O O . GLY A 1 395 ? -33.723 -54.425 -42.340 1.00 28.62 375 GLY A O 1
ATOM 3010 N N . ASP A 1 396 ? -35.099 -55.519 -40.901 1.00 30.07 376 ASP A N 1
ATOM 3011 C CA . ASP A 1 396 ? -36.361 -54.994 -41.401 1.00 31.77 376 ASP A CA 1
ATOM 3012 C C . ASP A 1 396 ? -36.845 -53.852 -40.506 1.00 32.06 376 ASP A C 1
ATOM 3013 O O . ASP A 1 396 ? -37.733 -54.046 -39.669 1.00 34.63 376 ASP A O 1
ATOM 3018 N N . TRP A 1 397 ? -36.305 -52.646 -40.739 1.00 32.39 377 T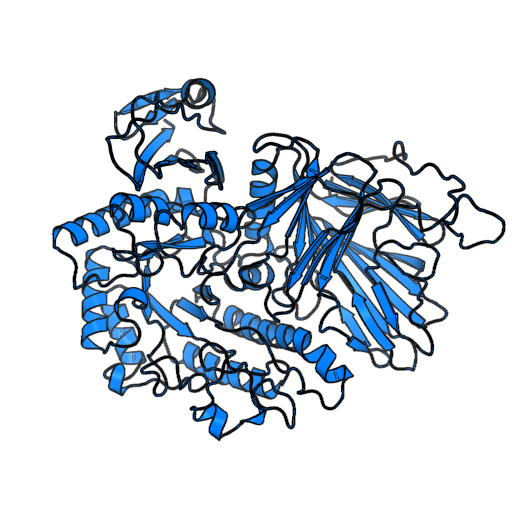RP A N 1
ATOM 3019 C CA . TRP A 1 397 ? -36.549 -51.502 -39.866 1.00 33.44 377 TRP A CA 1
ATOM 3020 C C . TRP A 1 397 ? -37.839 -50.773 -40.253 1.00 35.44 377 TRP A C 1
ATOM 3021 O O . TRP A 1 397 ? -37.873 -49.550 -40.314 1.00 39.49 377 TRP A O 1
ATOM 3032 N N . VAL A 1 398 ? -38.905 -51.550 -40.489 1.00 34.79 378 VAL A N 1
ATOM 3033 C CA . VAL A 1 398 ? -40.217 -51.067 -40.899 1.00 34.61 378 VAL A CA 1
ATOM 3034 C C . VAL A 1 398 ? -41.118 -51.107 -39.667 1.00 33.45 378 VAL A C 1
ATOM 3035 O O . VAL A 1 398 ? -41.199 -52.148 -39.014 1.00 33.84 378 VAL A O 1
ATOM 3039 N N . VAL A 1 399 ? -41.831 -50.008 -39.377 1.00 31.53 379 VAL A N 1
ATOM 3040 C CA . VAL A 1 399 ? -42.686 -49.953 -38.198 1.00 30.66 379 VAL A CA 1
ATOM 3041 C C . VAL A 1 399 ? -43.824 -50.971 -38.304 1.00 32.09 379 VAL A C 1
ATOM 3042 O O . VAL A 1 399 ? -44.476 -51.086 -39.345 1.00 33.49 379 VAL A O 1
ATOM 3046 N N . ASN A 1 400 ? -44.063 -51.722 -37.215 1.00 33.46 380 ASN A N 1
ATOM 3047 C CA . ASN A 1 400 ? -45.176 -52.666 -37.167 1.00 30.63 380 ASN A CA 1
ATOM 3048 C C . ASN A 1 400 ? -46.396 -51.887 -36.679 1.00 33.83 380 ASN A C 1
ATOM 3049 O O . ASN A 1 400 ? -46.652 -51.816 -35.478 1.00 32.48 380 ASN A O 1
ATOM 3054 N N . GLU A 1 401 ? -47.135 -51.290 -37.625 1.00 34.66 381 GLU A N 1
ATOM 3055 C CA . GLU A 1 401 ? -48.204 -50.365 -37.278 1.00 34.17 381 GLU A CA 1
ATOM 3056 C C . GLU A 1 401 ? -49.362 -51.112 -36.627 1.00 35.31 381 GLU A C 1
ATOM 3057 O O . GLU A 1 401 ? -50.157 -50.507 -35.915 1.00 39.36 381 GLU A O 1
ATOM 3063 N N . GLU A 1 402 ? -49.467 -52.416 -36.904 1.00 34.30 382 GLU A N 1
ATOM 3064 C CA . GLU A 1 402 ? -50.481 -53.235 -36.274 1.00 35.20 382 GLU A CA 1
ATOM 3065 C C . GLU A 1 402 ? -50.195 -53.306 -34.776 1.00 35.84 382 GLU A C 1
ATOM 3066 O O . GLU A 1 402 ? -51.057 -52.995 -33.951 1.00 34.71 382 GLU A O 1
ATOM 3072 N N . LYS A 1 403 ? -48.954 -53.677 -34.430 1.00 33.55 383 LYS A N 1
ATOM 3073 C CA . LYS A 1 403 ? -48.572 -53.842 -33.039 1.00 30.51 383 LYS A CA 1
ATOM 3074 C C . LYS A 1 403 ? -48.590 -52.491 -32.323 1.00 31.34 383 LYS A C 1
ATOM 3075 O O . LYS A 1 403 ? -48.992 -52.411 -31.166 1.00 29.81 383 LYS A O 1
ATOM 3081 N N . LEU A 1 404 ? -48.155 -51.418 -33.002 1.00 30.74 384 LEU A N 1
ATOM 3082 C CA . LEU A 1 404 ? -48.122 -50.112 -32.347 1.00 30.91 384 LEU A CA 1
ATOM 3083 C C . LEU A 1 404 ? -49.479 -49.402 -32.461 1.00 34.00 384 LEU A C 1
ATOM 3084 O O . LEU A 1 404 ? -49.620 -48.257 -32.019 1.00 32.71 384 LEU A O 1
ATOM 3089 N N . GLY A 1 405 ? -50.473 -50.067 -33.078 1.00 34.58 385 GLY A N 1
ATOM 3090 C CA . GLY A 1 405 ? -51.837 -49.541 -33.125 1.00 33.90 385 GLY A CA 1
ATOM 3091 C C . GLY A 1 405 ? -51.928 -48.232 -33.908 1.00 33.66 385 GLY A C 1
ATOM 3092 O O . GLY A 1 405 ? -52.732 -47.366 -33.578 1.00 33.87 385 GLY A O 1
ATOM 3093 N N . GLY A 1 406 ? -51.128 -48.126 -34.978 1.00 33.05 386 GLY A N 1
ATOM 3094 C CA . GLY A 1 406 ? -51.070 -46.949 -35.831 1.00 34.63 386 GLY A CA 1
ATOM 3095 C C . GLY A 1 406 ? -49.613 -46.607 -36.147 1.00 33.95 386 GLY A C 1
ATOM 3096 O O . GLY A 1 406 ? -48.724 -47.402 -35.846 1.00 36.96 386 GLY A O 1
ATOM 3097 N N . SER A 1 407 A -49.371 -45.416 -36.711 1.00 30.27 387 SER A N 1
ATOM 3098 C CA . SER A 1 407 A -48.017 -45.020 -37.077 1.00 32.50 387 SER A CA 1
ATOM 3099 C C . SER A 1 407 A -47.171 -44.828 -35.817 1.00 30.61 387 SER A C 1
ATOM 3100 O O . SER A 1 407 A -47.695 -44.562 -34.735 1.00 31.23 387 SER A O 1
ATOM 3103 N N . LEU A 1 408 ? -45.853 -44.933 -35.980 1.00 31.28 388 LEU A N 1
ATOM 3104 C CA . LEU A 1 408 ? -44.926 -44.581 -34.916 1.00 30.65 388 LEU A CA 1
ATOM 3105 C C . LEU A 1 408 ? -45.102 -43.103 -34.574 1.00 34.11 388 LEU A C 1
ATOM 3106 O O . LEU A 1 408 ? -45.001 -42.715 -33.405 1.00 34.88 388 LEU A O 1
ATOM 3111 N N . GLU A 1 409 ? -45.394 -42.289 -35.598 1.00 29.80 389 GLU A N 1
ATOM 3112 C CA . GLU A 1 409 ? -45.632 -40.869 -35.398 1.00 34.12 389 GLU A CA 1
ATOM 3113 C C . GLU A 1 409 ? -46.773 -40.673 -34.400 1.00 32.79 389 GLU A C 1
ATOM 3114 O O . GLU A 1 409 ? -46.670 -39.816 -33.525 1.00 33.39 389 GLU A O 1
ATOM 3116 N N . SER A 1 410 ? -47.851 -41.461 -34.529 1.00 31.95 390 SER A N 1
ATOM 3117 C CA . SER A 1 410 ? -49.006 -41.301 -33.653 1.00 35.12 390 SER A CA 1
ATOM 3118 C C . SER A 1 410 ? -48.687 -41.768 -32.229 1.00 35.39 390 SER A C 1
ATOM 3119 O O . SER A 1 410 ? -49.096 -41.117 -31.259 1.00 32.80 390 SER A O 1
ATOM 3122 N N . LEU A 1 411 ? -47.919 -42.867 -32.107 1.00 33.43 391 LEU A N 1
ATOM 3123 C CA . LEU A 1 411 ? -47.417 -43.286 -30.800 1.00 31.21 391 LEU A CA 1
ATOM 3124 C C . LEU A 1 411 ? -46.552 -42.199 -30.154 1.00 30.91 391 LEU A C 1
ATOM 3125 O O . LEU A 1 411 ? -46.744 -41.859 -28.986 1.00 34.97 391 LEU A O 1
ATOM 3130 N N . ILE A 1 412 ? -45.591 -41.653 -30.905 1.00 31.49 392 ILE A N 1
ATOM 3131 C CA . ILE A 1 412 ? -44.713 -40.629 -30.365 1.00 30.10 392 ILE A CA 1
ATOM 3132 C C . ILE A 1 412 ? -45.537 -39.445 -29.854 1.00 32.65 392 ILE A C 1
ATOM 3133 O O . ILE A 1 412 ? -45.301 -38.955 -28.749 1.00 32.45 392 ILE A O 1
ATOM 3138 N N . SER A 1 413 ? -46.496 -38.961 -30.661 1.00 32.89 393 SER A N 1
ATOM 3139 C CA . SER A 1 413 ? -47.313 -37.829 -30.240 1.00 34.46 393 SER A CA 1
ATOM 3140 C C . SER A 1 413 ? -48.000 -38.152 -28.920 1.00 32.18 393 SER A C 1
ATOM 3141 O O . SER A 1 413 ? -48.044 -37.308 -28.030 1.00 33.41 393 SER A O 1
ATOM 3144 N N . ALA A 1 414 ? -48.551 -39.366 -28.822 1.00 31.13 394 ALA A N 1
ATOM 3145 C CA . ALA A 1 414 ? -49.209 -39.797 -27.595 1.00 33.88 394 ALA A CA 1
ATOM 3146 C C . ALA A 1 414 ? -48.265 -39.709 -26.390 1.00 35.14 394 ALA A C 1
ATOM 3147 O O . ALA A 1 414 ? -48.651 -39.222 -25.326 1.00 36.26 394 ALA A O 1
ATOM 3149 N N . ILE A 1 415 ? -47.034 -40.209 -26.558 1.00 33.93 395 ILE A N 1
ATOM 3150 C CA . ILE A 1 415 ? -46.056 -40.207 -25.483 1.00 33.60 395 ILE A CA 1
ATOM 3151 C C . ILE A 1 415 ? -45.707 -38.756 -25.148 1.00 32.22 395 ILE A C 1
ATOM 3152 O O . ILE A 1 415 ? -45.712 -38.381 -23.982 1.00 34.57 395 ILE A O 1
ATOM 3157 N N . HIS A 1 416 ? -45.465 -37.929 -26.178 1.00 34.26 396 HIS A N 1
ATOM 3158 C CA . HIS A 1 416 ? -45.156 -36.519 -25.968 1.00 34.16 396 HIS A CA 1
ATOM 3159 C C . HIS A 1 416 ? -46.287 -35.822 -25.208 1.00 36.79 396 HIS A C 1
ATOM 3160 O O . HIS A 1 416 ? -46.012 -35.030 -24.307 1.00 34.77 396 HIS A O 1
ATOM 3167 N N . GLU A 1 417 ? -47.553 -36.149 -25.548 1.00 38.04 397 GLU A N 1
ATOM 3168 C CA . GLU A 1 417 ? -48.713 -35.473 -24.979 1.00 37.04 397 GLU A CA 1
ATOM 3169 C C . GLU A 1 417 ? -48.843 -35.841 -23.502 1.00 39.13 397 GLU A C 1
ATOM 3170 O O . GLU A 1 417 ? -49.413 -35.078 -22.731 1.00 38.32 397 GLU A O 1
ATOM 3172 N N . ARG A 1 418 ? -48.288 -36.996 -23.109 1.00 38.84 398 ARG A N 1
ATOM 3173 C CA . ARG A 1 418 ? -48.300 -37.415 -21.715 1.00 38.56 398 ARG A CA 1
ATOM 3174 C C . ARG A 1 418 ? -47.127 -36.798 -20.954 1.00 40.29 398 ARG A C 1
ATOM 3175 O O . ARG A 1 418 ? -46.965 -37.059 -19.767 1.00 42.49 398 ARG A O 1
ATOM 3183 N N . GLY A 1 419 ? -46.315 -35.975 -21.632 1.00 37.38 399 GLY A N 1
ATOM 3184 C CA . GLY A 1 419 ? -45.267 -35.222 -20.954 1.00 34.66 399 GLY A CA 1
ATOM 3185 C C . GLY A 1 419 ? -43.919 -35.952 -20.921 1.00 34.06 399 GLY A C 1
ATOM 3186 O O . GLY A 1 419 ? -43.051 -35.574 -20.147 1.00 31.12 399 GLY A O 1
ATOM 3187 N N . LEU A 1 420 ? -43.730 -36.967 -21.777 1.00 31.33 400 LEU A N 1
ATOM 3188 C CA . LEU A 1 420 ? -42.537 -37.805 -21.726 1.00 31.24 400 LEU A CA 1
ATOM 3189 C C . LEU A 1 420 ? -41.754 -37.642 -23.018 1.00 28.97 400 LEU A C 1
ATOM 3190 O O . LEU A 1 420 ? -42.340 -37.573 -24.100 1.00 28.90 400 LEU A O 1
ATOM 3195 N N . GLN A 1 421 ? -40.430 -37.613 -22.892 1.00 26.80 401 GLN A N 1
ATOM 3196 C CA . GLN A 1 421 ? -39.596 -37.772 -24.072 1.00 27.91 401 GLN A CA 1
ATOM 3197 C C . GLN A 1 421 ? -39.763 -39.194 -24.584 1.00 26.25 401 GLN A C 1
ATOM 3198 O O . GLN A 1 421 ? -40.191 -40.056 -23.830 1.00 28.87 401 GLN A O 1
ATOM 3204 N N . PHE A 1 422 ? -39.422 -39.417 -25.861 1.00 27.25 402 PHE A N 1
ATOM 3205 C CA . PHE A 1 422 ? -39.593 -40.703 -26.508 1.00 26.89 402 PHE A CA 1
ATOM 3206 C C . PHE A 1 422 ? -38.242 -41.244 -26.985 1.00 26.63 402 PHE A C 1
ATOM 3207 O O . PHE A 1 422 ? -37.485 -40.550 -27.670 1.00 28.09 402 PHE A O 1
ATOM 3215 N N . GLY A 1 423 ? -37.981 -42.520 -26.683 1.00 25.88 403 GLY A N 1
ATOM 3216 C CA . GLY A 1 423 ? -36.756 -43.182 -27.114 1.00 26.47 403 GLY A CA 1
ATOM 3217 C C . GLY A 1 423 ? -37.055 -44.480 -27.851 1.00 25.91 403 GLY A C 1
ATOM 3218 O O . GLY A 1 423 ? -38.156 -44.995 -27.725 1.00 24.16 403 GLY A O 1
ATOM 3219 N N . LEU A 1 424 ? -36.077 -44.993 -28.613 1.00 25.27 404 LEU A N 1
ATOM 3220 C CA . LEU A 1 424 ? -36.334 -46.152 -29.457 1.00 27.39 404 LEU A CA 1
ATOM 3221 C C . LEU A 1 424 ? -35.084 -47.028 -29.590 1.00 26.24 404 LEU A C 1
ATOM 3222 O O . LEU A 1 424 ? -33.959 -46.535 -29.696 1.00 24.70 404 LEU A O 1
ATOM 3227 N N . TRP A 1 425 ? -35.311 -48.345 -29.573 1.00 26.02 405 TRP A N 1
ATOM 3228 C CA . TRP A 1 425 ? -34.265 -49.351 -29.682 1.00 27.94 405 TRP A CA 1
ATOM 3229 C C . TRP A 1 425 ? -34.020 -49.670 -31.155 1.00 26.46 405 TRP A C 1
ATOM 3230 O O . TRP A 1 425 ? -34.967 -49.804 -31.926 1.00 26.89 405 TRP A O 1
ATOM 3241 N N . LEU A 1 426 ? -32.738 -49.788 -31.520 1.00 25.47 406 LEU A N 1
ATOM 3242 C CA . LEU A 1 426 ? -32.282 -50.266 -32.812 1.00 25.01 406 LEU A CA 1
ATOM 3243 C C . LEU A 1 426 ? -31.189 -51.303 -32.586 1.00 26.41 406 LEU A C 1
ATOM 3244 O O . LEU A 1 426 ? -30.478 -51.247 -31.581 1.00 25.91 406 LEU A O 1
ATOM 3249 N N . GLU A 1 427 ? -31.018 -52.187 -33.573 1.00 25.91 407 GLU A N 1
ATOM 3250 C CA . GLU A 1 427 ? -29.855 -53.058 -33.643 1.00 27.39 407 GLU A CA 1
ATOM 3251 C C . GLU A 1 427 ? -29.364 -53.112 -35.094 1.00 26.64 407 GLU A C 1
ATOM 3252 O O . GLU A 1 427 ? -29.522 -54.136 -35.763 1.00 27.63 407 GLU A O 1
ATOM 3258 N N . PRO A 1 428 ? -28.783 -52.001 -35.627 1.00 25.59 408 PRO A N 1
ATOM 3259 C CA . PRO A 1 428 ? -28.540 -51.859 -37.064 1.00 25.98 408 PRO A CA 1
ATOM 3260 C C . PRO A 1 428 ? -27.525 -52.800 -37.710 1.00 27.01 408 PRO A C 1
ATOM 3261 O O . PRO A 1 428 ? -27.566 -52.982 -38.924 1.00 26.01 408 PRO A O 1
ATOM 3265 N N . GLU A 1 429 ? -26.649 -53.421 -36.904 1.00 26.49 409 GLU A N 1
ATOM 3266 C CA . GLU A 1 429 ? -25.502 -54.131 -37.457 1.00 26.54 409 GLU A CA 1
ATOM 3267 C C . GLU A 1 429 ? -25.848 -55.590 -37.740 1.00 26.37 409 GLU A C 1
ATOM 3268 O O . GLU A 1 429 ? -24.957 -56.371 -38.081 1.00 30.57 409 GLU A O 1
ATOM 3274 N N . MET A 1 430 ? -27.128 -55.956 -37.608 1.00 25.73 410 MET A N 1
ATOM 3275 C CA . MET A 1 430 ? -27.527 -57.358 -37.562 1.00 25.69 410 MET A CA 1
ATOM 3276 C C . MET A 1 430 ? -28.633 -57.651 -38.570 1.00 28.05 410 MET A C 1
ATOM 3277 O O . MET A 1 430 ? -29.361 -56.755 -38.997 1.00 29.73 410 MET A O 1
ATOM 3282 N N . ILE A 1 431 ? -28.730 -58.927 -38.956 1.00 28.31 411 ILE A N 1
ATOM 3283 C CA . ILE A 1 431 ? -29.699 -59.389 -39.940 1.00 27.52 411 ILE A CA 1
ATOM 3284 C C . ILE A 1 431 ? -30.113 -60.810 -39.563 1.00 28.12 411 ILE A C 1
ATOM 3285 O O . ILE A 1 431 ? -29.264 -61.644 -39.264 1.00 28.60 411 ILE A O 1
ATOM 3290 N N . SER A 1 432 ? -31.431 -61.054 -39.536 1.00 27.99 412 SER A N 1
ATOM 3291 C CA . SER A 1 432 ? -31.975 -62.390 -39.355 1.00 26.27 412 SER A CA 1
ATOM 3292 C C . SER A 1 432 ? -32.082 -63.104 -40.702 1.00 29.03 412 SER A C 1
ATOM 3293 O O . SER A 1 432 ? -32.418 -62.491 -41.717 1.00 29.71 412 SER A O 1
ATOM 3296 N N . VAL A 1 433 ? -31.857 -64.421 -40.684 1.00 29.44 413 VAL A N 1
ATOM 3297 C CA . VAL A 1 433 ? -32.095 -65.249 -41.855 1.00 30.92 413 VAL A CA 1
ATOM 3298 C C . VAL A 1 433 ? -33.548 -65.040 -42.288 1.00 32.61 413 VAL A C 1
ATOM 3299 O O . VAL A 1 433 ? -33.822 -64.819 -43.471 1.00 33.31 413 VAL A O 1
ATOM 3303 N N . ASP A 1 434 ? -34.462 -65.089 -41.308 1.00 31.81 414 ASP A N 1
ATOM 3304 C CA . ASP A 1 434 ? -35.883 -64.845 -41.527 1.00 32.86 414 ASP A CA 1
ATOM 3305 C C . ASP A 1 434 ? -36.135 -63.338 -41.463 1.00 29.10 414 ASP A C 1
ATOM 3306 O O . ASP A 1 434 ? -36.492 -62.802 -40.424 1.00 28.41 414 ASP A O 1
ATOM 3311 N N . SER A 1 435 ? -35.883 -62.658 -42.584 1.00 28.84 415 SER A N 1
ATOM 3312 C CA . SER A 1 435 ? -36.119 -61.233 -42.729 1.00 29.60 415 SER A CA 1
ATOM 3313 C C . SER A 1 435 ? -36.231 -60.964 -44.222 1.00 30.10 415 SER A C 1
ATOM 3314 O O . SER A 1 435 ? -35.774 -61.792 -45.009 1.00 29.21 415 SER A O 1
ATOM 3317 N N . ASP A 1 436 ? -36.855 -59.833 -44.595 1.00 31.38 416 ASP A N 1
ATOM 3318 C CA . ASP A 1 436 ? -36.956 -59.442 -45.990 1.00 31.83 416 ASP A CA 1
ATOM 3319 C C . ASP A 1 436 ? -35.583 -58.983 -46.447 1.00 35.05 416 ASP A C 1
ATOM 3320 O O . ASP A 1 436 ? -35.219 -59.183 -47.606 1.00 36.49 416 ASP A O 1
ATOM 3325 N N . LEU A 1 437 ? -34.830 -58.381 -45.512 1.00 30.97 417 LEU A N 1
ATOM 3326 C CA . LEU A 1 437 ? -33.481 -57.970 -45.838 1.00 28.36 417 LEU A CA 1
ATOM 3327 C C . LEU A 1 437 ? -32.650 -59.159 -46.307 1.00 29.78 417 LEU A C 1
ATOM 3328 O O . LEU A 1 437 ? -31.984 -59.055 -47.334 1.00 30.71 417 LEU A O 1
ATOM 3333 N N . TYR A 1 438 ? -32.683 -60.268 -45.549 1.00 29.81 418 TYR A N 1
ATOM 3334 C CA . TYR A 1 438 ? -31.885 -61.427 -45.915 1.00 32.23 418 TYR A CA 1
ATOM 3335 C C . TYR A 1 438 ? -32.433 -62.046 -47.203 1.00 32.44 418 TYR A C 1
ATOM 3336 O O . TYR A 1 438 ? -31.668 -62.462 -48.070 1.00 30.82 418 TYR A O 1
ATOM 3345 N N . ARG A 1 439 ? -33.762 -62.118 -47.328 1.00 33.17 419 ARG A N 1
ATOM 3346 C CA . ARG A 1 439 ? -34.336 -62.608 -48.572 1.00 35.36 419 ARG A CA 1
ATOM 3347 C C . ARG A 1 439 ? -33.849 -61.795 -49.775 1.00 32.99 419 ARG A C 1
ATOM 3348 O O . ARG A 1 439 ? -33.605 -62.374 -50.828 1.00 34.00 419 ARG A O 1
ATOM 3356 N N . GLN A 1 440 ? -33.652 -60.477 -49.619 1.00 33.31 420 GLN A N 1
ATOM 3357 C CA . GLN A 1 440 ? -33.252 -59.629 -50.737 1.00 30.01 420 GLN A CA 1
ATOM 3358 C C . GLN A 1 440 ? -31.730 -59.583 -50.895 1.00 35.19 420 GLN A C 1
ATOM 3359 O O . GLN A 1 440 ? -31.248 -59.471 -52.020 1.00 39.85 420 GLN A O 1
ATOM 3361 N N . HIS A 1 441 ? -30.957 -59.659 -49.795 1.00 34.73 421 HIS A N 1
ATOM 3362 C CA . HIS A 1 441 ? -29.502 -59.558 -49.909 1.00 33.49 421 HIS A CA 1
ATOM 3363 C C . HIS A 1 441 ? -28.805 -60.549 -48.971 1.00 34.85 421 HIS A C 1
ATOM 3364 O O . HIS A 1 441 ? -28.219 -60.136 -47.965 1.00 31.45 421 HIS A O 1
ATOM 3371 N N . PRO A 1 442 ? -28.813 -61.874 -49.248 1.00 33.73 422 PRO A N 1
ATOM 3372 C CA . PRO A 1 442 ? -28.132 -62.829 -48.367 1.00 34.10 422 PRO A CA 1
ATOM 3373 C C . PRO A 1 442 ? -26.615 -62.629 -48.292 1.00 32.10 422 PRO A C 1
ATOM 3374 O O . PRO A 1 442 ? -25.981 -63.103 -47.361 1.00 31.40 422 PRO A O 1
ATOM 3378 N N . ASP A 1 443 ? -26.044 -61.946 -49.287 1.00 29.19 423 ASP A N 1
ATOM 3379 C CA . ASP A 1 443 ? -24.602 -61.784 -49.398 1.00 31.91 423 ASP A CA 1
ATOM 3380 C C . ASP A 1 443 ? -24.145 -60.637 -48.496 1.00 30.68 423 ASP A C 1
ATOM 3381 O O . ASP A 1 443 ? -22.956 -60.358 -48.405 1.00 32.13 423 ASP A O 1
ATOM 3386 N N . TRP A 1 444 ? -25.091 -59.950 -47.851 1.00 30.80 424 TRP A N 1
ATOM 3387 C CA . TRP A 1 444 ? -24.745 -58.824 -47.001 1.00 29.51 424 TRP A CA 1
ATOM 3388 C C . TRP A 1 444 ? -24.300 -59.304 -45.622 1.00 29.21 424 TRP A C 1
ATOM 3389 O O . TRP A 1 444 ? -23.719 -58.524 -44.867 1.00 30.61 424 TRP A O 1
ATOM 3400 N N . ALA A 1 445 ? -24.598 -60.566 -45.293 1.00 27.06 425 ALA A N 1
ATOM 3401 C CA . ALA A 1 445 ? -24.165 -61.151 -44.033 1.00 26.50 425 ALA A CA 1
ATOM 3402 C C . ALA A 1 445 ? -22.670 -61.490 -44.087 1.00 25.78 425 ALA A C 1
ATOM 3403 O O . ALA A 1 445 ? -22.150 -61.916 -45.127 1.00 25.15 425 ALA A O 1
ATOM 3405 N N . ILE A 1 446 ? -21.984 -61.338 -42.946 1.00 26.12 426 ILE A N 1
ATOM 3406 C CA . ILE A 1 446 ? -20.640 -61.887 -42.786 1.00 26.33 426 ILE A CA 1
ATOM 3407 C C . ILE A 1 446 ? -20.727 -63.413 -42.867 1.00 28.28 426 ILE A C 1
ATOM 3408 O O . ILE A 1 446 ? -21.505 -64.038 -42.144 1.00 29.04 426 ILE A O 1
ATOM 3413 N N . GLN A 1 447 ? -19.935 -63.999 -43.778 1.00 27.42 427 GLN A N 1
ATOM 3414 C CA . GLN A 1 447 ? -20.030 -65.420 -44.081 1.00 27.54 427 GLN A CA 1
ATOM 3415 C C . GLN A 1 447 ? -18.832 -65.871 -44.917 1.00 26.07 427 GLN A C 1
ATOM 3416 O O . GLN A 1 447 ? -18.062 -65.063 -45.435 1.00 24.44 427 GLN A O 1
ATOM 3422 N N . VAL A 1 448 ? -18.690 -67.186 -45.048 1.00 26.14 428 VAL A N 1
ATOM 3423 C CA . VAL A 1 448 ? -17.639 -67.753 -45.870 1.00 27.55 428 VAL A CA 1
ATOM 3424 C C . VAL A 1 448 ? -18.331 -68.519 -46.989 1.00 28.63 428 VAL A C 1
ATOM 3425 O O . VAL A 1 448 ? -19.253 -69.271 -46.712 1.00 28.68 428 VAL A O 1
ATOM 3429 N N . PRO A 1 449 ? -17.931 -68.364 -48.271 1.00 31.59 429 PRO A N 1
ATOM 3430 C CA . PRO A 1 449 ? -18.562 -69.137 -49.344 1.00 31.60 429 PRO A CA 1
ATOM 3431 C C . PRO A 1 449 ? -18.358 -70.630 -49.073 1.00 31.71 429 PRO A C 1
ATOM 3432 O O . PRO A 1 449 ? -17.240 -71.062 -48.762 1.00 31.18 429 PRO A O 1
ATOM 3436 N N . GLY A 1 450 ? -19.459 -71.399 -49.163 1.00 30.78 430 GLY A N 1
ATOM 3437 C CA . GLY A 1 450 ? -19.438 -72.847 -48.994 1.00 29.28 430 GLY A CA 1
ATOM 3438 C C . GLY A 1 450 ? -19.447 -73.312 -47.530 1.00 32.65 430 GLY A C 1
ATOM 3439 O O . GLY A 1 450 ? -19.322 -74.507 -47.259 1.00 32.62 430 GLY A O 1
ATOM 3440 N N . TYR A 1 451 ? -19.587 -72.383 -46.569 1.00 30.25 431 TYR A N 1
ATOM 3441 C CA . TYR A 1 451 ? -19.755 -72.792 -45.182 1.00 30.25 431 TYR A CA 1
ATOM 3442 C C . TYR A 1 451 ? -21.127 -72.338 -44.697 1.00 31.01 431 TYR A C 1
ATOM 3443 O O . TYR A 1 451 ? -21.548 -71.223 -45.012 1.00 27.42 431 TYR A O 1
ATOM 3452 N N . GLU A 1 452 ? -21.791 -73.209 -43.918 1.00 32.29 432 GLU A N 1
ATOM 3453 C CA . GLU A 1 452 ? -23.041 -72.879 -43.239 1.00 31.59 432 GLU A CA 1
ATOM 3454 C C . GLU A 1 452 ? -22.807 -71.695 -42.299 1.00 32.19 432 GLU A C 1
ATOM 3455 O O . GLU A 1 452 ? -21.674 -71.460 -41.878 1.00 30.97 432 GLU A O 1
ATOM 3461 N N . HIS A 1 453 ? -23.868 -70.948 -41.953 1.00 29.59 433 HIS A N 1
ATOM 3462 C CA . HIS A 1 453 ? -23.697 -69.863 -40.997 1.00 30.43 433 HIS A CA 1
ATOM 3463 C C . HIS A 1 453 ? -23.343 -70.417 -39.622 1.00 30.19 433 HIS A C 1
ATOM 3464 O O . HIS A 1 453 ? -23.773 -71.511 -39.280 1.00 27.90 433 HIS A O 1
ATOM 3471 N N . THR A 1 454 ? -22.579 -69.654 -38.834 1.00 28.06 434 THR A N 1
ATOM 3472 C CA . THR A 1 454 ? -22.643 -69.837 -37.390 1.00 27.70 434 THR A CA 1
ATOM 3473 C C . THR A 1 454 ? -23.653 -68.844 -36.825 1.00 28.31 434 THR A C 1
ATOM 3474 O O . THR A 1 454 ? -23.610 -67.666 -37.164 1.00 29.45 434 THR A O 1
ATOM 3478 N N . TYR A 1 455 ? -24.529 -69.333 -35.941 1.00 30.25 435 TYR A N 1
ATOM 3479 C CA . TYR A 1 455 ? -25.626 -68.531 -35.415 1.00 30.42 435 TYR A CA 1
ATOM 3480 C C . TYR A 1 455 ? -25.324 -68.097 -33.981 1.00 30.91 435 TYR A C 1
ATOM 3481 O O . TYR A 1 455 ? -24.609 -68.786 -33.250 1.00 27.39 435 TYR A O 1
ATOM 3490 N N . SER A 1 456 ? -25.880 -66.942 -33.596 1.00 26.73 436 SER A N 1
ATOM 3491 C CA . SER A 1 456 ? -25.728 -66.475 -32.230 1.00 28.51 436 SER A CA 1
ATOM 3492 C C . SER A 1 456 ? -26.951 -65.627 -31.897 1.00 26.27 436 SER A C 1
ATOM 3493 O O . SER A 1 456 ? -27.219 -64.666 -32.601 1.00 27.46 436 SER A O 1
ATOM 3496 N N . ARG A 1 457 ? -27.721 -66.018 -30.868 1.00 25.91 437 ARG A N 1
ATOM 3497 C CA . ARG A 1 457 ? -29.090 -65.536 -30.683 1.00 25.90 437 ARG A CA 1
ATOM 3498 C C . ARG A 1 457 ? -29.888 -65.621 -31.996 1.00 28.52 437 ARG A C 1
ATOM 3499 O O . ARG A 1 457 ? -30.651 -64.708 -32.328 1.00 30.89 437 ARG A O 1
ATOM 3507 N N . ASN A 1 458 ? -29.662 -66.699 -32.765 1.00 27.70 438 ASN A N 1
ATOM 3508 C CA . ASN A 1 458 ? -30.353 -66.971 -34.020 1.00 27.99 438 ASN A CA 1
ATOM 3509 C C . ASN A 1 458 ? -30.315 -65.778 -34.986 1.00 30.67 438 ASN A C 1
ATOM 3510 O O . ASN A 1 458 ? -31.301 -65.515 -35.676 1.00 29.28 438 ASN A O 1
ATOM 3515 N N . GLN A 1 459 ? -29.189 -65.045 -35.037 1.00 26.71 439 GLN A N 1
ATOM 3516 C CA . GLN A 1 459 ? -29.078 -63.933 -35.968 1.00 27.93 439 GLN A CA 1
ATOM 3517 C C . GLN A 1 459 ? -27.678 -63.937 -36.580 1.00 26.84 439 GLN A C 1
ATOM 3518 O O . GLN A 1 459 ? -26.784 -64.616 -36.068 1.00 27.27 439 GLN A O 1
ATOM 3524 N N . LEU A 1 460 ? -27.502 -63.132 -37.638 1.00 26.49 440 LEU A N 1
ATOM 3525 C CA . LEU A 1 460 ? -26.213 -62.965 -38.303 1.00 26.77 440 LEU A CA 1
ATOM 3526 C C . LEU A 1 460 ? -25.744 -61.514 -38.197 1.00 27.08 440 LEU A C 1
ATOM 3527 O O . LEU A 1 460 ? -26.522 -60.623 -37.848 1.00 26.60 440 LEU A O 1
ATOM 3532 N N . VAL A 1 461 ? -24.462 -61.293 -38.518 1.00 26.52 441 VAL A N 1
ATOM 3533 C CA . VAL A 1 461 ? -23.893 -59.952 -38.513 1.00 28.31 441 VAL A CA 1
ATOM 3534 C C . VAL A 1 461 ? -23.844 -59.421 -39.950 1.00 28.80 441 VAL A C 1
ATOM 3535 O O . VAL A 1 461 ? -23.443 -60.132 -40.876 1.00 29.46 441 VAL A O 1
ATOM 3539 N N . LEU A 1 462 ? -24.242 -58.156 -40.112 1.00 27.75 442 LEU A N 1
ATOM 3540 C CA . LEU A 1 462 ? -24.150 -57.482 -41.397 1.00 27.58 442 LEU A CA 1
ATOM 3541 C C . LEU A 1 462 ? -22.694 -57.129 -41.674 1.00 28.32 442 LEU A C 1
ATOM 3542 O O . LEU A 1 462 ? -21.953 -56.755 -40.761 1.00 27.07 442 LEU A O 1
ATOM 3547 N N . ASN A 1 463 ? -22.301 -57.214 -42.945 1.00 26.91 443 ASN A N 1
ATOM 3548 C CA . ASN A 1 463 ? -20.935 -56.881 -43.311 1.00 26.18 443 ASN A CA 1
ATOM 3549 C C . ASN A 1 463 ? -20.815 -55.382 -43.560 1.00 27.07 443 ASN A C 1
ATOM 3550 O O . ASN A 1 463 ? -20.970 -54.912 -44.688 1.00 27.89 443 ASN A O 1
ATOM 3555 N N . LEU A 1 464 ? -20.474 -54.645 -42.495 1.00 27.06 444 LEU A N 1
ATOM 3556 C CA . LEU A 1 464 ? -20.340 -53.202 -42.569 1.00 25.99 444 LEU A CA 1
ATOM 3557 C C . LEU A 1 464 ? -19.021 -52.785 -43.228 1.00 27.40 444 LEU A C 1
ATOM 3558 O O . LEU A 1 464 ? -18.759 -51.590 -43.334 1.00 27.35 444 LEU A O 1
ATOM 3563 N N . ALA A 1 465 ? -18.188 -53.753 -43.648 1.00 28.78 445 ALA A N 1
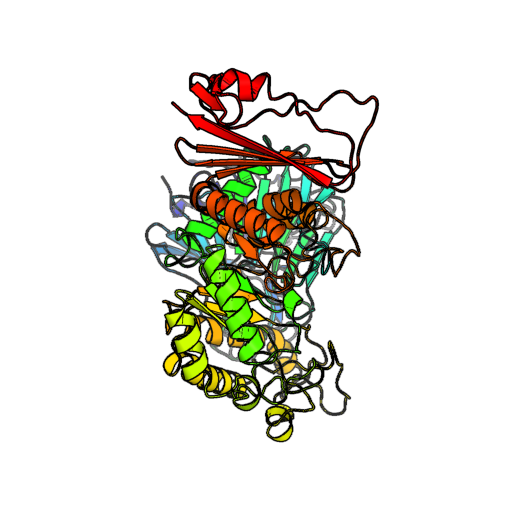ATOM 3564 C CA . ALA A 1 465 ? -17.078 -53.465 -44.559 1.00 31.53 445 ALA A CA 1
ATOM 3565 C C . ALA A 1 465 ? -17.581 -53.278 -45.997 1.00 33.12 445 ALA A C 1
ATOM 3566 O O . ALA A 1 465 ? -16.851 -52.774 -46.853 1.00 32.90 445 ALA A O 1
ATOM 3568 N N . ASN A 1 466 ? -18.827 -53.701 -46.254 1.00 31.98 446 ASN A N 1
ATOM 3569 C CA . ASN A 1 466 ? -19.465 -53.525 -47.546 1.00 29.93 446 ASN A CA 1
ATOM 3570 C C . ASN A 1 466 ? -20.084 -52.129 -47.586 1.00 30.59 446 ASN A C 1
ATOM 3571 O O . ASN A 1 466 ? -21.051 -51.859 -46.871 1.00 29.92 446 ASN A O 1
ATOM 3576 N N . PRO A 1 467 ? -19.547 -51.193 -48.406 1.00 31.54 447 PRO A N 1
ATOM 3577 C CA . PRO A 1 467 ? -20.064 -49.823 -48.458 1.00 32.16 447 PRO A CA 1
ATOM 3578 C C . PRO A 1 467 ? -21.550 -49.718 -48.808 1.00 31.36 447 PRO A C 1
ATOM 3579 O O . PRO A 1 467 ? -22.181 -48.718 -48.479 1.00 31.27 447 PRO A O 1
ATOM 3583 N N . GLN A 1 468 ? -22.097 -50.741 -49.476 1.00 32.64 448 GLN A N 1
ATOM 3584 C CA . GLN A 1 468 ? -23.517 -50.761 -49.802 1.00 35.58 448 GLN A CA 1
ATOM 3585 C C . GLN A 1 468 ? -24.337 -50.976 -48.532 1.00 33.93 448 GLN A C 1
ATOM 3586 O O . GLN A 1 468 ? -25.453 -50.452 -48.416 1.00 31.66 448 GLN A O 1
ATOM 3592 N N . VAL A 1 469 ? -23.790 -51.784 -47.601 1.00 30.22 449 VAL A N 1
ATOM 3593 C CA . VAL A 1 469 ? -24.422 -51.987 -46.301 1.00 30.48 449 VAL A CA 1
ATOM 3594 C C . VAL A 1 469 ? -24.436 -50.675 -45.517 1.00 29.46 449 VAL A C 1
ATOM 3595 O O . VAL A 1 469 ? -25.460 -50.323 -44.929 1.00 28.46 449 VAL A O 1
ATOM 3599 N N . VAL A 1 470 ? -23.302 -49.957 -45.515 1.00 29.55 450 VAL A N 1
ATOM 3600 C CA . VAL A 1 470 ? -23.231 -48.696 -44.793 1.00 30.82 450 VAL A CA 1
ATOM 3601 C C . VAL A 1 470 ? -24.196 -47.679 -45.404 1.00 31.56 450 VAL A C 1
ATOM 3602 O O . VAL A 1 470 ? -24.911 -46.976 -44.688 1.00 29.88 450 VAL A O 1
ATOM 3606 N N . GLU A 1 471 ? -24.221 -47.613 -46.733 1.00 31.86 451 GLU A N 1
ATOM 3607 C CA . GLU A 1 471 ? -25.119 -46.689 -47.407 1.00 35.19 451 GLU A CA 1
ATOM 3608 C C . GLU A 1 471 ? -26.570 -47.004 -47.044 1.00 33.11 451 GLU A C 1
ATOM 3609 O O . GLU A 1 471 ? -27.347 -46.099 -46.747 1.00 30.83 451 GLU A O 1
ATOM 3615 N N . TYR A 1 472 ? -26.921 -48.297 -47.043 1.00 33.43 452 TYR A N 1
ATOM 3616 C CA . TYR A 1 472 ? -28.284 -48.710 -46.754 1.00 33.15 452 TYR A CA 1
ATOM 3617 C C . TYR A 1 472 ? -28.692 -48.287 -45.339 1.00 32.66 452 TYR A C 1
ATOM 3618 O O . TYR A 1 472 ? -29.803 -47.790 -45.126 1.00 31.41 452 TYR A O 1
ATOM 3627 N N . LEU A 1 473 ? -27.790 -48.478 -44.370 1.00 32.53 453 LEU A N 1
ATOM 3628 C CA . LEU A 1 473 ? -28.124 -48.157 -42.989 1.00 28.77 453 LEU A CA 1
ATOM 3629 C C . LEU A 1 473 ? -28.169 -46.644 -42.777 1.00 29.95 453 LEU A C 1
ATOM 3630 O O . LEU A 1 473 ? -29.015 -46.160 -42.028 1.00 27.16 453 LEU A O 1
ATOM 3635 N N . LYS A 1 474 ? -27.277 -45.885 -43.425 1.00 27.23 454 LYS A N 1
ATOM 3636 C CA . LYS A 1 474 ? -27.397 -44.436 -43.305 1.00 32.38 454 LYS A CA 1
ATOM 3637 C C . LYS A 1 474 ? -28.779 -43.993 -43.790 1.00 30.73 454 LYS A C 1
ATOM 3638 O O . LYS A 1 474 ? -29.438 -43.169 -43.157 1.00 33.66 454 LYS A O 1
ATOM 3644 N N . SER A 1 475 ? -29.204 -44.536 -44.934 1.00 31.41 455 SER A N 1
ATOM 3645 C CA . SER A 1 475 ? -30.455 -44.118 -45.539 1.00 31.79 455 SER A CA 1
ATOM 3646 C C . SER A 1 475 ? -31.654 -44.470 -44.662 1.00 33.02 455 SER A C 1
ATOM 3647 O O . SER A 1 475 ? -32.490 -43.606 -44.360 1.00 34.47 455 SER A O 1
ATOM 3650 N N . VAL A 1 476 ? -31.730 -45.748 -44.257 1.00 31.30 456 VAL A N 1
ATOM 3651 C CA . VAL A 1 476 ? -32.864 -46.221 -43.491 1.00 32.37 456 VAL A CA 1
ATOM 3652 C C . VAL A 1 476 ? -32.951 -45.436 -42.185 1.00 32.53 456 VAL A C 1
ATOM 3653 O O . VAL A 1 476 ? -34.035 -44.998 -41.801 1.00 34.07 456 VAL A O 1
ATOM 3657 N N . LEU A 1 477 ? -31.805 -45.214 -41.530 1.00 29.40 457 LEU A N 1
ATOM 3658 C CA . LEU A 1 477 ? -31.850 -44.610 -40.209 1.00 29.11 457 LEU A CA 1
ATOM 3659 C C . LEU A 1 477 ? -32.063 -43.102 -40.303 1.00 29.66 457 LEU A C 1
ATOM 3660 O O . LEU A 1 477 ? -32.770 -42.532 -39.482 1.00 27.77 457 LEU A O 1
ATOM 3665 N N . ASP A 1 478 ? -31.495 -42.469 -41.334 1.00 29.12 458 ASP A N 1
ATOM 3666 C CA . ASP A 1 478 ? -31.724 -41.049 -41.521 1.00 30.45 458 ASP A CA 1
ATOM 3667 C C . ASP A 1 478 ? -33.216 -40.812 -41.723 1.00 31.36 458 ASP A C 1
ATOM 3668 O O . ASP A 1 478 ? -33.793 -39.879 -41.159 1.00 35.77 458 ASP A O 1
ATOM 3673 N N . GLN A 1 479 ? -33.842 -41.689 -42.506 1.00 33.64 459 GLN A N 1
ATOM 3674 C CA . GLN A 1 479 ? -35.268 -41.577 -42.753 1.00 35.64 459 GLN A CA 1
ATOM 3675 C C . GLN A 1 479 ? -36.040 -41.686 -41.443 1.00 35.07 459 GLN A C 1
ATOM 3676 O O . GLN A 1 479 ? -36.946 -40.890 -41.176 1.00 33.11 459 GLN A O 1
ATOM 3682 N N . LEU A 1 480 ? -35.699 -42.708 -40.646 1.00 33.84 460 LEU A N 1
ATOM 3683 C CA . LEU A 1 480 ? -36.400 -42.950 -39.398 1.00 30.41 460 LEU A CA 1
ATOM 3684 C C . LEU A 1 480 ? -36.300 -41.720 -38.488 1.00 28.68 460 LEU A C 1
ATOM 3685 O O . LEU A 1 480 ? -37.296 -41.293 -37.925 1.00 31.33 460 LEU A O 1
ATOM 3690 N N . LEU A 1 481 ? -35.102 -41.138 -38.372 1.00 28.90 461 LEU A N 1
ATOM 3691 C CA . LEU A 1 481 ? -34.847 -40.049 -37.449 1.00 29.63 461 LEU A CA 1
ATOM 3692 C C . LEU A 1 481 ? -35.409 -38.727 -37.974 1.00 31.03 461 LEU A C 1
ATOM 3693 O O . LEU A 1 481 ? -35.761 -37.870 -37.171 1.00 29.35 461 LEU A O 1
ATOM 3698 N N . PHE A 1 482 ? -35.453 -38.521 -39.296 1.00 29.04 462 PHE A N 1
ATOM 3699 C CA . PHE A 1 482 ? -35.922 -37.229 -39.792 1.00 30.22 462 PHE A CA 1
ATOM 3700 C C . PHE A 1 482 ? -37.447 -37.178 -39.799 1.00 33.05 462 PHE A C 1
ATOM 3701 O O . PHE A 1 482 ? -38.019 -36.107 -39.635 1.00 35.15 462 PHE A O 1
ATOM 3709 N N . TYR A 1 483 ? -38.088 -38.335 -39.984 1.00 30.72 463 TYR A N 1
ATOM 3710 C CA . TYR A 1 483 ? -39.539 -38.358 -40.103 1.00 32.50 463 TYR A CA 1
ATOM 3711 C C . TYR A 1 483 ? -40.226 -38.633 -38.768 1.00 33.69 463 TYR A C 1
ATOM 3712 O O . TYR A 1 483 ? -41.446 -38.759 -38.736 1.00 34.25 463 TYR A O 1
ATOM 3721 N N . HIS A 1 484 ? -39.449 -38.745 -37.682 1.00 32.48 464 HIS A N 1
ATOM 3722 C CA . HIS A 1 484 ? -40.013 -39.035 -36.373 1.00 32.63 464 HIS A CA 1
ATOM 3723 C C . HIS A 1 484 ? -39.348 -38.180 -35.314 1.00 31.45 464 HIS A C 1
ATOM 3724 O O . HIS A 1 484 ? -38.141 -37.962 -35.351 1.00 32.50 464 HIS A O 1
ATOM 3731 N N . ASP A 1 485 ? -40.151 -37.769 -34.340 1.00 29.88 465 ASP A N 1
ATOM 3732 C CA . ASP A 1 485 ? -39.674 -36.862 -33.315 1.00 35.01 465 ASP A CA 1
ATOM 3733 C C . ASP A 1 485 ? -39.064 -37.641 -32.144 1.00 35.28 465 ASP A C 1
ATOM 3734 O O . ASP A 1 485 ? -39.588 -37.603 -31.029 1.00 32.59 465 ASP A O 1
ATOM 3739 N N . ILE A 1 486 ? -37.928 -38.308 -32.390 1.00 31.32 466 ILE A N 1
ATOM 3740 C CA . ILE A 1 486 ? -37.337 -39.211 -31.410 1.00 28.54 466 ILE A CA 1
ATOM 3741 C C . ILE A 1 486 ? -36.298 -38.444 -30.600 1.00 28.72 466 ILE A C 1
ATOM 3742 O O . ILE A 1 486 ? -35.464 -37.750 -31.172 1.00 27.55 466 ILE A O 1
ATOM 3747 N N . ASP A 1 487 ? -36.342 -38.602 -29.266 1.00 30.16 467 ASP A N 1
ATOM 3748 C CA . ASP A 1 487 ? -35.477 -37.858 -28.354 1.00 29.44 467 ASP A CA 1
ATOM 3749 C C . ASP A 1 487 ? -34.248 -38.664 -27.925 1.00 30.77 467 ASP A C 1
ATOM 3750 O O . ASP A 1 487 ? -33.293 -38.085 -27.406 1.00 28.95 467 ASP A O 1
ATOM 3755 N N . TYR A 1 488 ? -34.286 -39.988 -28.132 1.00 26.46 468 TYR A N 1
ATOM 3756 C CA . TYR A 1 488 ? -33.283 -40.885 -27.575 1.00 26.34 468 TYR A CA 1
ATOM 3757 C C . TYR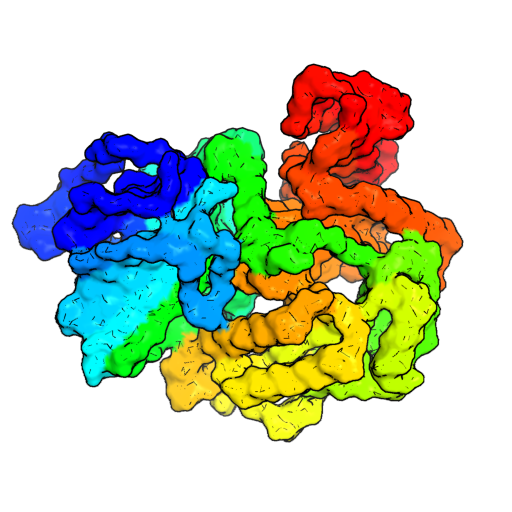 A 1 488 ? -33.237 -42.157 -28.417 1.00 26.72 468 TYR A C 1
ATOM 3758 O O . TYR A 1 488 ? -34.274 -42.633 -28.897 1.00 24.90 468 TYR A O 1
ATOM 3767 N N . ILE A 1 489 ? -32.022 -42.684 -28.598 1.00 23.88 469 ILE A N 1
ATOM 3768 C CA . ILE A 1 489 ? -31.836 -43.950 -29.297 1.00 26.07 469 ILE A CA 1
ATOM 3769 C C . ILE A 1 489 ? -31.010 -44.878 -28.404 1.00 27.27 469 ILE A C 1
ATOM 3770 O O . ILE A 1 489 ? -30.047 -44.452 -27.757 1.00 28.71 469 ILE A O 1
ATOM 3775 N N . LYS A 1 490 ? -31.423 -46.145 -28.382 1.00 26.83 470 LYS A N 1
ATOM 3776 C CA . LYS A 1 490 ? -30.671 -47.206 -27.745 1.00 24.70 470 LYS A CA 1
ATOM 3777 C C . LYS A 1 490 ? -30.170 -48.118 -28.853 1.00 24.66 470 LYS A C 1
ATOM 3778 O O . LYS A 1 490 ? -30.972 -48.732 -29.563 1.00 25.80 470 LYS A O 1
ATOM 3784 N N . TRP A 1 491 ? -28.845 -48.168 -29.011 1.00 24.94 471 TRP A N 1
ATOM 3785 C CA . TRP A 1 491 ? -28.234 -48.855 -30.136 1.00 27.10 471 TRP A CA 1
ATOM 3786 C C . TRP A 1 491 ? -27.629 -50.162 -29.633 1.00 27.72 471 TRP A C 1
ATOM 3787 O O . TRP A 1 491 ? -26.526 -50.152 -29.087 1.00 28.07 471 TRP A O 1
ATOM 3798 N N . ASN A 1 492 ? -28.355 -51.273 -29.825 1.00 26.81 472 ASN A N 1
ATOM 3799 C CA . ASN A 1 492 ? -27.896 -52.575 -29.356 1.00 26.61 472 ASN A CA 1
ATOM 3800 C C . ASN A 1 492 ? -27.073 -53.256 -30.446 1.00 26.24 472 ASN A C 1
ATOM 3801 O O . ASN A 1 492 ? -27.115 -52.837 -31.607 1.00 26.88 472 ASN A O 1
ATOM 3806 N N . MET A 1 493 ? -26.351 -54.317 -30.050 1.00 23.56 473 MET A N 1
ATOM 3807 C CA . MET A 1 493 ? -25.530 -55.137 -30.939 1.00 25.15 473 MET A CA 1
ATOM 3808 C C . MET A 1 493 ? -25.299 -56.458 -30.205 1.00 26.74 473 MET A C 1
ATOM 3809 O O . MET A 1 493 ? -24.564 -56.480 -29.205 1.00 24.14 473 MET A O 1
ATOM 3814 N N . ASN A 1 494 ? -25.944 -57.547 -30.671 1.00 25.67 474 ASN A N 1
ATOM 3815 C CA . ASN A 1 494 ? -26.147 -58.679 -29.770 1.00 25.16 474 ASN A CA 1
ATOM 3816 C C . ASN A 1 494 ? -25.466 -59.990 -30.166 1.00 25.44 474 ASN A C 1
ATOM 3817 O O . ASN A 1 494 ? -25.908 -61.052 -29.725 1.00 26.32 474 ASN A O 1
ATOM 3822 N N . ARG A 1 495 ? -24.367 -59.938 -30.921 1.00 26.27 475 ARG A N 1
ATOM 3823 C CA . ARG A 1 495 ? -23.556 -61.133 -31.114 1.00 24.57 475 ARG A CA 1
ATOM 3824 C C . ARG A 1 495 ? -22.169 -60.736 -31.605 1.00 23.36 475 ARG A C 1
ATOM 3825 O O . ARG A 1 495 ? -21.918 -59.580 -31.918 1.00 26.13 475 ARG A O 1
ATOM 3833 N N . ASN A 1 496 ? -21.260 -61.704 -31.647 1.00 24.03 476 ASN A N 1
ATOM 3834 C CA . ASN A 1 496 ? -19.894 -61.441 -32.065 1.00 23.82 476 ASN A CA 1
ATOM 3835 C C . ASN A 1 496 ? -19.685 -62.063 -33.443 1.00 26.45 476 ASN A C 1
ATOM 3836 O O . ASN A 1 496 ? -20.517 -62.838 -33.908 1.00 25.30 476 ASN A O 1
ATOM 3841 N N . ILE A 1 497 ? -18.544 -61.746 -34.068 1.00 24.60 477 ILE A N 1
ATOM 3842 C CA . ILE A 1 497 ? -18.370 -62.004 -35.482 1.00 25.71 477 ILE A CA 1
ATOM 3843 C C . ILE A 1 497 ? -17.729 -63.368 -35.682 1.00 25.73 477 ILE A C 1
ATOM 3844 O O . ILE A 1 497 ? -16.683 -63.644 -35.093 1.00 25.94 477 ILE A O 1
ATOM 3849 N N . THR A 1 498 ? -18.373 -64.187 -36.535 1.00 24.43 478 THR A N 1
ATOM 3850 C CA . THR A 1 498 ? -17.847 -65.480 -36.952 1.00 27.98 478 THR A CA 1
ATOM 3851 C C . THR A 1 498 ? -17.785 -65.541 -38.479 1.00 26.54 478 THR A C 1
ATOM 3852 O O . THR A 1 498 ? -18.294 -64.643 -39.160 1.00 27.62 478 THR A O 1
ATOM 3856 N N . LYS A 1 499 ? -17.143 -66.589 -39.011 1.00 26.74 479 LYS A N 1
ATOM 3857 C CA . LYS A 1 499 ? -17.198 -66.920 -40.439 1.00 27.99 479 LYS A CA 1
ATOM 3858 C C . LYS A 1 499 ? -16.730 -65.754 -41.315 1.00 27.37 479 LYS A C 1
ATOM 3859 O O . LYS A 1 499 ? -17.465 -65.280 -42.179 1.00 27.89 479 LYS A O 1
ATOM 3865 N N . LEU A 1 500 ? -15.486 -65.306 -41.107 1.00 26.47 480 LEU A N 1
ATOM 3866 C CA . LEU A 1 500 ? -14.898 -64.251 -41.916 1.00 27.41 480 LEU A CA 1
ATOM 3867 C C . LEU A 1 500 ? -14.479 -64.805 -43.284 1.00 29.18 480 LEU A C 1
ATOM 3868 O O . LEU A 1 500 ? -13.571 -65.642 -43.367 1.00 28.11 480 LEU A O 1
ATOM 3873 N N . GLY A 1 501 ? -15.145 -64.336 -44.354 1.00 26.86 481 GLY A N 1
ATOM 3874 C CA . GLY A 1 501 ? -14.796 -64.804 -45.692 1.00 30.27 481 GLY A CA 1
ATOM 3875 C C . GLY A 1 501 ? -15.470 -64.008 -46.814 1.00 31.60 481 GLY A C 1
ATOM 3876 O O . GLY A 1 501 ? -15.803 -64.579 -47.856 1.00 29.31 481 GLY A O 1
ATOM 3877 N N . ASN A 1 502 ? -15.665 -62.701 -46.595 1.00 28.04 482 ASN A N 1
ATOM 3878 C CA . ASN A 1 502 ? -16.391 -61.869 -47.542 1.00 27.64 482 ASN A CA 1
ATOM 3879 C C . ASN A 1 502 ? -15.452 -61.203 -48.543 1.00 28.51 482 ASN A C 1
ATOM 3880 O O . ASN A 1 502 ? -15.925 -60.529 -49.450 1.00 26.78 482 ASN A O 1
ATOM 3885 N N . GLY A 1 503 ? -14.136 -61.305 -48.336 1.00 29.14 483 GLY A N 1
ATOM 3886 C CA . GLY A 1 503 ? -13.194 -60.658 -49.238 1.00 30.68 483 GLY A CA 1
ATOM 3887 C C . GLY A 1 503 ? -13.144 -61.352 -50.600 1.00 31.15 483 GLY A C 1
ATOM 3888 O O . GLY A 1 503 ? -13.463 -62.535 -50.717 1.00 28.22 483 GLY A O 1
ATOM 3889 N N . LEU A 1 504 ? -12.739 -60.598 -51.630 1.00 33.68 484 LEU A N 1
ATOM 3890 C CA . LEU A 1 504 ? -12.452 -61.182 -52.927 1.00 33.20 484 LEU A CA 1
ATOM 3891 C C . LEU A 1 504 ? -11.108 -61.897 -52.867 1.00 33.65 484 LEU A C 1
ATOM 3892 O O . LEU A 1 504 ? -10.834 -62.792 -53.665 1.00 33.43 484 LEU A O 1
ATOM 3897 N N . THR A 1 505 ? -10.290 -61.524 -51.879 1.00 30.16 485 THR A N 1
ATOM 3898 C CA . THR A 1 505 ? -9.050 -62.232 -51.624 1.00 32.40 485 THR A CA 1
ATOM 3899 C C . THR A 1 505 ? -8.944 -62.509 -50.124 1.00 31.82 485 THR A C 1
ATOM 3900 O O . THR A 1 505 ? -9.653 -61.889 -49.338 1.00 29.76 485 THR A O 1
ATOM 3904 N N . TYR A 1 506 ? -8.014 -63.396 -49.743 1.00 32.38 486 TYR A N 1
ATOM 3905 C CA . TYR A 1 506 ? -7.701 -63.623 -48.339 1.00 31.91 486 TYR A CA 1
ATOM 3906 C C . TYR A 1 506 ? -7.328 -62.305 -47.654 1.00 31.88 486 TYR A C 1
ATOM 3907 O O . TYR A 1 506 ? -7.779 -62.024 -46.542 1.00 29.65 486 TYR A O 1
ATOM 3916 N N . LEU A 1 507 ? -6.506 -61.485 -48.319 1.00 31.14 487 LEU A N 1
ATOM 3917 C CA . LEU A 1 507 ? -6.098 -60.238 -47.688 1.00 32.27 487 LEU A CA 1
ATOM 3918 C C . LEU A 1 507 ? -7.317 -59.364 -47.413 1.00 30.11 487 LEU A C 1
ATOM 3919 O O . LEU A 1 507 ? -7.345 -58.679 -46.402 1.00 26.29 487 LEU A O 1
ATOM 3924 N N . GLU A 1 508 ? -8.314 -59.378 -48.309 1.00 28.00 488 GLU A N 1
ATOM 3925 C CA . GLU A 1 508 ? -9.443 -58.490 -48.086 1.00 29.89 488 GLU A CA 1
ATOM 3926 C C . GLU A 1 508 ? -10.268 -58.992 -46.902 1.00 25.36 488 GLU A C 1
ATOM 3927 O O . GLU A 1 508 ? -10.828 -58.189 -46.166 1.00 27.84 488 GLU A O 1
ATOM 3933 N N . THR A 1 509 ? -10.365 -60.314 -46.755 1.00 24.76 489 THR A N 1
ATOM 3934 C CA . THR A 1 509 ? -11.002 -60.907 -45.584 1.00 26.72 489 THR A CA 1
ATOM 3935 C C . THR A 1 509 ? -10.259 -60.485 -44.311 1.00 28.24 489 THR A C 1
ATOM 3936 O O . THR A 1 509 ? -10.878 -60.181 -43.289 1.00 25.56 489 THR A O 1
ATOM 3940 N N . GLN A 1 510 ? -8.921 -60.433 -44.385 1.00 28.19 490 GLN A N 1
ATOM 3941 C CA . GLN A 1 510 ? -8.122 -60.101 -43.211 1.00 28.84 490 GLN A CA 1
ATOM 3942 C C . GLN A 1 510 ? -8.340 -58.639 -42.821 1.00 27.44 490 GLN A C 1
ATOM 3943 O O . GLN A 1 510 ? -8.104 -58.247 -41.681 1.00 27.12 490 GLN A O 1
ATOM 3949 N N . MET A 1 511 ? -8.786 -57.835 -43.789 1.00 26.82 491 MET A N 1
ATOM 3950 C CA . MET A 1 511 ? -9.056 -56.424 -43.569 1.00 27.69 491 MET A CA 1
ATOM 3951 C C . MET A 1 511 ? -10.499 -56.176 -43.112 1.00 26.86 491 MET A C 1
ATOM 3952 O O . MET A 1 511 ? -10.774 -55.099 -42.587 1.00 29.28 491 MET A O 1
ATOM 3957 N N . GLN A 1 512 ? -11.427 -57.127 -43.335 1.00 26.83 492 GLN A N 1
ATOM 3958 C CA . GLN A 1 512 ? -12.844 -56.807 -43.186 1.00 27.15 492 GLN A CA 1
ATOM 3959 C C . GLN A 1 512 ? -13.242 -56.488 -41.740 1.00 27.49 492 GLN A C 1
ATOM 3960 O O . GLN A 1 512 ? -14.205 -55.747 -41.526 1.00 26.43 492 GLN A O 1
ATOM 3966 N N . SER A 1 513 ? -12.524 -57.030 -40.745 1.00 24.87 493 SER A N 1
ATOM 3967 C CA . SER A 1 513 ? -12.904 -56.772 -39.357 1.00 25.03 493 SER A CA 1
ATOM 3968 C C . SER A 1 513 ? -12.605 -55.317 -38.972 1.00 25.90 493 SER A C 1
ATOM 3969 O O . SER A 1 513 ? -13.392 -54.665 -38.270 1.00 23.85 493 SER A O 1
ATOM 3972 N N . HIS A 1 514 ? -11.460 -54.797 -39.430 1.00 24.31 494 HIS A N 1
ATOM 3973 C CA . HIS A 1 514 ? -11.167 -53.392 -39.179 1.00 24.19 494 HIS A CA 1
ATOM 3974 C C . HIS A 1 514 ? -12.051 -52.492 -40.051 1.00 24.55 494 HIS A C 1
ATOM 3975 O O . HIS A 1 514 ? -12.491 -51.434 -39.607 1.00 26.89 494 HIS A O 1
ATOM 3982 N N . GLN A 1 515 ? -12.285 -52.916 -41.300 1.00 25.86 495 GLN A N 1
ATOM 3983 C CA . GLN A 1 515 ? -13.115 -52.145 -42.218 1.00 28.31 495 GLN A CA 1
ATOM 3984 C C . GLN A 1 515 ? -14.544 -52.084 -41.678 1.00 26.94 495 GLN A C 1
ATOM 3985 O O . GLN A 1 515 ? -15.236 -51.085 -41.8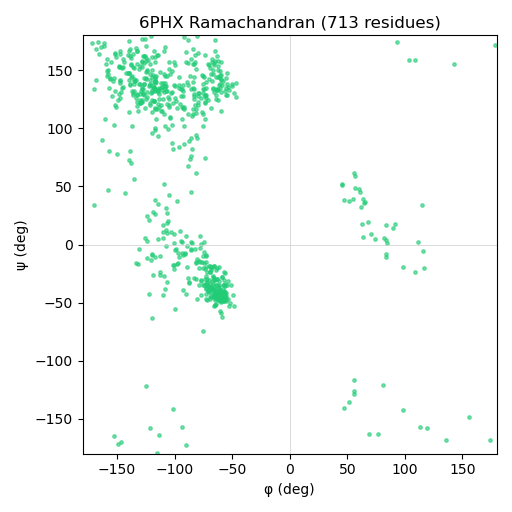39 1.00 27.06 495 GLN A O 1
ATOM 3991 N N . TYR A 1 516 ? -14.982 -53.171 -41.032 1.00 27.46 496 TYR A N 1
ATOM 3992 C CA . TYR A 1 516 ? -16.264 -53.185 -40.345 1.00 27.18 496 TYR A CA 1
ATOM 3993 C C . TYR A 1 516 ? -16.327 -52.038 -39.337 1.00 28.37 496 TYR A C 1
ATOM 3994 O O . TYR A 1 516 ? -17.328 -51.317 -39.276 1.00 27.58 496 TYR A O 1
ATOM 4003 N N . MET A 1 517 ? -15.276 -51.901 -38.511 1.00 25.21 497 MET A N 1
ATOM 4004 C CA . MET A 1 517 ? -15.243 -50.822 -37.538 1.00 27.20 497 MET A CA 1
ATOM 4005 C C . MET A 1 517 ? -15.243 -49.454 -38.234 1.00 28.33 497 MET A C 1
ATOM 4006 O O . MET A 1 517 ? -15.919 -48.519 -37.799 1.00 26.66 497 MET A O 1
ATOM 4011 N N . LEU A 1 518 ? -14.466 -49.321 -39.314 1.00 27.41 498 LEU A N 1
ATOM 4012 C CA . LEU A 1 518 ? -14.460 -48.053 -40.031 1.00 27.18 498 LEU A CA 1
ATOM 4013 C C . LEU A 1 518 ? -15.871 -47.724 -40.526 1.00 27.24 498 LEU A C 1
ATOM 4014 O O . LEU A 1 518 ? -16.321 -46.581 -40.417 1.00 24.58 498 LEU A O 1
ATOM 4019 N N . GLY A 1 519 ? -16.566 -48.747 -41.040 1.00 27.45 499 GLY A N 1
ATOM 4020 C CA . GLY A 1 519 ? -17.952 -48.621 -41.475 1.00 28.78 499 GLY A CA 1
ATOM 4021 C C . GLY A 1 519 ? -18.895 -48.220 -40.336 1.00 28.67 499 GLY A C 1
ATOM 4022 O O . GLY A 1 519 ? -19.729 -47.319 -40.497 1.00 29.71 499 GLY A O 1
ATOM 4023 N N . LEU A 1 520 ? -18.771 -48.899 -39.187 1.00 27.06 500 LEU A N 1
ATOM 4024 C CA . LEU A 1 520 ? -19.559 -48.551 -38.014 1.00 26.82 500 LEU A CA 1
ATOM 4025 C C . LEU A 1 520 ? -19.339 -47.087 -37.621 1.00 25.07 500 LEU A C 1
ATOM 4026 O O . LEU A 1 520 ? -20.309 -46.366 -37.350 1.00 23.30 500 LEU A O 1
ATOM 4031 N N . TYR A 1 521 ? -18.069 -46.657 -37.590 1.00 22.14 501 TYR A N 1
ATOM 4032 C CA . TYR A 1 521 ? -17.761 -45.313 -37.123 1.00 25.17 501 TYR A CA 1
ATOM 4033 C C . TYR A 1 521 ? -18.229 -44.244 -38.117 1.00 24.43 501 TYR A C 1
ATOM 4034 O O . TYR A 1 521 ? -18.688 -43.187 -37.700 1.00 24.37 501 TYR A O 1
ATOM 4043 N N . GLU A 1 522 ? -18.126 -44.531 -39.415 1.00 26.58 502 GLU A N 1
ATOM 4044 C CA . GLU A 1 522 ? -18.680 -43.651 -40.436 1.00 27.23 502 GLU A CA 1
ATOM 4045 C C . GLU A 1 522 ? -20.195 -43.494 -40.223 1.00 28.16 502 GLU A C 1
ATOM 4046 O O . GLU A 1 522 ? -20.741 -42.390 -40.277 1.00 28.67 502 GLU A O 1
ATOM 4052 N N . LEU A 1 523 ? -20.878 -44.607 -39.934 1.00 27.13 503 LEU A N 1
ATOM 4053 C CA . LEU A 1 523 ? -22.324 -44.630 -39.733 1.00 26.52 503 LEU A CA 1
ATOM 4054 C C . LEU A 1 523 ? -22.705 -43.837 -38.486 1.00 29.60 503 LEU A C 1
ATOM 4055 O O . LEU A 1 523 ? -23.579 -42.968 -38.547 1.00 32.81 503 LEU A O 1
ATOM 4060 N N . VAL A 1 524 ? -22.075 -44.146 -37.341 1.00 28.72 504 VAL A N 1
ATOM 4061 C CA . VAL A 1 524 ? -22.527 -43.549 -36.086 1.00 27.77 504 VAL A CA 1
ATOM 4062 C C . VAL A 1 524 ? -22.050 -42.098 -35.983 1.00 29.23 504 VAL A C 1
ATOM 4063 O O . VAL A 1 524 ? -22.736 -41.280 -35.369 1.00 29.99 504 VAL A O 1
ATOM 4067 N N . SER A 1 525 ? -20.889 -41.760 -36.575 1.00 28.91 505 SER A N 1
ATOM 4068 C CA . SER A 1 525 ? -20.476 -40.361 -36.541 1.00 28.47 505 SER A CA 1
ATOM 4069 C C . SER A 1 525 ? -21.425 -39.524 -37.399 1.00 30.28 505 SER A C 1
ATOM 4070 O O . SER A 1 525 ? -21.794 -38.412 -37.036 1.00 30.15 505 SER A O 1
ATOM 4073 N N . TYR A 1 526 ? -21.847 -40.090 -38.524 1.00 31.99 506 TYR A N 1
ATOM 4074 C CA . TYR A 1 526 ? -22.792 -39.411 -39.387 1.00 35.42 506 TYR A CA 1
ATOM 4075 C C . TYR A 1 526 ? -24.113 -39.140 -38.657 1.00 33.76 506 TYR A C 1
ATOM 4076 O O . TYR A 1 526 ? -24.543 -37.991 -38.547 1.00 35.38 506 TYR A O 1
ATOM 4085 N N . LEU A 1 527 ? -24.758 -40.192 -38.152 1.00 30.27 507 LEU A N 1
ATOM 4086 C CA . LEU A 1 527 ? -26.083 -40.067 -37.548 1.00 32.68 507 LEU A CA 1
ATOM 4087 C C . LEU A 1 527 ? -26.067 -39.219 -36.277 1.00 32.53 507 LEU A C 1
ATOM 4088 O O . LEU A 1 527 ? -26.978 -38.427 -36.060 1.00 32.75 507 LEU A O 1
ATOM 4093 N N . THR A 1 528 ? -25.052 -39.402 -35.427 1.00 31.58 508 THR A N 1
ATOM 4094 C CA . THR A 1 528 ? -24.964 -38.646 -34.183 1.00 32.89 508 THR A CA 1
ATOM 4095 C C . THR A 1 528 ? -24.711 -37.163 -34.471 1.00 35.26 508 THR A C 1
ATOM 4096 O O . THR A 1 528 ? -25.261 -36.310 -33.779 1.00 34.68 508 THR A O 1
ATOM 4100 N N . GLU A 1 529 ? -23.891 -36.866 -35.491 1.00 36.03 509 GLU A N 1
ATOM 4101 C CA . GLU A 1 529 ? -23.646 -35.495 -35.926 1.00 39.45 509 GLU A CA 1
ATOM 4102 C C . GLU A 1 529 ? -24.896 -34.892 -36.573 1.00 36.22 509 GLU A C 1
ATOM 4103 O O . GLU A 1 529 ? -25.211 -33.745 -36.289 1.00 34.49 509 GLU A O 1
ATOM 4109 N N . LYS A 1 530 ? -25.580 -35.642 -37.457 1.00 37.49 510 LYS A N 1
ATOM 4110 C CA . LYS A 1 530 ? -26.722 -35.119 -38.203 1.00 34.75 510 LYS A CA 1
ATOM 4111 C C . LYS A 1 530 ? -27.947 -34.998 -37.296 1.00 41.17 510 LYS A C 1
ATOM 4112 O O . LYS A 1 530 ? -28.925 -34.361 -37.673 1.00 43.15 510 LYS A O 1
ATOM 4114 N N . HIS A 1 531 ? -27.925 -35.651 -36.128 1.00 34.55 511 HIS A N 1
ATOM 4115 C CA . HIS A 1 531 ? -29.089 -35.618 -35.255 1.00 34.11 511 HIS A CA 1
ATOM 4116 C C . HIS A 1 531 ? -28.612 -35.376 -33.834 1.00 32.91 511 HIS A C 1
ATOM 4117 O O . HIS A 1 531 ? -28.910 -36.154 -32.936 1.00 32.98 511 HIS A O 1
ATOM 4124 N N . SER A 1 532 ? -27.875 -34.282 -33.649 1.00 32.86 512 SER A N 1
ATOM 4125 C CA . SER A 1 532 ? -27.047 -34.132 -32.463 1.00 35.43 512 SER A CA 1
ATOM 4126 C C . SER A 1 532 ? -27.879 -33.792 -31.226 1.00 34.87 512 SER A C 1
ATOM 4127 O O . SER A 1 532 ? -27.358 -33.806 -30.115 1.00 37.95 512 SER A O 1
ATOM 4130 N N . HIS A 1 533 ? -29.164 -33.488 -31.429 1.00 36.75 513 HIS A N 1
ATOM 4131 C CA . HIS A 1 533 ? -30.106 -33.272 -30.340 1.00 38.03 513 HIS A CA 1
ATOM 4132 C C . HIS A 1 533 ? -30.480 -34.597 -29.658 1.00 34.96 513 HIS A C 1
ATOM 4133 O O . HIS A 1 533 ? -30.942 -34.597 -28.520 1.00 36.40 513 HIS A O 1
ATOM 4140 N N . ILE A 1 534 ? -30.297 -35.733 -30.349 1.00 32.91 514 ILE A N 1
ATOM 4141 C CA . ILE A 1 534 ? -30.715 -37.021 -29.808 1.00 28.69 514 ILE A CA 1
ATOM 4142 C C . ILE A 1 534 ? -29.630 -37.562 -28.874 1.00 28.13 514 ILE A C 1
ATOM 4143 O O . ILE A 1 534 ? -28.451 -37.526 -29.211 1.00 31.11 514 ILE A O 1
ATOM 4148 N N . LEU A 1 535 ? -30.045 -38.049 -27.697 1.00 27.36 515 LEU A N 1
ATOM 4149 C CA . LEU A 1 535 ? -29.190 -38.801 -26.783 1.00 26.46 515 LEU A CA 1
ATOM 4150 C C . LEU A 1 535 ? -29.121 -40.256 -27.236 1.00 26.81 515 LEU A C 1
ATOM 4151 O O . LEU A 1 535 ? -30.134 -40.955 -27.206 1.00 27.72 515 LEU A O 1
ATOM 4156 N N . PHE A 1 536 ? -27.936 -40.686 -27.678 1.00 25.92 516 PHE A N 1
ATOM 4157 C CA . PHE A 1 536 ? -27.726 -42.060 -28.103 1.00 26.40 516 PHE A CA 1
ATOM 4158 C C . PHE A 1 536 ? -27.053 -42.844 -26.978 1.00 26.83 516 PHE A C 1
ATOM 4159 O O . PHE A 1 536 ? -26.007 -42.429 -26.468 1.00 27.15 516 PHE A O 1
ATOM 4167 N N . GLU A 1 537 ? -27.665 -43.975 -26.598 1.00 25.31 517 GLU A N 1
ATOM 4168 C CA . GLU A 1 537 ? -27.089 -44.845 -25.581 1.00 25.11 517 GLU A CA 1
ATOM 4169 C C . GLU A 1 537 ? -26.616 -46.118 -26.272 1.00 25.71 517 GLU A C 1
ATOM 4170 O O . GLU A 1 537 ? -27.386 -46.744 -27.005 1.00 25.25 517 GLU A O 1
ATOM 4176 N N . SER A 1 538 ? -25.331 -46.453 -26.090 1.00 24.14 518 SER A N 1
ATOM 4177 C CA . SER A 1 538 ? -24.807 -47.655 -26.727 1.00 25.14 518 SER A CA 1
ATOM 4178 C C . SER A 1 538 ? -25.151 -48.890 -25.893 1.00 24.55 518 SER A C 1
ATOM 4179 O O . SER A 1 538 ? -25.384 -48.794 -24.695 1.00 23.98 518 SER A O 1
ATOM 4182 N N . CYS A 1 539 ? -25.166 -50.060 -26.540 1.00 25.92 519 CYS A N 1
ATOM 4183 C CA . CYS A 1 539 ? -25.565 -51.295 -25.878 1.00 24.51 519 CYS A CA 1
ATOM 4184 C C . CYS A 1 539 ? -24.996 -52.480 -26.652 1.00 24.69 519 CYS A C 1
ATOM 4185 O O . CYS A 1 539 ? -24.824 -52.410 -27.868 1.00 24.57 519 CYS A O 1
ATOM 4188 N N . SER A 1 540 ? -24.699 -53.575 -25.937 1.00 23.78 520 SER A N 1
ATOM 4189 C CA . SER A 1 540 ? -24.285 -54.801 -26.591 1.00 23.21 520 SER A CA 1
ATOM 4190 C C . SER A 1 540 ? -24.562 -55.965 -25.648 1.00 22.39 520 SER A C 1
ATOM 4191 O O . SER A 1 540 ? -23.667 -56.374 -24.920 1.00 23.46 520 SER A O 1
ATOM 4194 N N . GLY A 1 541 ? -25.821 -56.417 -25.599 1.00 25.23 521 GLY A N 1
ATOM 4195 C CA . GLY A 1 541 ? -26.266 -57.321 -24.543 1.00 22.95 521 GLY A CA 1
ATOM 4196 C C . GLY A 1 541 ? -25.760 -56.817 -23.194 1.00 23.60 521 GLY A C 1
ATOM 4197 O O . GLY A 1 541 ? -25.114 -57.551 -22.444 1.00 23.76 521 GLY A O 1
ATOM 4198 N N . GLY A 1 542 ? -26.042 -55.539 -22.931 1.00 22.47 522 GLY A N 1
ATOM 4199 C CA . GLY A 1 542 ? -25.395 -54.779 -21.881 1.00 22.56 522 GLY A CA 1
ATOM 4200 C C . GLY A 1 542 ? -24.027 -54.247 -22.318 1.00 23.17 522 GLY A C 1
ATOM 4201 O O . GLY A 1 542 ? -23.924 -53.513 -23.304 1.00 22.84 522 GLY A O 1
ATOM 4202 N N . GLY A 1 543 ? -22.986 -54.644 -21.575 1.00 21.17 523 GLY A N 1
ATOM 4203 C CA . GLY A 1 543 ? -21.677 -54.014 -21.662 1.00 23.81 523 GLY A CA 1
ATOM 4204 C C . GLY A 1 543 ? -20.691 -54.764 -22.552 1.00 23.71 523 GLY A C 1
ATOM 4205 O O . GLY A 1 543 ? -19.491 -54.759 -22.271 1.00 25.63 523 GLY A O 1
ATOM 4206 N N . GLY A 1 544 ? -21.191 -55.324 -23.665 1.00 24.90 524 GLY A N 1
ATOM 4207 C CA . GLY A 1 544 ? -20.363 -56.092 -24.581 1.00 22.92 524 GLY A CA 1
ATOM 4208 C C . GLY A 1 544 ? -19.431 -55.237 -25.446 1.00 23.57 524 GLY A C 1
ATOM 4209 O O . GLY A 1 544 ? -18.609 -55.773 -26.175 1.00 25.54 524 GLY A O 1
ATOM 4210 N N . ARG A 1 545 ? -19.554 -53.913 -25.387 1.00 23.60 525 ARG A N 1
ATOM 4211 C CA . ARG A 1 545 ? -18.751 -53.049 -26.251 1.00 24.27 525 ARG A CA 1
ATOM 4212 C C . ARG A 1 545 ? -18.688 -51.676 -25.598 1.00 25.02 525 ARG A C 1
ATOM 4213 O O . ARG A 1 545 ? -18.923 -50.645 -26.233 1.00 26.08 525 ARG A O 1
ATOM 4221 N N . ASN A 1 546 ? -18.394 -51.702 -24.294 1.00 22.93 526 ASN A N 1
ATOM 4222 C CA . ASN A 1 546 ? -18.377 -50.507 -23.479 1.00 23.32 526 ASN A CA 1
ATOM 4223 C C . ASN A 1 546 ? -16.943 -49.997 -23.400 1.00 23.88 526 ASN A C 1
ATOM 4224 O O . ASN A 1 546 ? -16.214 -50.315 -22.457 1.00 21.09 526 ASN A O 1
ATOM 4229 N N . ASP A 1 547 ? -16.555 -49.222 -24.426 1.00 22.33 527 ASP A N 1
ATOM 4230 C CA . ASP A 1 547 ? -15.174 -48.790 -24.570 1.00 23.39 527 ASP A CA 1
ATOM 4231 C C . ASP A 1 547 ? -15.163 -47.334 -25.025 1.00 24.21 527 ASP A C 1
ATOM 4232 O O . ASP A 1 547 ? -16.219 -46.757 -25.296 1.00 25.90 527 ASP A O 1
ATOM 4237 N N . LEU A 1 548 ? -13.961 -46.752 -25.116 1.00 23.97 528 LEU A N 1
ATOM 4238 C CA . LEU A 1 548 ? -13.842 -45.320 -25.373 1.00 23.86 528 LEU A CA 1
ATOM 4239 C C . LEU A 1 548 ? -14.011 -44.994 -26.859 1.00 24.17 528 LEU A C 1
ATOM 4240 O O . LEU A 1 548 ? -14.149 -43.818 -27.224 1.00 25.39 528 LEU A O 1
ATOM 4245 N N . GLY A 1 549 ? -13.976 -46.018 -27.721 1.00 24.38 529 GLY A N 1
ATOM 4246 C CA . GLY A 1 549 ? -14.348 -45.790 -29.110 1.00 23.68 529 GLY A CA 1
ATOM 4247 C C . GLY A 1 549 ? -15.830 -45.426 -29.219 1.00 27.26 529 GLY A C 1
ATOM 4248 O O . GLY A 1 549 ? -16.193 -44.486 -29.951 1.00 26.09 529 GLY A O 1
ATOM 4249 N N . MET A 1 550 ? -16.680 -46.168 -28.478 1.00 24.36 530 MET A N 1
ATOM 4250 C CA . MET A 1 550 ? -18.121 -45.952 -28.527 1.00 25.27 530 MET A CA 1
ATOM 4251 C C . MET A 1 550 ? -18.485 -44.675 -27.777 1.00 25.87 530 MET A C 1
ATOM 4252 O O . MET A 1 550 ? -19.414 -43.970 -28.177 1.00 26.77 530 MET A O 1
ATOM 4257 N N . MET A 1 551 ? -17.751 -44.388 -26.690 1.00 25.37 531 MET A N 1
ATOM 4258 C CA . MET A 1 551 ? -18.095 -43.273 -25.818 1.00 25.93 531 MET A CA 1
ATOM 4259 C C . MET A 1 551 ? -17.768 -41.925 -26.476 1.00 26.54 531 MET A C 1
ATOM 4260 O O . MET A 1 551 ? -18.148 -40.872 -25.971 1.00 26.17 531 MET A O 1
ATOM 4265 N N . ARG A 1 552 ? -17.050 -41.959 -27.604 1.00 26.89 532 ARG A N 1
ATOM 4266 C CA . ARG A 1 552 ? -16.845 -40.786 -28.445 1.00 27.75 532 ARG A CA 1
ATOM 4267 C C . ARG A 1 552 ? -18.170 -40.331 -29.069 1.00 28.85 532 ARG A C 1
ATOM 4268 O O . ARG A 1 552 ? -18.325 -39.136 -29.298 1.00 28.44 532 ARG A O 1
ATOM 4276 N N . TYR A 1 553 ? -19.125 -41.259 -29.298 1.00 25.89 533 TYR A N 1
ATOM 4277 C CA . TYR A 1 553 ? -20.341 -40.920 -30.029 1.00 28.56 533 TYR A CA 1
ATOM 4278 C C . TYR A 1 553 ? -21.612 -41.114 -29.204 1.00 31.27 533 TYR A C 1
ATOM 4279 O O . TYR A 1 553 ? -22.626 -40.465 -29.488 1.00 31.12 533 TYR A O 1
ATOM 4288 N N . PHE A 1 554 ? -21.540 -42.019 -28.212 1.00 27.19 534 PHE A N 1
ATOM 4289 C CA . PHE A 1 554 ? -22.660 -42.457 -27.392 1.00 27.60 534 PHE A CA 1
ATOM 4290 C C . PHE A 1 554 ? -22.385 -42.055 -25.942 1.00 25.47 534 PHE A C 1
ATOM 4291 O O . PHE A 1 554 ? -21.595 -42.690 -25.249 1.00 25.19 534 PHE A O 1
ATOM 4299 N N . PRO A 1 555 ? -22.940 -40.939 -25.428 1.00 27.74 535 PRO A N 1
ATOM 4300 C CA . PRO A 1 555 ? -22.532 -40.464 -24.098 1.00 25.72 535 PRO A CA 1
ATOM 4301 C C . PRO A 1 555 ? -23.060 -41.262 -22.904 1.00 25.79 535 PRO A C 1
ATOM 4302 O O . PRO A 1 555 ? -22.816 -40.889 -21.756 1.00 24.95 535 PRO A O 1
ATOM 4306 N N . GLN A 1 556 ? -23.804 -42.340 -23.169 1.00 24.04 536 GLN A N 1
ATOM 4307 C CA . GLN A 1 556 ? -24.115 -43.299 -22.120 1.00 24.40 536 GLN A CA 1
ATOM 4308 C C . GLN A 1 556 ? -24.208 -44.681 -22.749 1.00 24.43 536 GLN A C 1
ATOM 4309 O O . GLN A 1 556 ? -24.209 -44.811 -23.978 1.00 25.24 536 GLN A O 1
ATOM 4315 N N . VAL A 1 557 ? -24.199 -45.691 -21.872 1.00 24.20 537 VAL A N 1
ATOM 4316 C CA . VAL A 1 557 ? -24.052 -47.090 -22.235 1.00 24.91 537 VAL A CA 1
ATOM 4317 C C . VAL A 1 557 ? -24.855 -47.930 -21.242 1.00 26.76 537 VAL A C 1
ATOM 4318 O O . VAL A 1 557 ? -24.853 -47.653 -20.041 1.00 25.39 537 VAL A O 1
ATOM 4322 N N . TRP A 1 558 ? -25.548 -48.949 -21.769 1.00 26.26 538 TRP A N 1
ATOM 4323 C CA . TRP A 1 558 ? -26.253 -49.892 -20.918 1.00 25.51 538 TRP A CA 1
ATOM 4324 C C . TRP A 1 558 ? -25.226 -50.839 -20.288 1.00 25.13 538 TRP A C 1
ATOM 4325 O O . TRP A 1 558 ? -24.699 -51.710 -20.969 1.00 24.84 538 TRP A O 1
ATOM 4336 N N . ALA A 1 559 ? -24.884 -50.613 -19.006 1.00 24.04 539 ALA A N 1
ATOM 4337 C CA . ALA A 1 559 ? -23.658 -51.172 -18.437 1.00 25.41 539 ALA A CA 1
ATOM 4338 C C . ALA A 1 559 ? -23.677 -52.701 -18.380 1.00 24.18 539 ALA A C 1
ATOM 4339 O O . ALA A 1 559 ? -22.624 -53.331 -18.501 1.00 22.74 539 ALA A O 1
ATOM 4341 N N . SER A 1 560 ? -24.874 -53.291 -18.228 1.00 25.04 540 SER A N 1
ATOM 4342 C CA . SER A 1 560 ? -25.047 -54.732 -18.069 1.00 24.90 540 SER A CA 1
ATOM 4343 C C . SER A 1 560 ? -26.524 -55.106 -18.201 1.00 28.14 540 SER A C 1
ATOM 4344 O O . SER A 1 560 ? -27.380 -54.406 -17.656 1.00 27.85 540 SER A O 1
ATOM 4347 N N . ASP A 1 561 ? -26.798 -56.254 -18.847 1.00 24.69 541 ASP A N 1
ATOM 4348 C CA . ASP A 1 561 ? -28.118 -56.871 -18.814 1.00 27.56 541 ASP A CA 1
ATOM 4349 C C . ASP A 1 561 ? -28.469 -57.347 -17.404 1.00 26.21 541 ASP A C 1
ATOM 4350 O O . ASP A 1 561 ? -29.634 -57.607 -17.110 1.00 24.76 541 ASP A O 1
ATOM 4355 N N . ASN A 1 562 ? -27.461 -57.504 -16.540 1.00 25.95 542 ASN A N 1
ATOM 4356 C CA . ASN A 1 562 ? -27.731 -57.893 -15.162 1.00 24.51 542 ASN A CA 1
ATOM 4357 C C . ASN A 1 562 ? -28.272 -56.687 -14.393 1.00 25.22 542 ASN A C 1
ATOM 4358 O O . ASN A 1 562 ? -27.537 -55.742 -14.142 1.00 25.68 542 ASN A O 1
ATOM 4363 N N . THR A 1 563 ? -29.549 -56.719 -13.988 1.00 24.08 543 THR A N 1
ATOM 4364 C CA . THR A 1 563 ? -30.126 -55.576 -13.289 1.00 22.74 543 THR A CA 1
ATOM 4365 C C . THR A 1 563 ? -30.320 -55.878 -11.803 1.00 23.02 543 THR A C 1
ATOM 4366 O O . THR A 1 563 ? -31.008 -55.140 -11.092 1.00 22.38 543 THR A O 1
ATOM 4370 N N . ASP A 1 564 ? -29.722 -56.982 -11.335 1.00 22.46 544 ASP A N 1
ATOM 4371 C CA . ASP A 1 564 ? -29.786 -57.309 -9.922 1.00 23.38 544 ASP A CA 1
ATOM 4372 C C . ASP A 1 564 ? -29.014 -56.264 -9.124 1.00 22.60 544 ASP A C 1
ATOM 4373 O O . ASP A 1 564 ? -27.883 -55.960 -9.490 1.00 22.99 544 ASP A O 1
ATOM 4378 N N . ALA A 1 565 ? -29.605 -55.754 -8.022 1.00 21.92 545 ALA A N 1
ATOM 4379 C CA . ALA A 1 565 ? -28.971 -54.700 -7.234 1.00 23.45 545 ALA A CA 1
ATOM 4380 C C . ALA A 1 565 ? -27.618 -55.159 -6.683 1.00 23.31 545 ALA A C 1
ATOM 4381 O O . ALA A 1 565 ? -26.667 -54.372 -6.661 1.00 24.17 545 ALA A O 1
ATOM 4383 N N . ILE A 1 566 ? -27.546 -56.425 -6.246 1.00 20.81 546 ILE A N 1
ATOM 4384 C CA . ILE A 1 566 ? -26.342 -56.934 -5.615 1.00 23.32 546 ILE A CA 1
ATOM 4385 C C . ILE A 1 566 ? -25.315 -57.320 -6.679 1.00 23.05 546 ILE A C 1
ATOM 4386 O O . ILE A 1 566 ? -24.131 -56.969 -6.547 1.00 23.47 546 ILE A O 1
ATOM 4391 N N . ALA A 1 567 ? -25.756 -58.046 -7.713 1.00 19.71 547 ALA A N 1
ATOM 4392 C CA . ALA A 1 567 ? -24.787 -58.373 -8.765 1.00 23.67 547 ALA A CA 1
ATOM 4393 C C . ALA A 1 567 ? -24.269 -57.115 -9.481 1.00 22.99 547 ALA A C 1
ATOM 4394 O O . ALA A 1 567 ? -23.186 -57.135 -10.084 1.00 24.84 547 ALA A O 1
ATOM 4396 N N . ARG A 1 568 ? -25.037 -56.013 -9.421 1.00 23.15 548 ARG A N 1
ATOM 4397 C CA . ARG A 1 568 ? -24.628 -54.754 -10.045 1.00 22.68 548 ARG A CA 1
ATOM 4398 C C . ARG A 1 568 ? -23.439 -54.115 -9.307 1.00 23.67 548 ARG A C 1
ATOM 4399 O O . ARG A 1 568 ? -22.749 -53.262 -9.882 1.00 26.60 548 ARG A O 1
ATOM 4407 N N . LEU A 1 569 ? -23.188 -54.516 -8.046 1.00 23.12 549 LEU A N 1
ATOM 4408 C CA . LEU A 1 569 ? -22.138 -53.857 -7.270 1.00 23.22 549 LEU A CA 1
ATOM 4409 C C . LEU A 1 569 ? -20.761 -53.965 -7.927 1.00 24.07 549 LEU A C 1
ATOM 4410 O O . LEU A 1 569 ? -20.130 -52.927 -8.150 1.00 25.16 549 LEU A O 1
ATOM 4415 N N . PRO A 1 570 ? -20.202 -55.174 -8.195 1.00 23.54 550 PRO A N 1
ATOM 4416 C CA . PRO A 1 570 ? -18.911 -55.262 -8.880 1.00 23.56 550 PRO A CA 1
ATOM 4417 C C . PRO A 1 570 ? -18.919 -54.699 -10.300 1.00 24.70 550 PRO A C 1
ATOM 4418 O O . PRO A 1 570 ? -17.884 -54.204 -10.761 1.00 24.59 550 PRO A O 1
ATOM 4422 N N . ILE A 1 571 ? -20.087 -54.766 -10.968 1.00 21.46 551 ILE A N 1
ATOM 4423 C CA . ILE A 1 571 ? -20.253 -54.284 -12.341 1.00 21.37 551 ILE A CA 1
ATOM 4424 C C . ILE A 1 571 ? -20.083 -52.768 -12.406 1.00 21.73 551 ILE A C 1
ATOM 4425 O O . ILE A 1 571 ? -19.414 -52.248 -13.308 1.00 23.47 551 ILE A O 1
ATOM 4430 N N . GLN A 1 572 ? -20.705 -52.068 -11.459 1.00 21.14 552 GLN A N 1
ATOM 4431 C CA . GLN A 1 572 ? -20.643 -50.613 -11.395 1.00 22.87 552 GLN A CA 1
ATOM 4432 C C . GLN A 1 572 ? -19.238 -50.150 -10.977 1.00 23.37 552 GLN A C 1
ATOM 4433 O O . GLN A 1 572 ? -18.693 -49.180 -11.519 1.00 24.43 552 GLN A O 1
ATOM 4439 N N . TYR A 1 573 ? -18.649 -50.871 -10.019 1.00 24.53 553 TYR A N 1
ATOM 4440 C CA . TYR A 1 573 ? -17.274 -50.667 -9.591 1.00 22.98 553 TYR A CA 1
ATOM 4441 C C . TYR A 1 573 ? -16.358 -50.607 -10.823 1.00 24.36 553 TYR A C 1
ATOM 4442 O O . TYR A 1 573 ? -15.606 -49.646 -11.019 1.00 24.04 553 TYR A O 1
ATOM 4451 N N . GLY A 1 574 ? -16.442 -51.627 -11.683 1.00 22.68 554 GLY A N 1
ATOM 4452 C CA . GLY A 1 574 ? -15.604 -51.688 -12.874 1.00 23.93 554 GLY A CA 1
ATOM 4453 C C . GLY A 1 574 ? -16.037 -50.734 -13.995 1.00 21.77 554 GLY A C 1
ATOM 4454 O O . GLY A 1 574 ? -15.191 -50.147 -14.674 1.00 20.36 554 GLY A O 1
ATOM 4455 N N . SER A 1 575 ? -17.353 -50.534 -14.142 1.00 20.55 555 SER A N 1
ATOM 4456 C CA . SER A 1 575 ? -17.899 -49.790 -15.260 1.00 22.09 555 SER A CA 1
ATOM 4457 C C . SER A 1 575 ? -17.597 -48.302 -15.100 1.00 23.11 555 SER A C 1
ATOM 4458 O O . SER A 1 575 ? -17.579 -47.571 -16.083 1.00 22.06 555 SER A O 1
ATOM 4461 N N . SER A 1 576 ? -17.363 -47.865 -13.859 1.00 22.32 556 SER A N 1
ATOM 4462 C CA . SER A 1 576 ? -17.068 -46.466 -13.587 1.00 23.19 556 SER A CA 1
ATOM 4463 C C . SER A 1 576 ? -15.611 -46.296 -13.167 1.00 23.76 556 SER A C 1
ATOM 4464 O O . SER A 1 576 ? -15.245 -45.218 -12.723 1.00 25.20 556 SER A O 1
ATOM 4467 N N . TYR A 1 577 ? -14.794 -47.348 -13.325 1.00 24.56 557 TYR A N 1
ATOM 4468 C CA . TYR A 1 577 ? -13.419 -47.324 -12.844 1.00 25.10 557 TYR A CA 1
ATOM 4469 C C . TYR A 1 577 ? -12.616 -46.290 -13.630 1.00 25.02 557 TYR A C 1
ATOM 4470 O O . TYR A 1 577 ? -11.835 -45.539 -13.052 1.00 25.68 557 TYR A O 1
ATOM 4479 N N . LEU A 1 578 ? -12.805 -46.277 -14.957 1.00 24.36 558 LEU A N 1
ATOM 4480 C CA . LEU A 1 578 ? -12.067 -45.370 -15.821 1.00 23.50 558 LEU A CA 1
ATOM 4481 C C . LEU A 1 578 ? -13.035 -44.459 -16.580 1.00 25.75 558 LEU A C 1
ATOM 4482 O O . LEU A 1 578 ? -12.609 -43.463 -17.173 1.00 23.42 558 LEU A O 1
ATOM 4487 N N . TYR A 1 579 ? -14.333 -44.799 -16.556 1.00 23.29 559 TYR A N 1
ATOM 4488 C CA . TYR A 1 579 ? -15.345 -44.042 -17.280 1.00 24.35 559 TYR A CA 1
ATOM 4489 C C . TYR A 1 579 ? -16.209 -43.269 -16.287 1.00 24.95 559 TYR A C 1
ATOM 4490 O O . TYR A 1 579 ? -16.480 -43.754 -15.196 1.00 25.81 559 TYR A O 1
ATOM 4499 N N . PRO A 1 580 ? -16.691 -42.048 -16.617 1.00 25.86 560 PRO A N 1
ATOM 4500 C CA . PRO A 1 580 ? -17.457 -41.252 -15.648 1.00 22.44 560 PRO A CA 1
ATOM 4501 C C . PRO A 1 580 ? -18.822 -41.902 -15.391 1.00 24.20 560 PRO A C 1
ATOM 4502 O O . PRO A 1 580 ? -19.356 -42.615 -16.258 1.00 24.09 560 PRO A O 1
ATOM 4506 N N . THR A 1 581 ? -19.351 -41.673 -14.177 1.00 23.04 561 THR A N 1
ATOM 4507 C CA . THR A 1 581 ? -20.600 -42.248 -13.705 1.00 23.34 561 THR A CA 1
ATOM 4508 C C . THR A 1 581 ? -21.742 -41.878 -14.654 1.00 24.77 561 THR A C 1
ATOM 4509 O O . THR A 1 581 ? -22.660 -42.674 -14.880 1.00 25.10 561 THR A O 1
ATOM 4513 N N . ILE A 1 582 ? -21.679 -40.667 -15.218 1.00 25.10 562 ILE A N 1
ATOM 4514 C CA . ILE A 1 582 ? -22.751 -40.189 -16.087 1.00 24.65 562 ILE A CA 1
ATOM 4515 C C . ILE A 1 582 ? -23.010 -41.151 -17.258 1.00 24.55 562 ILE A C 1
ATOM 4516 O O . ILE A 1 582 ? -24.128 -41.220 -17.781 1.00 24.46 562 ILE A O 1
ATOM 4521 N N . SER A 1 583 ? -21.994 -41.935 -17.636 1.00 23.73 563 SER A N 1
ATOM 4522 C CA . SER A 1 583 ? -22.117 -42.828 -18.786 1.00 24.15 563 SER A CA 1
ATOM 4523 C C . SER A 1 583 ? -22.918 -44.085 -18.451 1.00 23.68 563 SER A C 1
ATOM 4524 O O . SER A 1 583 ? -23.333 -44.818 -19.354 1.00 22.17 563 SER A O 1
ATOM 4527 N N . MET A 1 584 ? -23.112 -44.344 -17.154 1.00 23.86 564 MET A N 1
ATOM 4528 C CA . MET A 1 584 ? -23.303 -45.717 -16.699 1.00 23.62 564 MET A CA 1
ATOM 4529 C C . MET A 1 584 ? -24.774 -46.034 -16.419 1.00 22.09 564 MET A C 1
ATOM 4530 O O . MET A 1 584 ? -25.223 -45.933 -15.271 1.00 24.06 564 MET A O 1
ATOM 4535 N N . GLY A 1 585 ? -25.496 -46.471 -17.460 1.00 21.38 565 GLY A N 1
ATOM 4536 C CA . GLY A 1 585 ? -26.900 -46.832 -17.354 1.00 22.84 565 GLY A CA 1
ATOM 4537 C C . GLY A 1 585 ? -27.142 -47.838 -16.230 1.00 24.91 565 GLY A C 1
ATOM 4538 O O . GLY A 1 585 ? -26.413 -48.833 -16.106 1.00 25.15 565 GLY A O 1
ATOM 4539 N N . ALA A 1 586 ? -28.167 -47.562 -15.412 1.00 24.74 566 ALA A N 1
ATOM 4540 C CA . ALA A 1 586 ? -28.522 -48.431 -14.298 1.00 24.56 566 ALA A CA 1
ATOM 4541 C C . ALA A 1 586 ? -30.028 -48.345 -14.053 1.00 25.61 566 ALA A C 1
ATOM 4542 O O . ALA A 1 586 ? -30.545 -47.247 -13.862 1.00 26.12 566 ALA A O 1
ATOM 4544 N N . HIS A 1 587 ? -30.715 -49.502 -14.070 1.00 24.26 567 HIS A N 1
ATOM 4545 C CA . HIS A 1 587 ? -32.171 -49.507 -13.954 1.00 25.73 567 HIS A CA 1
ATOM 4546 C C . HIS A 1 587 ? -32.629 -50.336 -12.758 1.00 26.43 567 HIS A C 1
ATOM 4547 O O . HIS A 1 587 ? -32.138 -51.437 -12.510 1.00 27.66 567 HIS A O 1
ATOM 4554 N N . VAL A 1 588 ? -33.595 -49.776 -12.033 1.00 25.61 568 VAL A N 1
ATOM 4555 C CA . VAL A 1 588 ? -34.362 -50.484 -11.031 1.00 25.01 568 VAL A CA 1
ATOM 4556 C C . VAL A 1 588 ? -35.274 -51.451 -11.779 1.00 25.01 568 VAL A C 1
ATOM 4557 O O . VAL A 1 588 ? -36.036 -51.017 -12.649 1.00 23.73 568 VAL A O 1
ATOM 4561 N N . SER A 1 589 ? -35.181 -52.746 -11.443 1.00 21.13 569 SER A N 1
ATOM 4562 C CA . SER A 1 589 ? -35.939 -53.776 -12.139 1.00 23.46 569 SER A CA 1
ATOM 4563 C C . SER A 1 589 ? -36.769 -54.610 -11.158 1.00 24.83 569 SER A C 1
ATOM 4564 O O . SER A 1 589 ? -36.664 -54.453 -9.936 1.00 24.78 569 SER A O 1
ATOM 4567 N N . ALA A 1 590 ? -37.560 -55.539 -11.709 1.00 23.94 570 ALA A N 1
ATOM 4568 C CA . ALA A 1 590 ? -38.492 -56.343 -10.919 1.00 26.81 570 ALA A CA 1
ATOM 4569 C C . ALA A 1 590 ? -37.777 -57.417 -10.084 1.00 26.19 570 ALA A C 1
ATOM 4570 O O . ALA A 1 590 ? -36.628 -57.780 -10.347 1.00 26.99 570 ALA A O 1
ATOM 4572 N N . VAL A 1 591 ? -38.496 -57.946 -9.080 1.00 26.40 571 VAL A N 1
ATOM 4573 C CA . VAL A 1 591 ? -38.041 -59.066 -8.264 1.00 26.09 571 VAL A CA 1
ATOM 4574 C C . VAL A 1 591 ? -39.084 -60.188 -8.319 1.00 27.95 571 VAL A C 1
ATOM 4575 O O . VAL A 1 591 ? -40.266 -59.900 -8.500 1.00 28.62 571 VAL A O 1
ATOM 4579 N N . PRO A 1 592 ? -38.687 -61.484 -8.202 1.00 26.96 572 PRO A N 1
ATOM 4580 C CA . PRO A 1 592 ? -37.270 -61.867 -8.163 1.00 25.92 572 PRO A CA 1
ATOM 4581 C C . PRO A 1 592 ? -36.549 -61.466 -9.452 1.00 26.87 572 PRO A C 1
ATOM 4582 O O . PRO A 1 592 ? -37.127 -61.544 -10.539 1.00 25.51 572 PRO A O 1
ATOM 4586 N N . ASN A 1 593 ? -35.283 -61.056 -9.324 1.00 22.81 573 ASN A N 1
ATOM 4587 C CA . ASN A 1 593 ? -34.514 -60.568 -10.451 1.00 24.45 573 ASN A CA 1
ATOM 4588 C C . ASN A 1 593 ? -34.404 -61.640 -11.538 1.00 26.93 573 ASN A C 1
ATOM 4589 O O . ASN A 1 593 ? -34.196 -62.818 -11.248 1.00 24.85 573 ASN A O 1
ATOM 4594 N N . HIS A 1 594 ? -34.482 -61.208 -12.802 1.00 27.43 574 HIS A N 1
ATOM 4595 C CA . HIS A 1 594 ? -34.625 -62.134 -13.920 1.00 28.33 574 HIS A CA 1
ATOM 4596 C C . HIS A 1 594 ? -33.315 -62.882 -14.178 1.00 27.12 574 HIS A C 1
ATOM 4597 O O . HIS A 1 594 ? -33.343 -63.996 -14.685 1.00 28.00 574 HIS A O 1
ATOM 4604 N N . GLN A 1 595 ? -32.168 -62.288 -13.830 1.00 24.97 575 GLN A N 1
ATOM 4605 C CA . GLN A 1 595 ? -30.897 -62.929 -14.144 1.00 24.58 575 GLN A CA 1
ATOM 4606 C C . GLN A 1 595 ? -30.434 -63.797 -12.968 1.00 25.68 575 GLN A C 1
ATOM 4607 O O . GLN A 1 595 ? -29.879 -64.873 -13.182 1.00 24.12 575 GLN A O 1
ATOM 4613 N N . MET A 1 596 ? -30.642 -63.310 -11.730 1.00 23.99 576 MET A N 1
ATOM 4614 C CA . MET A 1 596 ? -30.042 -63.914 -10.541 1.00 24.15 576 MET A CA 1
ATOM 4615 C C . MET A 1 596 ? -31.037 -64.804 -9.787 1.00 23.82 576 MET A C 1
ATOM 4616 O O . MET A 1 596 ? -30.623 -65.608 -8.952 1.00 24.12 576 MET A O 1
ATOM 4621 N N . GLY A 1 597 ? -32.340 -64.640 -10.055 1.00 23.65 577 GLY A N 1
ATOM 4622 C CA . GLY A 1 597 ? -33.407 -65.324 -9.324 1.00 24.20 577 GLY A CA 1
ATOM 4623 C C . GLY A 1 597 ? -33.459 -64.936 -7.844 1.00 26.51 577 GLY A C 1
ATOM 4624 O O . GLY A 1 597 ? -33.748 -65.789 -7.011 1.00 28.77 577 GLY A O 1
ATOM 4625 N N . ARG A 1 598 ? -33.231 -63.645 -7.535 1.00 25.01 578 ARG A N 1
ATOM 4626 C CA . ARG A 1 598 ? -32.990 -63.125 -6.193 1.00 23.54 578 ARG A CA 1
ATOM 4627 C C . ARG A 1 598 ? -34.031 -62.060 -5.824 1.00 24.30 578 ARG A C 1
ATOM 4628 O O . ARG A 1 598 ? -34.322 -61.177 -6.637 1.00 24.93 578 ARG A O 1
ATOM 4636 N N . MET A 1 599 ? -34.559 -62.104 -4.581 1.00 24.95 579 MET A N 1
ATOM 4637 C CA . MET A 1 599 ? -35.290 -60.986 -3.984 1.00 23.71 579 MET A CA 1
ATOM 4638 C C . MET A 1 599 ? -34.306 -59.980 -3.372 1.00 25.35 579 MET A C 1
ATOM 4639 O O . MET A 1 599 ? -33.463 -60.350 -2.558 1.00 27.22 579 MET A O 1
ATOM 4644 N N . THR A 1 600 ? -34.454 -58.689 -3.713 1.00 25.91 580 THR A N 1
ATOM 4645 C CA . THR A 1 600 ? -33.724 -57.601 -3.065 1.00 24.70 580 THR A CA 1
ATOM 4646 C C . THR A 1 600 ? -34.720 -56.510 -2.672 1.00 25.99 580 THR A C 1
ATOM 4647 O O . THR A 1 600 ? -35.753 -56.359 -3.318 1.00 25.63 580 THR A O 1
ATOM 4651 N N . PRO A 1 601 ? -34.467 -55.723 -1.600 1.00 26.46 581 PRO A N 1
ATOM 4652 C CA . PRO A 1 601 ? -35.371 -54.629 -1.242 1.00 26.53 581 PRO A CA 1
ATOM 4653 C C . PRO A 1 601 ? -35.425 -53.598 -2.365 1.00 26.62 581 PRO A C 1
ATOM 4654 O O . PRO A 1 601 ? -34.408 -53.310 -2.998 1.00 25.43 581 PRO A O 1
ATOM 4658 N N . LEU A 1 602 ? -36.618 -53.028 -2.569 1.00 24.86 582 LEU A N 1
ATOM 4659 C CA . LEU A 1 602 ? -36.792 -51.983 -3.567 1.00 25.41 582 LEU A CA 1
ATOM 4660 C C . LEU A 1 602 ? -35.912 -50.788 -3.211 1.00 26.25 582 LEU A C 1
ATOM 4661 O O . LEU A 1 602 ? -35.396 -50.107 -4.095 1.00 23.61 582 LEU A O 1
ATOM 4666 N N . GLU A 1 603 ? -35.695 -50.584 -1.905 1.00 27.15 583 GLU A N 1
ATOM 4667 C CA . GLU A 1 603 ? -34.852 -49.486 -1.454 1.00 27.27 583 GLU A CA 1
ATOM 4668 C C . GLU A 1 603 ? -33.425 -49.682 -1.974 1.00 25.83 583 GLU A C 1
ATOM 4669 O O . GLU A 1 603 ? -32.776 -48.716 -2.365 1.00 23.43 583 GLU A O 1
ATOM 4675 N N . THR A 1 604 ? -32.940 -50.932 -1.936 1.00 24.38 584 THR A N 1
ATOM 4676 C CA . THR A 1 604 ? -31.581 -51.245 -2.339 1.00 23.12 584 THR A CA 1
ATOM 4677 C C . THR A 1 604 ? -31.437 -51.167 -3.854 1.00 22.89 584 THR A C 1
ATOM 4678 O O . THR A 1 604 ? -30.450 -50.626 -4.347 1.00 21.22 584 THR A O 1
ATOM 4682 N N . ARG A 1 605 ? -32.386 -51.772 -4.585 1.00 22.41 585 ARG A N 1
ATOM 4683 C CA . ARG A 1 605 ? -32.406 -51.593 -6.026 1.00 23.06 585 ARG A CA 1
ATOM 4684 C C . ARG A 1 605 ? -32.310 -50.103 -6.381 1.00 24.60 585 ARG A C 1
ATOM 4685 O O . ARG A 1 605 ? -31.543 -49.733 -7.273 1.00 24.81 585 ARG A O 1
ATOM 4693 N N . GLY A 1 606 ? -33.054 -49.260 -5.654 1.00 24.79 586 GLY A N 1
ATOM 4694 C CA . GLY A 1 606 ? -33.045 -47.821 -5.890 1.00 24.25 586 GLY A CA 1
ATOM 4695 C C . GLY A 1 606 ? -31.677 -47.203 -5.613 1.00 25.20 586 GLY A C 1
ATOM 4696 O O . GLY A 1 606 ? -31.118 -46.505 -6.461 1.00 25.79 586 GLY A O 1
ATOM 4697 N N . LEU A 1 607 ? -31.120 -47.487 -4.429 1.00 23.89 587 LEU A N 1
ATOM 4698 C CA . LEU A 1 607 ? -29.860 -46.855 -4.049 1.00 24.60 587 LEU A CA 1
ATOM 4699 C C . LEU A 1 607 ? -28.713 -47.331 -4.943 1.00 25.34 587 LEU A C 1
ATOM 4700 O O . LEU A 1 607 ? -27.801 -46.555 -5.243 1.00 26.05 587 LEU A O 1
ATOM 4705 N N . VAL A 1 608 ? -28.756 -48.594 -5.384 1.00 25.18 588 VAL A N 1
ATOM 4706 C CA . VAL A 1 608 ? -27.692 -49.086 -6.248 1.00 24.38 588 VAL A CA 1
ATOM 4707 C C . VAL A 1 608 ? -27.766 -48.412 -7.621 1.00 24.72 588 VAL A C 1
ATOM 4708 O O . VAL A 1 608 ? -26.739 -47.978 -8.138 1.00 22.58 588 VAL A O 1
ATOM 4712 N N . ALA A 1 609 ? -28.973 -48.346 -8.214 1.00 22.30 589 ALA A N 1
ATOM 4713 C CA . ALA A 1 609 ? -29.137 -47.710 -9.517 1.00 24.97 589 ALA A CA 1
ATOM 4714 C C . ALA A 1 609 ? -28.778 -46.218 -9.432 1.00 24.32 589 ALA A C 1
ATOM 4715 O O . ALA A 1 609 ? -28.301 -45.624 -10.402 1.00 24.86 589 ALA A O 1
ATOM 4717 N N . MET A 1 610 ? -28.985 -45.610 -8.257 1.00 24.83 590 MET A N 1
ATOM 4718 C CA . MET A 1 610 ? -28.732 -44.182 -8.115 1.00 25.99 590 MET A CA 1
ATOM 4719 C C . MET A 1 610 ? -27.238 -43.877 -7.981 1.00 26.13 590 MET A C 1
ATOM 4720 O O . MET A 1 610 ? -26.854 -42.703 -7.937 1.00 25.99 590 MET A O 1
ATOM 4725 N N . MET A 1 611 ? -26.394 -44.920 -7.953 1.00 23.32 591 MET A N 1
ATOM 4726 C CA . MET A 1 611 ? -24.950 -44.715 -8.034 1.00 22.52 591 MET A CA 1
ATOM 4727 C C . MET A 1 611 ? -24.526 -44.642 -9.498 1.00 24.19 591 MET A C 1
ATOM 4728 O O . MET A 1 611 ? -23.345 -44.432 -9.810 1.00 25.71 591 MET A O 1
ATOM 4733 N N . GLY A 1 612 ? -25.506 -44.858 -10.382 1.00 23.96 592 GLY A N 1
ATOM 4734 C CA . GLY A 1 612 ? -25.334 -44.736 -11.820 1.00 24.28 592 GLY A CA 1
ATOM 4735 C C . GLY A 1 612 ? -26.286 -43.698 -12.417 1.00 24.09 592 GLY A C 1
ATOM 4736 O O . GLY A 1 612 ? -26.787 -42.825 -11.721 1.00 22.24 592 GLY A O 1
ATOM 4737 N N . ASN A 1 613 ? -26.519 -43.848 -13.721 1.00 25.35 593 ASN A N 1
ATOM 4738 C CA . ASN A 1 613 ? -27.406 -43.032 -14.523 1.00 24.63 593 ASN A CA 1
ATOM 4739 C C . ASN A 1 613 ? -28.787 -43.707 -14.502 1.00 25.17 593 ASN A C 1
ATOM 4740 O O . ASN A 1 613 ? -29.015 -44.723 -15.164 1.00 24.16 593 ASN A O 1
ATOM 4745 N N . LEU A 1 614 ? -29.690 -43.154 -13.691 1.00 24.96 594 LEU A N 1
ATOM 4746 C CA . LEU A 1 614 ? -30.879 -43.857 -13.228 1.00 25.73 594 LEU A CA 1
ATOM 4747 C C . LEU A 1 614 ? -31.948 -43.984 -14.309 1.00 27.44 594 LEU A C 1
ATOM 4748 O O . LEU A 1 614 ? -32.307 -43.013 -14.994 1.00 26.66 594 LEU A O 1
ATOM 4753 N N . GLY A 1 615 ? -32.477 -45.204 -14.403 1.00 25.38 595 GLY A N 1
ATOM 4754 C CA . GLY A 1 615 ? -33.758 -45.434 -15.046 1.00 24.75 595 GLY A CA 1
ATOM 4755 C C . GLY A 1 615 ? -34.517 -46.582 -14.386 1.00 26.30 595 GLY A C 1
ATOM 4756 O O . GLY A 1 615 ? -34.100 -47.094 -13.346 1.00 26.82 595 GLY A O 1
ATOM 4757 N N . TYR A 1 616 ? -35.611 -47.005 -15.042 1.00 26.04 596 TYR A N 1
ATOM 4758 C CA . TYR A 1 616 ? -36.527 -48.004 -14.512 1.00 25.94 596 TYR A CA 1
ATOM 4759 C C . TYR A 1 616 ? -36.851 -48.987 -15.629 1.00 25.75 596 TYR A C 1
ATOM 4760 O O . TYR A 1 616 ? -36.986 -48.587 -16.789 1.00 27.42 596 TYR A O 1
ATOM 4769 N N . GLU A 1 617 ? -36.969 -50.269 -15.264 1.00 24.80 597 GLU A N 1
ATOM 4770 C CA . GLU A 1 617 ? -37.226 -51.319 -16.238 1.00 23.82 597 GLU A CA 1
ATOM 4771 C C . GLU A 1 617 ? -38.012 -52.442 -15.572 1.00 26.20 597 GLU A C 1
ATOM 4772 O O . GLU A 1 617 ? -37.460 -53.496 -15.226 1.00 26.44 597 GLU A O 1
ATOM 4778 N N . LEU A 1 618 ? -39.320 -52.193 -15.415 1.00 25.85 598 LEU A N 1
ATOM 4779 C CA . LEU A 1 618 ? -40.245 -53.149 -14.837 1.00 26.17 598 LEU A CA 1
ATOM 4780 C C . LEU A 1 618 ? -41.657 -52.672 -15.160 1.00 27.18 598 LEU A C 1
ATOM 4781 O O . LEU A 1 618 ? -41.844 -51.522 -15.560 1.00 26.48 598 LEU A O 1
ATOM 4786 N N . ASP A 1 619 ? -42.631 -53.572 -15.005 1.00 27.64 599 ASP A N 1
ATOM 4787 C CA . ASP A 1 619 ? -44.003 -53.262 -15.377 1.00 31.17 599 ASP A CA 1
ATOM 4788 C C . ASP A 1 619 ? -44.685 -52.452 -14.280 1.00 29.52 599 ASP A C 1
ATOM 4789 O O . ASP A 1 619 ? -45.309 -53.026 -13.394 1.00 30.79 599 ASP A O 1
ATOM 4794 N N . LEU A 1 620 ? -44.609 -51.121 -14.409 1.00 28.49 600 LEU A N 1
ATOM 4795 C CA . LEU A 1 620 ? -45.194 -50.192 -13.458 1.00 29.84 600 LEU A CA 1
ATOM 4796 C C . LEU A 1 620 ? -46.700 -50.411 -13.328 1.00 33.12 600 LEU A C 1
ATOM 4797 O O . LEU A 1 620 ? -47.269 -50.096 -12.286 1.00 32.94 600 LEU A O 1
ATOM 4802 N N . THR A 1 621 ? -47.360 -50.907 -14.389 1.00 33.46 601 THR A N 1
ATOM 4803 C CA . THR A 1 621 ? -48.797 -51.150 -14.303 1.00 33.22 601 THR A CA 1
ATOM 4804 C C . THR A 1 621 ? -49.119 -52.303 -13.347 1.00 33.36 601 THR A C 1
ATOM 4805 O O . THR A 1 621 ? -50.245 -52.387 -12.870 1.00 32.80 601 THR A O 1
ATOM 4809 N N . ASN A 1 622 ? -48.154 -53.181 -13.044 1.00 30.65 602 ASN A N 1
ATOM 4810 C CA . ASN A 1 622 ? -48.447 -54.324 -12.190 1.00 32.41 602 ASN A CA 1
ATOM 4811 C C . ASN A 1 622 ? -47.997 -54.114 -10.749 1.00 33.59 602 ASN A C 1
ATOM 4812 O O . ASN A 1 622 ? -47.996 -55.072 -9.994 1.00 32.91 602 ASN A O 1
ATOM 4817 N N . LEU A 1 623 ? -47.582 -52.902 -10.374 1.00 30.98 603 LEU A N 1
ATOM 4818 C CA . LEU A 1 623 ? -47.094 -52.685 -9.018 1.00 34.15 603 LEU A CA 1
ATOM 4819 C C . LEU A 1 623 ? -48.252 -52.327 -8.090 1.00 34.50 603 LEU A C 1
ATOM 4820 O O . LEU A 1 623 ? -49.272 -51.829 -8.551 1.00 36.76 603 LEU A O 1
ATOM 4825 N N . SER A 1 624 ? -48.077 -52.574 -6.785 1.00 34.52 604 SER A N 1
ATOM 4826 C CA . SER A 1 624 ? -49.013 -52.087 -5.778 1.00 35.27 604 SER A CA 1
ATOM 4827 C C . SER A 1 624 ? -48.992 -50.558 -5.737 1.00 38.19 604 SER A C 1
ATOM 4828 O O . SER A 1 624 ? -48.070 -49.928 -6.261 1.00 36.18 604 SER A O 1
ATOM 4831 N N . ASP A 1 625 ? -49.994 -49.967 -5.073 1.00 37.49 605 ASP A N 1
ATOM 4832 C CA . ASP A 1 625 ? -50.015 -48.531 -4.828 1.00 37.66 605 ASP A CA 1
ATOM 4833 C C . ASP A 1 625 ? -48.766 -48.101 -4.069 1.00 35.45 605 ASP A C 1
ATOM 4834 O O . ASP A 1 625 ? -48.221 -47.037 -4.355 1.00 35.57 605 ASP A O 1
ATOM 4839 N N . GLU A 1 626 ? -48.344 -48.925 -3.098 1.00 31.80 606 GLU A N 1
ATOM 4840 C CA . GLU A 1 626 ? -47.197 -48.635 -2.250 1.00 35.68 606 GLU A CA 1
ATOM 4841 C C . GLU A 1 626 ? -45.901 -48.617 -3.053 1.00 32.60 606 GLU A C 1
ATOM 4842 O O . GLU A 1 626 ? -45.044 -47.772 -2.815 1.00 34.60 606 GLU A O 1
ATOM 4848 N N . GLU A 1 627 ? -45.745 -49.597 -3.949 1.00 30.43 607 GLU A N 1
ATOM 4849 C CA . GLU A 1 627 ? -44.526 -49.713 -4.735 1.00 32.09 607 GLU A CA 1
ATOM 4850 C C . GLU A 1 627 ? -44.430 -48.523 -5.685 1.00 32.89 607 GLU A C 1
ATOM 4851 O O . GLU A 1 627 ? -43.331 -48.040 -5.952 1.00 32.83 607 GLU A O 1
ATOM 4857 N N . LYS A 1 628 ? -45.586 -48.073 -6.202 1.00 29.39 608 LYS A N 1
ATOM 4858 C CA . LYS A 1 628 ? -45.647 -46.891 -7.047 1.00 29.76 608 LYS A CA 1
ATOM 4859 C C . LYS A 1 628 ? -45.195 -45.661 -6.258 1.00 30.22 608 LYS A C 1
ATOM 4860 O O . LYS A 1 628 ? -44.400 -44.860 -6.770 1.00 32.02 608 LYS A O 1
ATOM 4866 N N . ALA A 1 629 ? -45.698 -45.521 -5.021 1.00 28.33 609 ALA A N 1
ATOM 4867 C CA . ALA A 1 629 ? -45.314 -44.407 -4.159 1.00 30.94 609 ALA A CA 1
ATOM 4868 C C . ALA A 1 629 ? -43.808 -44.423 -3.869 1.00 31.15 609 ALA A C 1
ATOM 4869 O O . ALA A 1 629 ? -43.166 -43.376 -3.932 1.00 29.10 609 ALA A O 1
ATOM 4871 N N . THR A 1 630 ? -43.247 -45.605 -3.559 1.00 29.81 610 THR A N 1
ATOM 4872 C CA . THR A 1 630 ? -41.807 -45.720 -3.329 1.00 30.02 610 THR A CA 1
ATOM 4873 C C . THR A 1 630 ? -41.034 -45.212 -4.546 1.00 30.07 610 THR A C 1
ATOM 4874 O O . THR A 1 630 ? -40.075 -44.444 -4.413 1.00 29.45 610 THR A O 1
ATOM 4878 N N . ILE A 1 631 ? -41.467 -45.642 -5.735 1.00 28.28 611 ILE A N 1
ATOM 4879 C CA . ILE A 1 631 ? -40.762 -45.272 -6.948 1.00 31.41 611 ILE A CA 1
ATOM 4880 C C . ILE A 1 631 ? -40.816 -43.757 -7.147 1.00 31.22 611 ILE A C 1
ATOM 4881 O O . ILE A 1 631 ? -39.780 -43.169 -7.473 1.00 28.90 611 ILE A O 1
ATOM 4886 N N . ALA A 1 632 ? -41.990 -43.144 -6.868 1.00 28.33 612 ALA A N 1
ATOM 4887 C CA . ALA A 1 632 ? -42.164 -41.698 -7.009 1.00 28.23 612 ALA A CA 1
ATOM 4888 C C . ALA A 1 632 ? -41.229 -40.961 -6.053 1.00 30.27 612 ALA A C 1
ATOM 4889 O O . ALA A 1 632 ? -40.692 -39.912 -6.415 1.00 28.96 612 ALA A O 1
ATOM 4891 N N . ASN A 1 633 ? -41.026 -41.527 -4.850 1.00 29.95 613 ASN A N 1
ATOM 4892 C CA . ASN A 1 633 ? -40.077 -40.964 -3.898 1.00 29.92 613 ASN A CA 1
ATOM 4893 C C . ASN A 1 633 ? -38.634 -41.127 -4.385 1.00 28.57 613 ASN A C 1
ATOM 4894 O O . ASN A 1 633 ? -37.804 -40.251 -4.158 1.00 29.83 613 ASN A O 1
ATOM 4899 N N . GLN A 1 634 ? -38.329 -42.257 -5.028 1.00 27.37 614 GLN A N 1
ATOM 4900 C CA . GLN A 1 634 ? -36.990 -42.494 -5.547 1.00 26.97 614 GLN A CA 1
ATOM 4901 C C . GLN A 1 634 ? -36.684 -41.475 -6.644 1.00 25.69 614 GLN A C 1
ATOM 4902 O O . GLN A 1 634 ? -35.598 -40.908 -6.692 1.00 27.02 614 GLN A O 1
ATOM 4908 N N . VAL A 1 635 ? -37.664 -41.250 -7.527 1.00 27.32 615 VAL A N 1
ATOM 4909 C CA . VAL A 1 635 ? -37.524 -40.308 -8.627 1.00 27.40 615 VAL A CA 1
ATOM 4910 C C . VAL A 1 635 ? -37.305 -38.909 -8.059 1.00 28.02 615 VAL A C 1
ATOM 4911 O O . VAL A 1 635 ? -36.412 -38.195 -8.512 1.00 29.41 615 VAL A O 1
ATOM 4915 N N . ASN A 1 636 ? -38.125 -38.518 -7.073 1.00 28.98 616 ASN A N 1
ATOM 4916 C CA . ASN A 1 636 ? -37.951 -37.212 -6.447 1.00 30.70 616 ASN A CA 1
ATOM 4917 C C . ASN A 1 636 ? -36.551 -37.101 -5.849 1.00 31.02 616 ASN A C 1
ATOM 4918 O O . ASN A 1 636 ? -35.896 -36.070 -5.977 1.00 33.59 616 ASN A O 1
ATOM 4923 N N . LEU A 1 637 ? -36.095 -38.166 -5.183 1.00 30.43 617 LEU A N 1
ATOM 4924 C CA . LEU A 1 637 ? -34.800 -38.096 -4.522 1.00 30.39 617 LEU A CA 1
ATOM 4925 C C . LEU A 1 637 ? -33.711 -37.903 -5.578 1.00 31.36 617 LEU A C 1
ATOM 4926 O O . LEU A 1 637 ? -32.836 -37.054 -5.419 1.00 35.97 617 LEU A O 1
ATOM 4931 N N . TYR A 1 638 ? -33.778 -38.688 -6.664 1.00 28.76 618 TYR A N 1
ATOM 4932 C CA . TYR A 1 638 ? -32.707 -38.675 -7.648 1.00 27.82 618 TYR A CA 1
ATOM 4933 C C . TYR A 1 638 ? -32.667 -37.360 -8.413 1.00 27.24 618 TYR A C 1
ATOM 4934 O O . TYR A 1 638 ? -31.580 -36.897 -8.739 1.00 27.54 618 TYR A O 1
ATOM 4943 N N . LYS A 1 639 ? -33.838 -36.749 -8.667 1.00 27.96 619 LYS A N 1
ATOM 4944 C CA . LYS A 1 639 ? -33.885 -35.411 -9.249 1.00 29.14 619 LYS A CA 1
ATOM 4945 C C . LYS A 1 639 ? -32.994 -34.452 -8.452 1.00 31.65 619 LYS A C 1
ATOM 4946 O O . LYS A 1 639 ? -32.346 -33.581 -9.037 1.00 33.82 619 LYS A O 1
ATOM 4952 N N . GLU A 1 640 ? -32.927 -34.647 -7.125 1.00 31.99 620 GLU A N 1
ATOM 4953 C CA . GLU A 1 640 ? -32.035 -33.881 -6.264 1.00 32.95 620 GLU A CA 1
ATOM 4954 C C . GLU A 1 640 ? -30.590 -34.376 -6.379 1.00 32.58 620 GLU A C 1
ATOM 4955 O O . GLU A 1 640 ? -29.677 -33.571 -6.430 1.00 29.90 620 GLU A O 1
ATOM 4961 N N . LEU A 1 641 ? -30.387 -35.702 -6.385 1.00 30.29 621 LEU A N 1
ATOM 4962 C CA . LEU A 1 641 ? -29.043 -36.262 -6.321 1.00 30.62 621 LEU A CA 1
ATOM 4963 C C . LEU A 1 641 ? -28.346 -36.213 -7.683 1.00 28.56 621 LEU A C 1
ATOM 4964 O O . LEU A 1 641 ? -27.123 -36.320 -7.731 1.00 28.43 621 LEU A O 1
ATOM 4969 N N . ARG A 1 642 ? -29.127 -36.088 -8.769 1.00 27.08 622 ARG A N 1
ATOM 4970 C CA . ARG A 1 642 ? -28.643 -36.302 -10.128 1.00 27.85 622 ARG A CA 1
ATOM 4971 C C . ARG A 1 642 ? -27.392 -35.474 -10.402 1.00 26.27 622 ARG A C 1
ATOM 4972 O O . ARG A 1 642 ? -26.402 -36.019 -10.882 1.00 29.01 622 ARG A O 1
ATOM 4980 N N . PRO A 1 643 ? -27.359 -34.151 -10.119 1.00 26.73 623 PRO A N 1
ATOM 4981 C CA . PRO A 1 643 ? -26.160 -33.376 -10.423 1.00 27.17 623 PRO A CA 1
ATOM 4982 C C . PRO A 1 643 ? -24.971 -33.870 -9.601 1.00 26.88 623 PRO A C 1
ATOM 4983 O O . PRO A 1 643 ? -23.832 -33.841 -10.073 1.00 27.04 623 PRO A O 1
ATOM 4987 N N . VAL A 1 644 ? -25.234 -34.300 -8.364 1.00 25.71 624 VAL A N 1
ATOM 4988 C CA . VAL A 1 644 ? -24.151 -34.725 -7.488 1.00 26.22 624 VAL A CA 1
ATOM 4989 C C . VAL A 1 644 ? -23.547 -35.996 -8.074 1.00 26.74 624 VAL A C 1
ATOM 4990 O O . VAL A 1 644 ? -22.326 -36.104 -8.190 1.00 27.06 624 VAL A O 1
ATOM 4994 N N . VAL A 1 645 ? -24.426 -36.922 -8.483 1.00 25.39 625 VAL A N 1
ATOM 4995 C CA . VAL A 1 645 ? -23.980 -38.198 -9.025 1.00 25.34 625 VAL A CA 1
ATOM 4996 C C . VAL A 1 645 ? -23.366 -38.010 -10.413 1.00 25.71 625 VAL A C 1
ATOM 4997 O O . VAL A 1 645 ? -22.297 -38.539 -10.694 1.00 24.68 625 VAL A O 1
ATOM 5001 N N . GLN A 1 646 ? -24.056 -37.272 -11.293 1.00 25.19 626 GLN A N 1
ATOM 5002 C CA . GLN A 1 646 ? -23.648 -37.227 -12.690 1.00 24.69 626 GLN A CA 1
ATOM 5003 C C . GLN A 1 646 ? -22.539 -36.201 -12.918 1.00 26.03 626 GLN A C 1
ATOM 5004 O O . GLN A 1 646 ? -21.718 -36.374 -13.824 1.00 25.95 626 GLN A O 1
ATOM 5010 N N . LEU A 1 647 ? -22.508 -35.140 -12.104 1.00 27.83 627 LEU A N 1
ATOM 5011 C CA . LEU A 1 647 ? -21.627 -34.017 -12.400 1.00 27.05 627 LEU A CA 1
ATOM 5012 C C . LEU A 1 647 ? -20.536 -33.917 -11.344 1.00 28.48 627 LEU A C 1
ATOM 5013 O O . LEU A 1 647 ? -19.615 -33.126 -11.516 1.00 26.46 627 LEU A O 1
ATOM 5018 N N . GLY A 1 648 ? -20.663 -34.682 -10.249 1.00 27.58 628 GLY A N 1
ATOM 5019 C CA . GLY A 1 648 ? -19.742 -34.552 -9.130 1.00 27.28 628 GLY A CA 1
ATOM 5020 C C . GLY A 1 648 ? -18.518 -35.466 -9.245 1.00 29.51 628 GLY A C 1
ATOM 5021 O O . GLY A 1 648 ? -18.292 -36.088 -10.284 1.00 27.79 628 GLY A O 1
ATOM 5022 N N . GLN A 1 649 ? -17.724 -35.506 -8.169 1.00 28.46 629 GLN A N 1
ATOM 5023 C CA . GLN A 1 649 ? -16.497 -36.276 -8.077 1.00 28.96 629 GLN A CA 1
ATOM 5024 C C . GLN A 1 649 ? -16.792 -37.537 -7.264 1.00 27.02 629 GLN A C 1
ATOM 5025 O O . GLN A 1 649 ? -17.389 -37.467 -6.195 1.00 24.20 629 GLN A O 1
ATOM 5031 N N . GLN A 1 650 ? -16.370 -38.685 -7.802 1.00 25.09 630 GLN A N 1
ATOM 5032 C CA . GLN A 1 650 ? -16.669 -39.988 -7.232 1.00 23.94 630 GLN A CA 1
ATOM 5033 C C . GLN A 1 650 ? -15.501 -40.440 -6.355 1.00 24.06 630 GLN A C 1
ATOM 5034 O O . GLN A 1 650 ? -14.337 -40.364 -6.771 1.00 26.51 630 GLN A O 1
ATOM 5040 N N . TYR A 1 651 ? -15.840 -40.947 -5.169 1.00 23.13 631 TYR A N 1
ATOM 5041 C CA . TYR A 1 651 ? -14.879 -41.555 -4.259 1.00 25.29 631 TYR A CA 1
ATOM 5042 C C . TYR A 1 651 ? -15.385 -42.903 -3.761 1.00 24.92 631 TYR A C 1
ATOM 5043 O O . TYR A 1 651 ? -16.364 -42.962 -3.009 1.00 24.14 631 TYR A O 1
ATOM 5052 N N . ARG A 1 652 ? -14.651 -43.962 -4.142 1.00 24.00 632 ARG A N 1
ATOM 5053 C CA . ARG A 1 652 ? -14.873 -45.323 -3.680 1.00 21.63 632 ARG A CA 1
ATOM 5054 C C . ARG A 1 652 ? -14.396 -45.408 -2.241 1.00 23.27 632 ARG A C 1
ATOM 5055 O O . ARG A 1 652 ? -13.253 -45.021 -1.971 1.00 23.57 632 ARG A O 1
ATOM 5063 N N . LEU A 1 653 ? -15.261 -45.906 -1.342 1.00 22.35 633 LEU A N 1
ATOM 5064 C CA . LEU A 1 653 ? -14.899 -46.007 0.067 1.00 22.26 633 LEU A CA 1
ATOM 5065 C C . LEU A 1 653 ? -14.724 -47.471 0.470 1.00 22.71 633 LEU A C 1
ATOM 5066 O O . LEU A 1 653 ? -13.797 -47.797 1.203 1.00 20.71 633 LEU A O 1
ATOM 5071 N N . ILE A 1 654 ? -15.635 -48.344 0.028 1.00 22.10 634 ILE A N 1
ATOM 5072 C CA . ILE A 1 654 ? -15.424 -49.775 0.244 1.00 22.51 634 ILE A CA 1
ATOM 5073 C C . ILE A 1 654 ? -15.714 -50.435 -1.094 1.00 24.27 634 ILE A C 1
ATOM 5074 O O . ILE A 1 654 ? -16.769 -50.187 -1.675 1.00 27.01 634 ILE A O 1
ATOM 5079 N N . ASN A 1 655 ? -14.790 -51.270 -1.575 1.00 25.18 635 ASN A N 1
ATOM 5080 C CA . ASN A 1 655 ? -14.890 -51.837 -2.912 1.00 25.32 635 ASN A CA 1
ATOM 5081 C C . ASN A 1 655 ? -15.598 -53.188 -2.858 1.00 26.41 635 ASN A C 1
ATOM 5082 O O . ASN A 1 655 ? -15.256 -54.037 -2.028 1.00 26.02 635 ASN A O 1
ATOM 5087 N N . PRO A 1 656 ? -16.599 -53.432 -3.733 1.00 25.22 636 PRO A N 1
ATOM 5088 C CA . PRO A 1 656 ? -17.270 -54.731 -3.771 1.00 25.58 636 PRO A CA 1
ATOM 5089 C C . PRO A 1 656 ? -16.412 -55.689 -4.584 1.00 30.60 636 PRO A C 1
ATOM 5090 O O . PRO A 1 656 ? -16.446 -55.708 -5.808 1.00 30.92 636 PRO A O 1
ATOM 5094 N N . ASP A 1 657 ? -15.575 -56.451 -3.902 1.00 35.55 637 ASP A N 1
ATOM 5095 C CA . ASP A 1 657 ? -14.791 -57.418 -4.648 1.00 39.94 637 ASP A CA 1
ATOM 5096 C C . ASP A 1 657 ? -15.235 -58.812 -4.232 1.00 44.51 637 ASP A C 1
ATOM 5097 O O . ASP A 1 657 ? -16.269 -58.993 -3.588 1.00 51.92 637 ASP A O 1
ATOM 5102 N N . THR A 1 658 ? -14.391 -59.779 -4.576 1.00 53.95 638 THR A N 1
ATOM 5103 C CA . THR A 1 658 ? -14.708 -61.189 -4.476 1.00 52.87 638 THR A CA 1
ATOM 5104 C C . THR A 1 658 ? -14.864 -61.588 -3.006 1.00 54.92 638 THR A C 1
ATOM 5105 O O . THR A 1 658 ? -15.646 -62.485 -2.713 1.00 59.56 638 THR A O 1
ATOM 5109 N N . VAL A 1 659 ? -14.177 -60.886 -2.086 1.00 49.84 639 VAL A N 1
ATOM 5110 C CA . VAL A 1 659 ? -14.174 -61.233 -0.667 1.00 50.81 639 VAL A CA 1
ATOM 5111 C C . VAL A 1 659 ? -14.956 -60.227 0.189 1.00 48.84 639 VAL A C 1
ATOM 5112 O O . VAL A 1 659 ? -15.442 -60.569 1.264 1.00 50.39 639 VAL A O 1
ATOM 5116 N N . SER A 1 660 ? -15.058 -58.971 -0.253 1.00 44.28 640 SER A N 1
ATOM 5117 C CA . SER A 1 660 ? -15.774 -57.962 0.515 1.00 37.68 640 SER A CA 1
ATOM 5118 C C . SER A 1 660 ? -17.243 -58.364 0.693 1.00 33.63 640 SER A C 1
ATOM 5119 O O . SER A 1 660 ? -17.867 -58.927 -0.206 1.00 32.37 640 SER A O 1
ATOM 5122 N N . ASN A 1 661 ? -17.815 -58.006 1.844 1.00 27.87 641 ASN A N 1
ATOM 5123 C CA . ASN A 1 661 ? -19.239 -58.201 2.078 1.00 27.40 641 ASN A CA 1
ATOM 5124 C C . ASN A 1 661 ? -20.000 -56.876 1.945 1.00 24.38 641 ASN A C 1
ATOM 5125 O O . ASN A 1 661 ? -21.185 -56.802 2.270 1.00 24.92 641 ASN A O 1
ATOM 5130 N N . GLU A 1 662 ? -19.319 -55.842 1.436 1.00 25.09 642 GLU A N 1
ATOM 5131 C CA . GLU A 1 662 ? -19.810 -54.477 1.513 1.00 24.81 642 GLU A CA 1
ATOM 5132 C C . GLU A 1 662 ? -19.461 -53.690 0.248 1.00 26.51 642 GLU A C 1
ATOM 5133 O O . GLU A 1 662 ? -18.515 -54.022 -0.460 1.00 26.02 642 GLU A O 1
ATOM 5139 N N . ALA A 1 663 ? -20.237 -52.624 -0.008 1.00 23.92 643 ALA A N 1
ATOM 5140 C CA . ALA A 1 663 ? -19.869 -51.623 -0.994 1.00 24.30 643 ALA A CA 1
ATOM 5141 C C . ALA A 1 663 ? -20.200 -50.216 -0.485 1.00 24.31 643 ALA A C 1
ATOM 5142 O O . ALA A 1 663 ? -21.230 -50.004 0.146 1.00 24.00 643 ALA A O 1
ATOM 5144 N N . ALA A 1 664 ? -19.331 -49.236 -0.763 1.00 22.52 644 ALA A N 1
ATOM 5145 C CA . ALA A 1 664 ? -19.666 -47.870 -0.386 1.00 23.95 644 ALA A CA 1
ATOM 5146 C C . ALA A 1 664 ? -18.994 -46.896 -1.340 1.00 22.59 644 ALA A C 1
ATOM 5147 O O . ALA A 1 664 ? -17.805 -47.041 -1.628 1.00 23.52 644 ALA A O 1
ATOM 5149 N N . VAL A 1 665 ? -19.792 -45.929 -1.824 1.00 23.79 645 VAL A N 1
ATOM 5150 C CA . VAL A 1 665 ? -19.342 -44.951 -2.811 1.00 22.50 645 VAL A CA 1
ATOM 5151 C C . VAL A 1 665 ? -19.869 -43.582 -2.401 1.00 24.14 645 VAL A C 1
ATOM 5152 O O . VAL A 1 665 ? -21.066 -43.434 -2.137 1.00 24.55 645 VAL A O 1
ATOM 5156 N N . GLN A 1 666 ? -18.966 -42.593 -2.417 1.00 24.47 646 GLN A N 1
ATOM 5157 C CA . GLN A 1 666 ? -19.259 -41.216 -2.042 1.00 24.25 646 GLN A CA 1
ATOM 5158 C C . GLN A 1 666 ? -19.234 -40.330 -3.293 1.00 24.56 646 GLN A C 1
ATOM 5159 O O . GLN A 1 666 ? -18.454 -40.568 -4.217 1.00 23.27 646 GLN A O 1
ATOM 5165 N N . PHE A 1 667 ? -20.078 -39.292 -3.327 1.00 24.40 647 PHE A N 1
ATOM 5166 C CA . PHE A 1 667 ? -19.986 -38.299 -4.393 1.00 25.20 647 PHE A CA 1
ATOM 5167 C C . PHE A 1 667 ? -19.950 -36.909 -3.765 1.00 24.71 647 PHE A C 1
ATOM 5168 O O . PHE A 1 667 ? -20.803 -36.629 -2.923 1.00 23.95 647 PHE A O 1
ATOM 5176 N N . ASN A 1 668 ? -18.991 -36.066 -4.204 1.00 24.45 648 ASN A N 1
ATOM 5177 C CA . ASN A 1 668 ? -18.912 -34.663 -3.807 1.00 28.53 648 ASN A CA 1
ATOM 5178 C C . ASN A 1 668 ? -19.304 -33.753 -4.978 1.00 29.54 648 ASN A C 1
ATOM 5179 O O . ASN A 1 668 ? -18.808 -33.905 -6.102 1.00 29.26 648 ASN A O 1
ATOM 5184 N N . TYR A 1 669 ? -20.137 -32.746 -4.693 1.00 28.05 649 TYR A N 1
ATOM 5185 C CA . TYR A 1 669 ? -20.433 -31.740 -5.700 1.00 29.05 649 TYR A CA 1
ATOM 5186 C C . TYR A 1 669 ? -20.792 -30.418 -5.023 1.00 28.90 649 TYR A C 1
ATOM 5187 O O . TYR A 1 669 ? -21.908 -30.266 -4.525 1.00 27.20 649 TYR A O 1
ATOM 5196 N N . GLY A 1 670 ? -19.832 -29.484 -5.024 1.00 27.45 650 GLY A N 1
ATOM 5197 C CA . GLY A 1 670 ? -19.995 -28.225 -4.315 1.00 29.72 650 GLY A CA 1
ATOM 5198 C C . GLY A 1 670 ? -20.306 -28.474 -2.839 1.00 29.78 650 GLY A C 1
ATOM 5199 O O . GLY A 1 670 ? -19.608 -29.238 -2.172 1.00 28.92 650 GLY A O 1
ATOM 5200 N N . ASN A 1 671 ? -21.405 -27.878 -2.368 1.00 32.21 651 ASN A N 1
ATOM 5201 C CA . ASN A 1 671 ? -21.880 -28.006 -1.001 1.00 33.44 651 ASN A CA 1
ATOM 5202 C C . ASN A 1 671 ? -22.600 -29.332 -0.744 1.00 30.81 651 ASN A C 1
ATOM 5203 O O . ASN A 1 671 ? -23.189 -29.498 0.321 1.00 26.91 651 ASN A O 1
ATOM 5208 N N . GLN A 1 672 ? -22.598 -30.266 -1.707 1.00 27.86 652 GLN A N 1
ATOM 5209 C CA . GLN A 1 672 ? -23.337 -31.505 -1.483 1.00 28.74 652 GLN A CA 1
ATOM 5210 C C . GLN A 1 672 ? -22.369 -32.685 -1.410 1.00 29.64 652 GLN A C 1
ATOM 5211 O O . GLN A 1 672 ? -21.480 -32.785 -2.251 1.00 28.28 652 GLN A O 1
ATOM 5217 N N . THR A 1 673 ? -22.546 -33.545 -0.384 1.00 28.26 653 THR A N 1
ATOM 5218 C CA . THR A 1 673 ? -21.816 -34.800 -0.245 1.00 26.02 653 THR A CA 1
ATOM 5219 C C . THR A 1 673 ? -22.825 -35.889 0.108 1.00 26.81 653 THR A C 1
ATOM 5220 O O . THR A 1 673 ? -23.593 -35.719 1.061 1.00 27.45 653 THR A O 1
ATOM 5224 N N . ILE A 1 674 ? -22.842 -36.981 -0.680 1.00 24.93 654 ILE A N 1
ATOM 5225 C CA . ILE A 1 674 ? -23.698 -38.128 -0.413 1.00 24.93 654 ILE A CA 1
ATOM 5226 C C . ILE A 1 674 ? -22.827 -39.377 -0.314 1.00 25.58 654 ILE A C 1
ATOM 5227 O O . ILE A 1 674 ? -21.823 -39.479 -1.007 1.00 26.03 654 ILE A O 1
ATOM 5232 N N . VAL A 1 675 ? -23.265 -40.354 0.484 1.00 25.23 655 VAL A N 1
ATOM 5233 C CA . VAL A 1 675 ? -22.561 -41.626 0.605 1.00 25.35 655 VAL A CA 1
ATOM 5234 C C . VAL A 1 675 ? -23.607 -42.727 0.565 1.00 24.68 655 VAL A C 1
ATOM 5235 O O . VAL A 1 675 ? -24.562 -42.664 1.337 1.00 24.73 655 VAL A O 1
ATOM 5239 N N . THR A 1 676 ? -23.388 -43.738 -0.290 1.00 25.16 656 THR A N 1
ATOM 5240 C CA . THR A 1 676 ? -24.276 -44.899 -0.321 1.00 25.38 656 THR A CA 1
ATOM 5241 C C . THR A 1 676 ? -23.509 -46.114 0.211 1.00 25.52 656 THR A C 1
ATOM 5242 O O . THR A 1 676 ? -22.345 -46.271 -0.116 1.00 22.83 656 THR A O 1
ATOM 5246 N N . TYR A 1 677 ? -24.152 -46.914 1.075 1.00 24.46 657 TYR A N 1
ATOM 5247 C CA . TYR A 1 677 ? -23.557 -48.090 1.685 1.00 24.12 657 TYR A CA 1
ATOM 5248 C C . TYR A 1 677 ? -24.498 -49.268 1.450 1.00 23.96 657 TYR A C 1
ATOM 5249 O O . TYR A 1 677 ? -25.694 -49.119 1.644 1.00 21.96 657 TYR A O 1
ATOM 5258 N N . VAL A 1 678 ? -23.951 -50.423 1.029 1.00 23.65 658 VAL A N 1
ATOM 5259 C CA . VAL A 1 678 ? -24.719 -51.654 0.860 1.00 23.16 658 VAL A CA 1
ATOM 5260 C C . VAL A 1 678 ? -23.996 -52.789 1.580 1.00 23.94 658 VAL A C 1
ATOM 5261 O O . VAL A 1 678 ? -22.768 -52.876 1.506 1.00 24.78 658 VAL A O 1
ATOM 5265 N N . ARG A 1 679 ? -24.755 -53.647 2.280 1.00 23.57 659 ARG A N 1
ATOM 5266 C CA . ARG A 1 679 ? -24.185 -54.863 2.843 1.00 23.17 659 ARG A CA 1
ATOM 5267 C C . ARG A 1 679 ? -24.806 -56.052 2.116 1.00 22.70 659 ARG A C 1
ATOM 5268 O O . ARG A 1 679 ? -26.033 -56.131 2.000 1.00 22.80 659 ARG A O 1
ATOM 5276 N N . VAL A 1 680 ? -23.958 -56.974 1.624 1.00 22.94 660 VAL A N 1
ATOM 5277 C CA . VAL A 1 680 ? -24.505 -58.124 0.927 1.00 24.05 660 VAL A CA 1
ATOM 5278 C C . VAL A 1 680 ? -25.125 -59.140 1.900 1.00 26.70 660 VAL A C 1
ATOM 5279 O O . VAL A 1 680 ? -26.350 -59.200 2.004 1.00 26.33 660 VAL A O 1
ATOM 5283 N N . LEU A 1 681 ? -24.325 -59.910 2.647 1.00 26.82 661 LEU A N 1
ATOM 5284 C CA . LEU A 1 681 ? -24.924 -60.879 3.564 1.00 26.88 661 LEU A CA 1
ATOM 5285 C C . LEU A 1 681 ? -25.104 -60.270 4.959 1.00 26.21 661 LEU A C 1
ATOM 5286 O O . LEU A 1 681 ? -24.203 -59.590 5.446 1.00 26.25 661 LEU A O 1
ATOM 5291 N N . SER A 1 682 ? -26.272 -60.529 5.577 1.00 23.89 662 SER A N 1
ATOM 5292 C CA . SER A 1 682 ? -26.558 -60.307 6.995 1.00 25.98 662 SER A CA 1
ATOM 5293 C C . SER A 1 682 ? -25.407 -60.863 7.835 1.00 25.91 662 SER A C 1
ATOM 5294 O O . SER A 1 682 ? -24.878 -61.919 7.495 1.00 23.29 662 SER A O 1
ATOM 5297 N N . VAL A 1 683 ? -24.999 -60.137 8.890 1.00 24.70 663 VAL A N 1
ATOM 5298 C CA . VAL A 1 683 ? -23.963 -60.593 9.817 1.00 26.63 663 VAL A CA 1
ATOM 5299 C C . VAL A 1 683 ? -24.519 -60.557 11.242 1.00 27.21 663 VAL A C 1
ATOM 5300 O O . VAL A 1 683 ? -25.541 -59.924 11.489 1.00 26.74 663 VAL A O 1
ATOM 5304 N N . VAL A 1 684 ? -23.882 -61.289 12.162 1.00 24.67 664 VAL A N 1
ATOM 5305 C CA . VAL A 1 684 ? -24.309 -61.316 13.550 1.00 24.91 664 VAL A CA 1
ATOM 5306 C C . VAL A 1 684 ? -23.050 -61.298 14.424 1.00 24.71 664 VAL A C 1
ATOM 5307 O O . VAL A 1 684 ? -21.991 -61.775 13.998 1.00 22.98 664 VAL A O 1
ATOM 5311 N N . GLU A 1 685 ? -23.154 -60.672 15.610 1.00 23.63 665 GLU A N 1
ATOM 5312 C CA . GLU A 1 685 ? -22.063 -60.534 16.571 1.00 24.65 665 GLU A CA 1
ATOM 5313 C C . GLU A 1 685 ? -20.792 -60.106 15.843 1.00 24.88 665 GLU A C 1
ATOM 5314 O O . GLU A 1 685 ? -19.722 -60.711 15.979 1.00 22.01 665 GLU A O 1
ATOM 5320 N N . THR A 1 686 ? -20.952 -59.047 15.046 1.00 23.93 666 THR A N 1
ATOM 5321 C CA . THR A 1 686 ? -19.862 -58.476 14.277 1.00 24.05 666 THR A CA 1
ATOM 5322 C C . THR A 1 686 ? -19.917 -56.965 14.514 1.00 24.05 666 THR A C 1
ATOM 5323 O O . THR A 1 686 ? -20.954 -56.377 14.268 1.00 21.87 666 THR A O 1
ATOM 5327 N N . MET A 1 687 ? -18.843 -56.345 15.019 1.00 22.73 667 MET A N 1
ATOM 5328 C CA . MET A 1 687 ? -18.900 -54.910 15.289 1.00 24.02 667 MET A CA 1
ATOM 5329 C C . MET A 1 687 ? -19.208 -54.163 13.993 1.00 23.00 667 MET A C 1
ATOM 5330 O O . MET A 1 687 ? -18.769 -54.580 12.929 1.00 23.64 667 MET A O 1
ATOM 5335 N N . GLU A 1 688 ? -19.952 -53.058 14.115 1.00 22.63 668 GLU A N 1
ATOM 5336 C CA . GLU A 1 688 ? -20.316 -52.169 13.020 1.00 22.14 668 GLU A CA 1
ATOM 5337 C C . GLU A 1 688 ? -19.069 -51.620 12.327 1.00 23.18 668 GLU A C 1
ATOM 5338 O O . GLU A 1 688 ? -18.058 -51.358 12.981 1.00 23.29 668 GLU A O 1
ATOM 5344 N N . THR A 1 689 ? -19.146 -51.522 10.989 1.00 21.47 669 THR A N 1
ATOM 5345 C CA . THR A 1 689 ? -18.112 -50.911 10.161 1.00 23.58 669 THR A CA 1
ATOM 5346 C C . THR A 1 689 ? -18.014 -49.428 10.513 1.00 23.63 669 THR A C 1
ATOM 5347 O O . THR A 1 689 ? -19.027 -48.800 10.808 1.00 24.56 669 THR A O 1
ATOM 5351 N N . THR A 1 690 ? -16.793 -48.893 10.479 1.00 24.32 670 THR A N 1
ATOM 5352 C CA . THR A 1 690 ? -16.549 -47.462 10.558 1.00 24.84 670 THR A CA 1
ATOM 5353 C C . THR A 1 690 ? -16.185 -46.986 9.155 1.00 26.02 670 THR A C 1
ATOM 5354 O O . THR A 1 690 ? -15.204 -47.472 8.583 1.00 26.94 670 THR A O 1
ATOM 5358 N N . LEU A 1 691 ? -17.013 -46.085 8.603 1.00 25.12 671 LEU A N 1
ATOM 5359 C CA . LEU A 1 691 ? -16.888 -45.598 7.234 1.00 23.42 671 LEU A CA 1
ATOM 5360 C C . LEU A 1 691 ? -16.419 -44.141 7.238 1.00 25.81 671 LEU A C 1
ATOM 5361 O O . LEU A 1 691 ? -17.163 -43.247 7.649 1.00 26.32 671 LEU A O 1
ATOM 5366 N N . LYS A 1 692 ? -15.187 -43.904 6.769 1.00 24.71 672 LYS A N 1
ATOM 5367 C CA . LYS A 1 692 ? -14.644 -42.554 6.731 1.00 24.38 672 LYS A CA 1
ATOM 5368 C C . LYS A 1 692 ? -14.856 -41.960 5.343 1.00 23.52 672 LYS A C 1
ATOM 5369 O O . LYS A 1 692 ? -14.629 -42.654 4.351 1.00 23.49 672 LYS A O 1
ATOM 5375 N N . LEU A 1 693 ? -15.270 -40.679 5.294 1.00 23.93 673 LEU A N 1
ATOM 5376 C CA . LEU A 1 693 ? -15.456 -39.933 4.054 1.00 24.47 673 LEU A CA 1
ATOM 5377 C C . LEU A 1 693 ? -14.116 -39.375 3.582 1.00 24.97 673 LEU A C 1
ATOM 5378 O O . LEU A 1 693 ? -13.157 -39.352 4.346 1.00 23.75 673 LEU A O 1
ATOM 5383 N N . LYS A 1 694 ? -14.050 -38.980 2.305 1.00 24.23 674 LYS A N 1
ATOM 5384 C CA . LYS A 1 694 ? -12.815 -38.453 1.740 1.00 26.14 674 LYS A CA 1
ATOM 5385 C C . LYS A 1 694 ? -13.041 -37.058 1.163 1.00 25.95 674 LYS A C 1
ATOM 5386 O O . LYS A 1 694 ? -14.164 -36.690 0.821 1.00 25.92 674 LYS A O 1
ATOM 5392 N N . ASP A 1 695 ? -11.938 -36.313 1.037 1.00 26.67 675 ASP A N 1
ATOM 5393 C CA . ASP A 1 695 ? -11.875 -35.081 0.267 1.00 28.31 675 ASP A CA 1
ATOM 5394 C C . ASP A 1 695 ? -12.913 -34.047 0.723 1.00 26.98 675 ASP A C 1
ATOM 5395 O O . ASP A 1 695 ? -13.617 -33.467 -0.109 1.00 28.10 675 ASP A O 1
ATOM 5400 N N . LEU A 1 696 ? -12.989 -33.813 2.039 1.00 27.44 676 LEU A N 1
ATOM 5401 C CA . LEU A 1 696 ? -13.807 -32.761 2.627 1.00 25.60 676 LEU A CA 1
ATOM 5402 C C . LEU A 1 696 ? -12.870 -31.679 3.164 1.00 27.32 676 LEU A C 1
ATOM 5403 O O . LEU A 1 696 ? -11.671 -31.926 3.273 1.00 26.47 676 LEU A O 1
ATOM 5408 N N . ASP A 1 697 ? -13.417 -30.492 3.498 1.00 30.58 677 ASP A N 1
ATOM 5409 C CA . ASP A 1 697 ? -12.693 -29.479 4.265 1.00 31.62 677 ASP A CA 1
ATOM 5410 C C . ASP A 1 697 ? -12.673 -29.890 5.733 1.00 29.17 677 ASP A C 1
ATOM 5411 O O . ASP A 1 697 ? -13.728 -30.102 6.329 1.00 29.55 677 ASP A O 1
ATOM 5416 N N . GLU A 1 698 ? -11.473 -29.955 6.324 1.00 29.51 678 GLU A N 1
ATOM 5417 C CA . GLU A 1 698 ? -11.329 -30.334 7.726 1.00 31.11 678 GLU A CA 1
ATOM 5418 C C . GLU A 1 698 ? -12.169 -29.411 8.611 1.00 31.12 678 GLU A C 1
ATOM 5419 O O . GLU A 1 698 ? -12.802 -29.868 9.567 1.00 29.17 678 GLU A O 1
ATOM 5425 N N . GLU A 1 699 ? -12.163 -28.110 8.285 1.00 32.08 679 GLU A N 1
ATOM 5426 C CA . GLU A 1 699 ? -12.811 -27.096 9.106 1.00 32.73 679 GLU A CA 1
ATOM 5427 C C . GLU A 1 699 ? -14.234 -26.853 8.611 1.00 32.94 679 GLU A C 1
ATOM 5428 O O . GLU A 1 699 ? -14.977 -26.097 9.236 1.00 29.57 679 GLU A O 1
ATOM 5434 N N . GLY A 1 700 ? -14.588 -27.457 7.467 1.00 28.47 680 GLY A N 1
ATOM 5435 C CA . GLY A 1 700 ? -15.937 -27.354 6.943 1.00 28.37 680 GLY A CA 1
ATOM 5436 C C . GLY A 1 700 ? -16.951 -27.957 7.906 1.00 28.49 680 GLY A C 1
ATOM 5437 O O . GLY A 1 700 ? -16.622 -28.860 8.667 1.00 27.09 680 GLY A O 1
ATOM 5438 N N . LEU A 1 701 ? -18.197 -27.473 7.851 1.00 28.63 681 LEU A N 1
ATOM 5439 C CA . LEU A 1 701 ? -19.244 -28.007 8.710 1.00 31.77 681 LEU A CA 1
ATOM 5440 C C . LEU A 1 701 ? -20.291 -28.717 7.853 1.00 31.71 681 LEU A C 1
ATOM 5441 O O . LEU A 1 701 ? -20.842 -28.135 6.917 1.00 31.41 681 LEU A O 1
ATOM 5446 N N . TYR A 1 702 ? -20.557 -29.990 8.187 1.00 32.80 682 TYR A N 1
ATOM 5447 C CA . TYR A 1 702 ? -21.371 -30.846 7.338 1.00 28.74 682 TYR A CA 1
ATOM 5448 C C . TYR A 1 702 ? -22.611 -31.313 8.096 1.00 29.17 682 TYR A C 1
ATOM 5449 O O . TYR A 1 702 ? -22.517 -32.077 9.056 1.00 27.71 682 TYR A O 1
ATOM 5458 N N . LYS A 1 703 ? -23.779 -30.865 7.621 1.00 27.50 683 LYS A N 1
ATOM 5459 C CA . LYS A 1 703 ? -25.039 -31.176 8.260 1.00 29.23 683 LYS A CA 1
ATOM 5460 C C . LYS A 1 703 ? -25.631 -32.421 7.615 1.00 29.23 683 LYS A C 1
ATOM 5461 O O . LYS A 1 703 ? -25.941 -32.412 6.425 1.00 29.77 683 LYS A O 1
ATOM 5467 N N . LEU A 1 704 ? -25.786 -33.474 8.432 1.00 28.15 684 LEU A N 1
ATOM 5468 C CA . LEU A 1 704 ? -26.338 -34.751 8.011 1.00 26.01 684 LEU A CA 1
ATOM 5469 C C . LEU A 1 704 ? -27.865 -34.671 8.028 1.00 28.52 684 LEU A C 1
ATOM 5470 O O . LEU A 1 704 ? -28.477 -34.445 9.070 1.00 28.80 684 LEU A O 1
ATOM 5475 N N . GLN A 1 705 ? -28.469 -34.894 6.861 1.00 27.90 685 GLN A N 1
ATOM 5476 C CA . GLN A 1 705 ? -29.891 -34.675 6.660 1.00 31.37 685 GLN A CA 1
ATOM 5477 C C . GLN A 1 705 ? -30.741 -35.493 7.633 1.00 34.06 685 GLN A C 1
ATOM 5478 O O . GLN A 1 705 ? -31.711 -34.978 8.180 1.00 35.11 685 GLN A O 1
ATOM 5484 N N . GLU A 1 706 ? -30.395 -36.761 7.850 1.00 32.25 686 GLU A N 1
ATOM 5485 C CA . GLU A 1 706 ? -31.307 -37.635 8.574 1.00 36.72 686 GLU A CA 1
ATOM 5486 C C . GLU A 1 706 ? -31.381 -37.293 10.069 1.00 40.49 686 GLU A C 1
ATOM 5487 O O . GLU A 1 706 ? -32.415 -37.526 10.678 1.00 39.93 686 GLU A O 1
ATOM 5493 N N . ASN A 1 707 ? -30.315 -36.756 10.677 1.00 39.38 687 ASN A N 1
ATOM 5494 C CA . ASN A 1 707 ? -30.382 -36.494 12.110 1.00 39.38 687 ASN A CA 1
ATOM 5495 C C . ASN A 1 707 ? -30.202 -35.002 12.430 1.00 39.61 687 ASN A C 1
ATOM 5496 O O . ASN A 1 707 ? -30.338 -34.592 13.579 1.00 38.60 687 ASN A O 1
ATOM 5501 N N . GLY A 1 708 ? -29.853 -34.194 11.421 1.00 41.40 688 GLY A N 1
ATOM 5502 C CA . GLY A 1 708 ? -29.655 -32.759 11.599 1.00 37.24 688 GLY A CA 1
ATOM 5503 C C . GLY A 1 708 ? -28.352 -32.412 12.319 1.00 33.71 688 GLY A C 1
ATOM 5504 O O . GLY A 1 708 ? -28.085 -31.249 12.591 1.00 33.85 688 GLY A O 1
ATOM 5505 N N . GLU A 1 709 ? -27.522 -33.415 12.610 1.00 33.53 689 GLU A N 1
ATOM 5506 C CA . GLU A 1 709 ? -26.290 -33.165 13.339 1.00 31.40 689 GLU A CA 1
ATOM 5507 C C . GLU A 1 709 ? -25.268 -32.535 12.396 1.00 30.27 689 GLU A C 1
ATOM 5508 O O . GLU A 1 709 ? -25.231 -32.856 11.210 1.00 28.56 689 GLU A O 1
ATOM 5514 N N . VAL A 1 710 ? -24.439 -31.633 12.939 1.00 30.09 690 VAL A N 1
ATOM 5515 C CA . VAL A 1 710 ? -23.422 -30.948 12.154 1.00 29.18 690 VAL A CA 1
ATOM 5516 C C . VAL A 1 710 ? -22.054 -31.516 12.530 1.00 29.69 690 VAL A C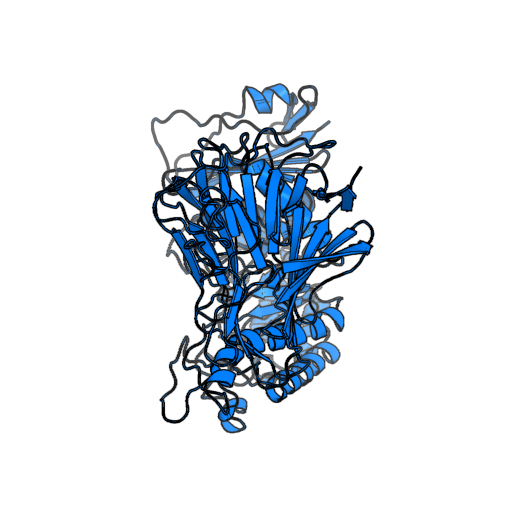 1
ATOM 5517 O O . VAL A 1 710 ? -21.694 -31.511 13.702 1.00 31.67 690 VAL A O 1
ATOM 5521 N N . TYR A 1 711 ? -21.329 -32.076 11.549 1.00 29.74 691 TYR A N 1
ATOM 5522 C CA . TYR A 1 711 ? -20.013 -32.657 11.800 1.00 28.11 691 TYR A CA 1
ATOM 5523 C C . TYR A 1 711 ? -18.950 -31.891 11.015 1.00 29.51 691 TYR A C 1
ATOM 5524 O O . TYR A 1 711 ? -19.166 -31.491 9.864 1.00 29.26 691 TYR A O 1
ATOM 5533 N N . SER A 1 712 ? -17.776 -31.714 11.631 1.00 27.13 692 SER A N 1
ATOM 5534 C CA . SER A 1 712 ? -16.673 -31.129 10.893 1.00 29.70 692 SER A CA 1
ATOM 5535 C C . SER A 1 712 ? -16.181 -32.136 9.854 1.00 28.03 692 SER A C 1
ATOM 5536 O O . SER A 1 712 ? -16.343 -33.347 10.019 1.00 28.50 692 SER A O 1
ATOM 5539 N N . GLY A 1 713 ? -15.581 -31.625 8.783 1.00 25.42 693 GLY A N 1
ATOM 5540 C CA . GLY A 1 713 ? -15.024 -32.516 7.782 1.00 27.32 693 GLY A CA 1
ATOM 5541 C C . GLY A 1 713 ? -13.993 -33.438 8.427 1.00 28.21 693 GLY A C 1
ATOM 5542 O O . GLY A 1 713 ? -13.941 -34.619 8.099 1.00 26.28 693 GLY A O 1
ATOM 5543 N N . ALA A 1 714 ? -13.209 -32.889 9.367 1.00 26.15 694 ALA A N 1
ATOM 5544 C CA . ALA A 1 714 ? -12.219 -33.701 10.064 1.00 27.62 694 ALA A CA 1
ATOM 5545 C C . ALA A 1 714 ? -12.881 -34.895 10.756 1.00 27.18 694 ALA A C 1
ATOM 5546 O O . ALA A 1 714 ? -12.359 -36.009 10.705 1.00 27.16 694 ALA A O 1
ATOM 5548 N N . GLU A 1 715 ? -14.040 -34.684 11.390 1.00 25.36 695 GLU A N 1
ATOM 5549 C CA . GLU A 1 715 ? -14.681 -35.803 12.061 1.00 25.21 695 GLU A CA 1
ATOM 5550 C C . GLU A 1 715 ? -15.048 -36.910 11.061 1.00 25.72 695 GLU A C 1
ATOM 5551 O O . GLU A 1 715 ? -14.866 -38.095 11.352 1.00 25.80 695 GLU A O 1
ATOM 5557 N N . LEU A 1 716 ? -15.638 -36.522 9.927 1.00 24.88 696 LEU A N 1
ATOM 5558 C CA . LEU A 1 716 ? -16.174 -37.474 8.965 1.00 25.44 696 LEU A CA 1
ATOM 5559 C C . LEU A 1 716 ? -15.028 -38.209 8.279 1.00 25.37 696 LEU A C 1
ATOM 5560 O O . LEU A 1 716 ? -15.149 -39.385 7.933 1.00 27.64 696 LEU A O 1
ATOM 5565 N N . MET A 1 717 ? -13.892 -37.525 8.138 1.00 25.13 697 MET A N 1
ATOM 5566 C CA . MET A 1 717 ? -12.767 -38.102 7.415 1.00 27.15 697 MET A CA 1
ATOM 5567 C C . MET A 1 717 ? -11.885 -38.931 8.350 1.00 26.96 697 MET A C 1
ATOM 5568 O O . MET A 1 717 ? -11.267 -39.886 7.887 1.00 27.39 697 MET A O 1
ATOM 5573 N N . TYR A 1 718 ? -11.774 -38.557 9.635 1.00 25.55 698 TYR A N 1
ATOM 5574 C CA . TYR A 1 718 ? -10.733 -39.186 10.450 1.00 27.65 698 TYR A CA 1
ATOM 5575 C C . TYR A 1 718 ? -11.311 -40.079 11.544 1.00 25.16 698 TYR A C 1
ATOM 5576 O O . TYR A 1 718 ? -10.591 -40.930 12.052 1.00 27.38 698 TYR A O 1
ATOM 5585 N N . ALA A 1 719 ? -12.567 -39.816 11.939 1.00 25.54 699 ALA A N 1
ATOM 5586 C CA . ALA A 1 719 ? -13.294 -40.664 12.871 1.00 24.32 699 ALA A CA 1
ATOM 5587 C C . ALA A 1 719 ? -14.236 -41.579 12.085 1.00 24.61 699 ALA A C 1
ATOM 5588 O O . ALA A 1 719 ? -14.154 -42.795 12.205 1.00 22.85 699 ALA A O 1
ATOM 5590 N N . GLY A 1 720 ? -15.108 -40.983 11.260 1.00 24.93 700 GLY A N 1
ATOM 5591 C CA . GLY A 1 720 ? -15.944 -41.757 10.349 1.00 23.67 700 GLY A CA 1
ATOM 5592 C C . GLY A 1 720 ? -17.308 -42.096 10.954 1.00 23.23 700 GLY A C 1
ATOM 5593 O O . GLY A 1 720 ? -17.573 -41.807 12.130 1.00 23.67 700 GLY A O 1
ATOM 5594 N N . LEU A 1 721 ? -18.176 -42.699 10.128 1.00 23.38 701 LEU A N 1
ATOM 5595 C CA . LEU A 1 721 ? -19.523 -43.051 10.543 1.00 23.82 701 LEU A CA 1
ATOM 5596 C C . LEU A 1 721 ? -19.532 -44.501 11.017 1.00 25.16 701 LEU A C 1
ATOM 5597 O O . LEU A 1 721 ? -19.103 -45.392 10.289 1.00 23.94 701 LEU A O 1
ATOM 5602 N N . THR A 1 722 ? -20.056 -44.734 12.231 1.00 24.26 702 THR A N 1
ATOM 5603 C CA . THR A 1 722 ? -20.520 -46.071 12.571 1.00 24.38 702 THR A CA 1
ATOM 5604 C C . THR A 1 722 ? -21.763 -46.409 11.754 1.00 24.85 702 THR A C 1
ATOM 5605 O O . THR A 1 722 ? -22.814 -45.762 11.866 1.00 22.80 702 THR A O 1
ATOM 5609 N N . VAL A 1 723 ? -21.629 -47.447 10.929 1.00 23.35 703 VAL A N 1
ATOM 5610 C CA . VAL A 1 723 ? -22.686 -47.817 10.001 1.00 22.87 703 VAL A CA 1
ATOM 5611 C C . VAL A 1 723 ? -23.590 -48.854 10.662 1.00 23.11 703 VAL A C 1
ATOM 5612 O O . VAL A 1 723 ? -23.158 -49.978 10.909 1.00 23.37 703 VAL A O 1
ATOM 5616 N N . ILE A 1 724 ? -24.868 -48.493 10.863 1.00 23.94 704 ILE A N 1
ATOM 5617 C CA . ILE A 1 724 ? -25.821 -49.349 11.553 1.00 26.05 704 ILE A CA 1
ATOM 5618 C C . ILE A 1 724 ? -26.840 -49.940 10.567 1.00 27.60 704 ILE A C 1
ATOM 5619 O O . ILE A 1 724 ? -27.410 -49.230 9.738 1.00 27.25 704 ILE A O 1
ATOM 5624 N N . LEU A 1 725 ? -27.059 -51.260 10.661 1.00 24.66 705 LEU A N 1
ATOM 5625 C CA . LEU A 1 725 ? -28.109 -51.914 9.896 1.00 24.89 705 LEU A CA 1
ATOM 5626 C C . LEU A 1 725 ? -28.875 -52.881 10.789 1.00 25.82 705 LEU A C 1
ATOM 5627 O O . LEU A 1 725 ? -28.312 -53.439 11.720 1.00 24.97 705 LEU A O 1
ATOM 5632 N N . SER A 1 726 ? -30.150 -53.091 10.450 1.00 28.72 706 SER A N 1
ATOM 5633 C CA . SER A 1 726 ? -30.956 -54.197 10.948 1.00 30.15 706 SER A CA 1
ATOM 5634 C C . SER A 1 726 ? -30.381 -55.522 10.455 1.00 28.69 706 SER A C 1
ATOM 5635 O O . SER A 1 726 ? -29.464 -55.517 9.634 1.00 27.45 706 SER A O 1
ATOM 5638 N N . GLN A 1 727 ? -30.988 -56.640 10.908 1.00 26.72 707 GLN A N 1
ATOM 5639 C CA . GLN A 1 727 ? -30.682 -57.984 10.419 1.00 25.81 707 GLN A CA 1
ATOM 5640 C C . GLN A 1 727 ? -31.293 -58.200 9.037 1.00 26.15 707 GLN A C 1
ATOM 5641 O O . GLN A 1 727 ? -32.415 -57.790 8.790 1.00 24.94 707 GLN A O 1
ATOM 5647 N N . GLY A 1 728 ? -30.551 -58.836 8.120 1.00 25.49 708 GLY A N 1
ATOM 5648 C CA . GLY A 1 728 ? -31.070 -59.074 6.783 1.00 23.31 708 GLY A CA 1
ATOM 5649 C C . GLY A 1 728 ? -30.014 -58.933 5.684 1.00 22.51 708 GLY A C 1
ATOM 5650 O O . GLY A 1 728 ? -29.011 -58.226 5.837 1.00 24.76 708 GLY A O 1
ATOM 5651 N N . ASP A 1 729 ? -30.268 -59.617 4.566 1.00 21.98 709 ASP A N 1
ATOM 5652 C CA . ASP A 1 729 ? -29.437 -59.542 3.372 1.00 21.83 709 ASP A CA 1
ATOM 5653 C C . ASP A 1 729 ? -29.780 -58.310 2.529 1.00 24.73 709 ASP A C 1
ATOM 5654 O O . ASP A 1 729 ? -30.918 -57.849 2.508 1.00 24.43 709 ASP A O 1
ATOM 5659 N N . PHE A 1 730 ? -28.779 -57.794 1.802 1.00 24.96 710 PHE A N 1
ATOM 5660 C CA . PHE A 1 730 ? -28.968 -56.824 0.731 1.00 24.65 710 PHE A CA 1
ATOM 5661 C C . PHE A 1 730 ? -29.588 -55.528 1.250 1.00 25.02 710 PHE A C 1
ATOM 5662 O O . PHE A 1 730 ? -30.326 -54.859 0.530 1.00 26.15 710 PHE A O 1
ATOM 5670 N N . LEU A 1 731 ? -29.269 -55.164 2.497 1.00 26.34 711 LEU A N 1
ATOM 5671 C CA . LEU A 1 731 ? -29.723 -53.897 3.039 1.00 26.19 711 LEU A CA 1
ATOM 5672 C C . LEU A 1 731 ? -28.760 -52.793 2.617 1.00 26.88 711 LEU A C 1
ATOM 5673 O O . LEU A 1 731 ? -27.582 -53.045 2.359 1.00 24.42 711 LEU A O 1
ATOM 5678 N N . SER A 1 732 ? -29.295 -51.565 2.581 1.00 26.31 712 SER A N 1
ATOM 5679 C CA . SER A 1 732 ? -28.536 -50.406 2.153 1.00 26.99 712 SER A CA 1
ATOM 5680 C C . SER A 1 732 ? -28.952 -49.176 2.961 1.00 26.34 712 SER A C 1
ATOM 5681 O O . SER A 1 732 ? -30.045 -49.120 3.525 1.00 26.21 712 SER A O 1
ATOM 5684 N N . ARG A 1 733 ? -28.082 -48.164 2.992 1.00 29.40 713 ARG A N 1
ATOM 5685 C CA . ARG A 1 733 ? -28.530 -46.848 3.422 1.00 28.71 713 ARG A CA 1
ATOM 5686 C C . ARG A 1 733 ? -27.690 -45.761 2.767 1.00 26.48 713 ARG A C 1
ATOM 5687 O O . ARG A 1 733 ? -26.618 -46.026 2.246 1.00 24.46 713 ARG A O 1
ATOM 5695 N N . GLN A 1 734 ? -28.212 -44.538 2.831 1.00 24.79 714 GLN A N 1
ATOM 5696 C CA . GLN A 1 734 ? -27.578 -43.399 2.213 1.00 25.91 714 GLN A CA 1
ATOM 5697 C C . GLN A 1 734 ? -27.449 -42.292 3.255 1.00 27.51 714 GLN A C 1
ATOM 5698 O O . GLN A 1 734 ? -28.391 -41.989 3.991 1.00 28.37 714 GLN A O 1
ATOM 5704 N N . TYR A 1 735 ? -26.276 -41.673 3.297 1.00 25.38 715 TYR A N 1
ATOM 5705 C CA . TYR A 1 735 ? -26.079 -40.499 4.123 1.00 27.59 715 TYR A CA 1
ATOM 5706 C C . TYR A 1 735 ? -26.009 -39.277 3.208 1.00 27.06 715 TYR A C 1
ATOM 5707 O O . TYR A 1 735 ? -25.296 -39.308 2.213 1.00 25.04 715 TYR A O 1
ATOM 5716 N N . ILE A 1 736 ? -26.753 -38.219 3.558 1.00 28.32 716 ILE A N 1
ATOM 5717 C CA . ILE A 1 736 ? -26.795 -37.002 2.760 1.00 27.46 716 ILE A CA 1
ATOM 5718 C C . ILE A 1 736 ? -26.346 -35.834 3.627 1.00 26.12 716 ILE A C 1
ATOM 5719 O O . ILE A 1 736 ? -26.960 -35.555 4.657 1.00 26.04 716 ILE A O 1
ATOM 5724 N N . PHE A 1 737 ? -25.288 -35.143 3.175 1.00 26.96 717 PHE A N 1
ATOM 5725 C CA . PHE A 1 737 ? -24.709 -34.009 3.883 1.00 27.37 717 PHE A CA 1
ATOM 5726 C C . PHE A 1 737 ? -24.825 -32.730 3.062 1.00 30.27 717 PHE A C 1
ATOM 5727 O O . PHE A 1 737 ? -24.676 -32.766 1.839 1.00 28.40 717 PHE A O 1
ATOM 5735 N N . ARG A 1 738 ? -25.057 -31.605 3.763 1.00 28.82 718 ARG A N 1
ATOM 5736 C CA . ARG A 1 738 ? -24.936 -30.288 3.160 1.00 30.19 718 ARG A CA 1
ATOM 5737 C C . ARG A 1 738 ? -23.869 -29.505 3.927 1.00 29.94 718 ARG A C 1
ATOM 5738 O O . ARG A 1 738 ? -23.953 -29.369 5.151 1.00 28.57 718 ARG A O 1
ATOM 5746 N N . LYS A 1 739 ? -22.865 -29.013 3.197 1.00 28.30 719 LYS A N 1
ATOM 5747 C CA . LYS A 1 739 ? -21.837 -28.159 3.774 1.00 28.61 719 LYS A CA 1
ATOM 5748 C C . LYS A 1 739 ? -22.447 -26.783 4.030 1.00 30.62 719 LYS A C 1
ATOM 5749 O O . LYS A 1 739 ? -23.038 -26.201 3.123 1.00 29.44 719 LYS A O 1
ATOM 5755 N N . LEU A 1 740 ? -22.298 -26.265 5.254 1.00 31.65 720 LEU A N 1
ATOM 5756 C CA . LEU A 1 740 ? -22.999 -25.055 5.661 1.00 33.83 720 LEU A CA 1
ATOM 5757 C C . LEU A 1 740 ? -22.294 -23.801 5.130 1.00 33.05 720 LEU A C 1
ATOM 5758 O O . LEU A 1 740 ? -21.064 -23.890 5.004 1.00 32.13 720 LEU A O 1
#

Foldseek 3Di:
DAAWDDDPQWIWHGADQWIFIWGADQQAIATQDTGGDDDPDDRPPAFDFDQDPQQDDQDDPRRRDGPCRTKHKFAFPDRRNPPDGQWWKAADPDRHFDWGWDDKDKAAFDDDDPLFADWDPRRHKMKIWTWIARVVQGKIKIKIWMYHHPFQKIKIKIKIWRQDQAKMKILHHFTTKTKDAQDKKKKWFFFAAALQAGQIDIGTDDAAKDKDKDPQLFRFRGGFQKMKIWHPPFDLFFGKIKMKGFLFTTIKMWMWHQYPVNMIMITIFHDSPLAMAMAHNGGMDMTTMMMIHMDRGGLLRLLQSLAVSCLNIFFDPVPSQPQDFAEEEACLAANQHAAQVLQLLLLLLCVVLPGAAYEYEPNQFDRPSDLQAAQVGRHGPCVRHVHDVQVSQVSSVVSRHAYEYEHALFWHACHHVRCVVPVLQFAAAPPDDDDADSRITTGQLLPVVSLVVSLVVVVVVPVVHPHAEYEHEHEGTHDHQHSDPDPNVSSHSSVSSRSSVSVNLVVVCVVRVNHQYEYYYQACTRLHSNCSSRHVAYRQHVFQDLLSCQSSLCSSSSSHAQARYQHEQEDPPGPPPNHDADSVSSLLSRLLHSYYYHHSSSPDDPVSSVVSSVSSVVSVVCSSQNSVWRKDWFDGDHPPDQKGKIWTDDVQKIKMKIKGAAFDPPDFFDFTADDDFAQQWWKQKVPPRDIDGNVCRHPVGDRDDDDGDGTDMDMIIIGTD

Solvent-accessible surface area: 27042 Å² total; per-residue (Å²): 173,77,6,9,56,71,77,147,86,30,6,7,0,2,2,100,88,0,0,1,0,0,33,29,71,125,10,25,5,6,14,30,32,18,4,100,63,64,75,118,18,191,16,122,60,53,35,161,52,133,84,48,88,204,10,32,47,62,77,98,134,64,160,51,14,2,9,8,9,5,40,13,6,23,0,16,76,41,36,12,3,132,6,56,17,7,5,13,0,72,19,96,154,46,71,63,3,38,4,89,32,84,93,25,103,72,59,169,12,131,23,24,6,76,52,9,0,16,5,27,67,6,130,96,5,40,0,0,3,0,43,1,79,11,103,182,7,90,2,21,2,12,12,22,7,5,3,1,58,57,3,5,0,1,5,5,13,6,53,0,25,0,87,16,139,58,87,2,5,0,52,53,4,12,8,11,2,0,4,14,52,47,53,95,24,18,3,2,1,3,41,15,25,112,20,132,1,5,19,32,89,103,64,69,13,117,126,31,101,63,48,8,46,2,93,125,5,2,1,2,37,37,20,3,2,0,1,2,3,0,82,83,48,4,72,30,86,55,18,44,0,24,0,3,2,1,0,3,0,2,9,0,22,0,0,4,19,39,11,107,59,80,14,1,1,2,0,0,0,5,3,34,111,48,10,5,26,53,2,36,60,157,82,114,8,27,0,0,2,0,3,1,2,7,9,58,114,0,11,10,9,0,2,25,44,3,14,53,2,1,45,82,6,0,0,44,78,93,10,8,167,108,67,2,20,0,5,0,1,0,49,12,18,17,83,28,122,6,83,61,68,47,0,22,87,2,0,53,23,0,94,151,11,20,1,44,0,1,1,0,3,2,0,0,0,22,74,2,122,33,42,61,50,0,0,1,13,16,104,30,34,93,161,28,0,46,29,42,1,49,47,0,5,69,15,0,64,93,78,42,3,74,0,0,0,8,2,0,0,0,0,0,0,57,53,1,91,11,38,148,73,60,62,91,10,0,10,41,33,107,89,145,148,30,54,114,44,75,67,1,3,5,0,11,2,24,32,106,100,0,6,119,63,0,56,67,35,0,21,113,10,10,136,162,39,91,2,28,2,0,9,1,5,7,39,15,29,22,52,61,47,12,41,24,165,74,158,41,53,18,32,13,5,8,6,53,4,0,50,6,0,2,86,0,0,22,81,1,7,131,44,9,63,117,4,7,4,1,4,8,5,4,1,1,1,8,4,1,1,0,4,3,45,20,1,1,2,5,6,0,0,37,2,4,1,3,14,18,7,8,52,2,11,29,1,2,3,1,1,3,4,7,0,1,3,2,1,11,1,1,28,47,79,4,88,68,87,62,64,124,8,47,29,106,0,22,0,12,2,4,5,12,0,4,1,0,0,4,4,19,2,34,114,36,53,124,142,71,54,55,49,0,26,100,14,0,96,55,0,72,115,4,22,26,0,2,7,55,25,72,13,21,12,32,34,36,14,71,122,136,34,46,35,2,0,21,0,4,19,85,75,90,67,5,4,0,4,5,0,19,35,105,42,55,117,176,79,176,80,40,78,4,104,4,47,88,21,76,87,158,7,90,8,67,5,129,95,88,33,90,59,41,36,0,30,87,2,25,128,56,19,16,82,7,104,38,87,120,23,63,28,40,7,69,28,7,32,1,127,52,100

B-factor: mean 29.25, std 6.72, range [17.02, 73.76]

InterPro domains:
  IPR000111 Glycoside hydrolase family 27/36, conserved site [PS00512] (353-368)
  IPR002252 Glycoside hydrolase family 36 [PIRSF005536] (6-717)
  IPR002252 Glycoside hydrolase family 36 [PR00743] (235-250)
  IPR002252 Glycoside hydrolase family 36 [PR00743] (286-306)
  IPR002252 Glycoside hydrolase family 36 [PR00743] (324-338)
  IPR002252 Glycoside hydrolase family 36 [PR00743] (352-367)
  IPR002252 Glycoside hydrolase family 36 [PR00743] (402-424)
  IPR002252 Glycoside hydrolase family 36 [PR00743] (460-475)
  IPR002252 Glycoside hydrolase family 36 [PR00743] (513-529)
  IPR002252 Glycoside hydrolase family 36 [PR00743] (538-554)
  IPR002252 Glycoside hydrolase family 36 [cd14791] (322-620)
  IPR013780 Glycosyl hydrolase, all-beta [G3DSA:2.60.40.1180] (626-720)
  IPR013785 Aldolase-type TIM barrel [G3DSA:3.20.20.70] (305-625)
  IPR017853 Glycoside hydrolase superfamily [SSF51445] (320-656)
  IPR031704 Glycosyl hydrolase family 36, N-terminal [PF16875] (26-279)
  IPR031705 Glycosyl hydrolase family 36, C-terminal [PF16874] (650-717)
  IPR038417 Alpha-galactosidase, N-terminal domain superfamily [G3DSA:2.70.98.60] (3-303)
  IPR050985 Alpha-glycosidase and related enzymes [PTHR43053] (70-634)

Organism: Streptococcus pneumoniae serotype 4 (strain ATCC BAA-334 / TIGR4) (NCBI:txid170187)

Nearest PDB structures (foldseek):
  6phw-assembly1_A  TM=1.001E+00  e=0.000E+00  Streptococcus pneumoniae TIGR4
  6phu-assembly1_A  TM=1.001E+00  e=0.000E+00  Streptococcus pneumoniae TIGR4
  4fnr-assembly1_D  TM=9.845E-01  e=7.899E-97  Geobacillus stearothermophilus
  4fnq-assembly1_A  TM=9.741E-01  e=1.819E-95  Geobacillus stearothermophilus
  2xn0-assembly1_A  TM=9.806E-01  e=1.342E-92  Lactobacillus acidophilus NCFM